Protein AF-A0A9P7FP30-F1 (afdb_monomer)

Radius of gyration: 27.09 Å; Cα contacts (8 Å, |Δi|>4): 1014; chains: 1; bounding box: 68×105×69 Å

pLDDT: mean 79.94, std 20.06, range [25.91, 98.5]

Nearest PDB structures (foldseek):
  6x05-assembly1_A  TM=7.447E-01  e=2.593E-18  Saccharomyces cerevisiae S288C
  8scb-assembly1_gg  TM=6.539E-01  e=8.734E-09  Oryctolagus cuniculus
  9hcj-assembly1_R0  TM=3.615E-01  e=2.292E-07  Dictyostelium discoideum
  6rql-assembly1_S  TM=2.883E-01  e=9.895E-05  Saccharomyces cerevisiae
  5n61-assembly1_P  TM=3.634E-01  e=5.096E-03  Saccharomyces cerevisiae S288C

Mean predicted aligned error: 12.78 Å

Sequence (521 aa):
MAGMDIDDSGSLISDRTNTRANGDMLYAKSDQLTVSFYATLPVELKQVLRNADFFRDQYTGDIDTITGFALVASAQTCFVWQHAQAVKGTPTCYIFSCPQDSEQHYPPFHALIPYGASREPGLILVSQDGVIRFWDSIGIGLAGGDRYTTIKLNVSQGESVTNLVRSDPQTYVASTSSGSLFRLTLTASGGKHHLISHLFSRPSQSLSLSRLLPSLFSSGSTPHIAAGLSRNVNALTFGAKMPTGEKEVWALVDTRLQRWSMSPEGWEELLLEGDVSAMLSSAIRKTFGARVDDDDKQVDLELLDVAIDDDKLVVLLSYAGIEDSSSMALDGTAVRRIYALAHLSFWNDIFKVLTVRSVPYQSTFSSGAPMHPRIQLVLDGALISVQFGDAVALCARDVDYRERLELKSATDRTLGIGASQDDGPLLVLTAATMMKVIVNVDKVLAYDFDFPPDVDEESLMQGAEQLSQAVLESDTDVVQKNHDLGAQLTERKERLSWLIRFINDNIVLVKVGHSTVQPLK

Foldseek 3Di:
DDDDDDDDPDDPPDDPPPPPPDDFAWDDDDPFKTKTFQFFAAPVLLVVLVPDDCQQWPKFKAQAPLQQKIWMWTLFKIWIWRSNCRNVHRTDIQIATADHDPVSRGTWAKDWADPDDVAATKIWTAFFQQKIWTGRHSPCSVVVHPDTDIDGDPADVPKTWQHWADPDNFWIWIAIFQQWIKIWGWDDDPNDIDIDIDTAAAPDPPDDPPPPDPPPPPDPDPPCDDPPDTQGFQEKEWADQDPQRWTWIWTDGWQKIWIKTHDPVGHMDTPAIDGCQQVVLVQCCVQQPPQADPDSVQFQKTWHYWYDQHQKIKTKMKTFTDDDPPPPPVDPDDGKIWIKIWIWHDDPNDIHTPDIGTWLDIDDPLQAHDDRWYWDAAQSNQWIWIAGFFWIKIAGDPDRDIDIGGHPDSSKTFNYWDHDNHQAWIWTDMSGRIMTMHGDSVCVVVDDDDDDPVDDLVNVVVVLVVLLVCLVVVPCVNQPDDPDPVVSVVVSVVVNVVSVSVCSSSCSPSPDDDDDDDDDD

Secondary structure (DSSP, 8-state):
-----------S-STTSSSTTS---EEEE-SSEEEEEEEPPPHHHHHHHHT--TTTS--EEEEETTTTEEEEE-SSEEEEEETTTGGGSSPPEEEEEPPPPSS--SPPEEEEEP--TTSPPEEEEE-TTSEEEEES-GGGGGGTS---EEEE--PPTT--EEEEEE-SSSEEEEEETTS-EEEEEEEEETTEEEEEEEES-PPP----TTTTS--S----------TT----EEEEEEEEEPTTS-EEEEEEETTEEEEEEE-TTS-EEEEEEEE-HHHHHHHHHHHHGGGS-SSTTTS--EEEEEEEETTEEEEEEEEEPPPPTT---S-TT---EEEEEEEEEEETTEEEEEEEEEEEEEE-TTS-S----EEEEETTTTEEEEE-SSEEEEEESSS--EEEEE-S-TT--EEEEE--SSSPPEEEEESS-EEEEEE-HHHHHT------TT--HHHHHHHHHHHHHHHHHT-TTTS---S-HHHHHHHHHHHHHHHHHHHHHTTTTTS--S---PPP-

Solvent-accessible surface area (backbone atoms only — not comparable to full-atom values): 29936 Å² total; per-residue (Å²): 131,85,89,82,89,79,86,79,86,74,78,95,82,69,86,85,76,74,76,74,82,84,58,72,54,72,77,46,76,61,84,38,37,38,33,24,55,51,28,58,59,29,68,71,59,42,57,51,49,73,71,56,50,61,81,74,50,43,70,43,38,43,34,43,59,89,71,39,33,29,37,43,22,31,29,58,42,32,42,35,31,44,53,76,59,12,62,82,46,82,31,67,66,25,36,34,69,43,50,84,39,99,78,58,64,58,35,46,42,60,49,77,31,58,69,53,96,94,42,66,37,19,39,40,36,32,18,46,67,28,37,30,39,37,28,81,38,47,74,48,17,72,72,60,33,82,77,59,50,79,50,72,53,95,60,56,94,93,41,35,49,55,48,55,46,76,76,50,73,45,36,33,41,35,30,15,43,69,57,52,46,32,44,34,40,58,43,79,56,97,93,40,72,46,79,47,75,46,68,68,38,62,77,75,87,78,89,67,90,71,76,85,55,93,69,94,76,74,72,84,67,68,79,84,66,67,93,84,67,84,28,32,32,53,28,70,36,64,52,64,70,42,97,87,60,29,32,34,38,37,36,33,37,48,55,24,47,33,36,29,43,39,40,82,90,74,34,27,43,83,76,44,77,49,78,45,52,72,63,48,50,54,50,50,33,72,71,58,41,86,45,36,57,93,46,73,90,68,42,56,71,43,52,46,27,52,44,61,49,86,85,28,40,38,35,36,33,35,30,48,49,58,75,66,94,79,66,87,66,91,69,90,80,74,79,40,35,40,33,32,43,35,35,30,43,69,58,94,94,38,80,42,82,75,48,71,47,75,46,81,54,67,47,52,95,80,54,66,42,94,57,86,52,43,72,46,65,27,54,80,42,52,27,39,37,37,44,37,31,41,32,38,30,41,36,39,66,90,41,90,43,71,46,63,52,66,56,89,46,92,86,45,32,51,40,26,63,20,51,33,70,55,94,56,52,38,34,41,34,39,57,78,33,32,33,34,36,43,71,36,61,70,47,41,73,66,45,73,93,70,69,58,94,88,48,49,67,66,56,52,49,51,50,50,51,51,50,53,49,34,52,75,72,51,34,68,90,75,35,74,91,59,95,48,67,67,59,43,52,50,53,44,51,52,53,51,51,48,50,54,47,52,50,65,76,62,51,64,69,79,76,67,67,91,84,86,87,80,87,87,131

Organism: NCBI:txid117069

InterPro domains:
  IPR014908 Nucleoporin, Nup133/Nup155-like, N-terminal [PF08801] (29-392)
  IPR015943 WD40/YVTN repeat-like-containing domain superfamily [G3DSA:2.130.10.10] (23-439)
  IPR037624 Nuclear pore complex protein Nup133-like [PTHR13405] (29-430)

Structure (mmCIF, N/CA/C/O backbone):
data_AF-A0A9P7FP30-F1
#
_entry.id   AF-A0A9P7FP30-F1
#
loop_
_atom_site.group_PDB
_atom_site.id
_atom_site.type_symbol
_atom_site.label_atom_id
_atom_site.label_alt_id
_atom_site.label_comp_id
_atom_site.label_asym_id
_atom_site.label_entity_id
_atom_site.label_seq_id
_atom_site.pdbx_PDB_ins_code
_atom_site.Cartn_x
_atom_site.Cartn_y
_atom_site.Cartn_z
_atom_site.occupancy
_atom_site.B_iso_or_equiv
_atom_site.auth_seq_id
_atom_site.auth_comp_id
_atom_site.auth_asym_id
_atom_site.auth_atom_id
_atom_site.pdbx_PDB_model_num
ATOM 1 N N . MET A 1 1 ? 40.129 -63.385 27.158 1.00 33.06 1 MET A N 1
ATOM 2 C CA . MET A 1 1 ? 39.331 -64.271 26.283 1.00 33.06 1 MET A CA 1
ATOM 3 C C . MET A 1 1 ? 37.868 -63.950 26.531 1.00 33.06 1 MET A C 1
ATOM 5 O O . MET A 1 1 ? 37.492 -64.077 27.683 1.00 33.06 1 MET A O 1
ATOM 9 N N . ALA A 1 2 ? 37.156 -63.516 25.478 1.00 33.84 2 ALA A N 1
ATOM 10 C CA . ALA A 1 2 ? 35.696 -63.373 25.296 1.00 33.84 2 ALA A CA 1
ATOM 11 C C . ALA A 1 2 ? 34.898 -62.684 26.432 1.00 33.84 2 ALA A C 1
ATOM 13 O O . ALA A 1 2 ? 34.917 -63.136 27.564 1.00 33.84 2 ALA A O 1
ATOM 14 N N . GLY A 1 3 ? 34.173 -61.583 26.238 1.00 29.20 3 GLY A N 1
ATOM 15 C CA . GLY A 1 3 ? 33.397 -61.147 25.077 1.00 29.20 3 GLY A CA 1
ATOM 16 C C . GLY A 1 3 ? 31.920 -61.134 25.486 1.00 29.20 3 GLY A C 1
ATOM 17 O O . GLY A 1 3 ? 31.431 -62.174 25.910 1.00 29.20 3 GLY A O 1
ATOM 18 N N . MET A 1 4 ? 31.258 -59.973 25.440 1.00 32.19 4 MET A N 1
ATOM 19 C CA . MET A 1 4 ? 30.083 -59.686 24.598 1.00 32.19 4 MET A CA 1
ATOM 20 C C . MET A 1 4 ? 29.416 -58.385 25.077 1.00 32.19 4 MET A C 1
ATOM 22 O O . MET A 1 4 ? 28.832 -58.341 26.159 1.00 32.19 4 MET A O 1
ATOM 26 N N . ASP A 1 5 ? 29.545 -57.346 24.252 1.00 30.80 5 ASP A N 1
ATOM 27 C CA . ASP A 1 5 ? 28.712 -56.144 24.260 1.00 30.80 5 ASP A CA 1
ATOM 28 C C . ASP A 1 5 ? 27.251 -56.515 23.966 1.00 30.80 5 ASP A C 1
ATOM 30 O O . ASP A 1 5 ? 26.973 -57.403 23.154 1.00 30.80 5 ASP A O 1
ATOM 34 N N . ILE A 1 6 ? 26.321 -55.821 24.619 1.00 42.75 6 ILE A N 1
ATOM 35 C CA . ILE A 1 6 ? 24.908 -55.783 24.242 1.00 42.75 6 ILE A CA 1
ATOM 36 C C . ILE A 1 6 ? 24.601 -54.322 23.928 1.00 42.75 6 ILE A C 1
ATOM 38 O O . ILE A 1 6 ? 24.656 -53.473 24.816 1.00 42.75 6 ILE A O 1
ATOM 42 N N . ASP A 1 7 ? 24.325 -54.062 22.650 1.00 35.62 7 ASP A N 1
ATOM 43 C CA . ASP A 1 7 ? 23.972 -52.754 22.111 1.00 35.62 7 ASP A CA 1
ATOM 44 C C . ASP A 1 7 ? 22.653 -52.243 22.702 1.00 35.62 7 ASP A C 1
ATOM 46 O O . ASP A 1 7 ? 21.605 -52.890 22.627 1.00 35.62 7 ASP A O 1
ATOM 50 N N . ASP A 1 8 ? 22.732 -51.038 23.258 1.00 32.38 8 ASP A N 1
ATOM 51 C CA . ASP A 1 8 ? 21.615 -50.236 23.731 1.00 32.38 8 ASP A CA 1
ATOM 52 C C . ASP A 1 8 ? 21.002 -49.520 22.516 1.00 32.38 8 ASP A C 1
ATOM 54 O O . ASP A 1 8 ? 21.533 -48.537 21.992 1.00 32.38 8 ASP A O 1
ATOM 58 N N . SER A 1 9 ? 19.900 -50.059 21.994 1.00 31.69 9 SER A N 1
ATOM 59 C CA . SER A 1 9 ? 19.145 -49.470 20.888 1.00 31.69 9 SER A CA 1
ATOM 60 C C . SER A 1 9 ? 18.404 -48.210 21.357 1.00 31.69 9 SER A C 1
ATOM 62 O O . SER A 1 9 ? 17.207 -48.242 21.651 1.00 31.69 9 SER A O 1
ATOM 64 N N . GLY A 1 10 ? 19.138 -47.097 21.429 1.00 28.66 10 GLY A N 1
ATOM 65 C CA . GLY A 1 10 ? 18.633 -45.749 21.677 1.00 28.66 10 GLY A CA 1
ATOM 66 C C . GLY A 1 10 ? 17.825 -45.209 20.493 1.00 28.66 10 GLY A C 1
ATOM 67 O O . GLY A 1 10 ? 18.274 -45.195 19.347 1.00 28.66 10 GLY A O 1
ATOM 68 N N . SER A 1 11 ? 16.607 -44.755 20.784 1.00 30.44 11 SER A N 1
ATOM 69 C CA . SER A 1 11 ? 15.649 -44.201 19.830 1.00 30.44 11 SER A CA 1
ATOM 70 C C . SER A 1 11 ? 16.152 -42.916 19.152 1.00 30.44 11 SER A C 1
ATOM 72 O O . SER A 1 11 ? 16.312 -41.879 19.795 1.00 30.44 11 SER A O 1
ATOM 74 N N . LEU A 1 12 ? 16.299 -42.955 17.829 1.00 32.03 12 LEU A N 1
ATOM 75 C CA . LEU A 1 12 ? 16.706 -41.844 16.954 1.00 32.03 12 LEU A CA 1
ATOM 76 C C . LEU A 1 12 ? 15.589 -40.805 16.678 1.00 32.03 12 LEU A C 1
ATOM 78 O O . LEU A 1 12 ? 15.388 -40.407 15.531 1.00 32.03 12 LEU A O 1
ATOM 82 N N . ILE A 1 13 ? 14.838 -40.351 17.693 1.00 38.22 13 ILE A N 1
ATOM 83 C CA . ILE A 1 13 ? 13.764 -39.340 17.508 1.00 38.22 13 ILE A CA 1
ATOM 84 C C . ILE A 1 13 ? 13.767 -38.229 18.582 1.00 38.22 13 ILE A C 1
ATOM 86 O O . ILE A 1 13 ? 12.715 -37.693 18.911 1.00 38.22 13 ILE A O 1
ATOM 90 N N . SER A 1 14 ? 14.917 -37.813 19.130 1.00 37.44 14 SER A N 1
ATOM 91 C CA . SER A 1 14 ? 14.926 -36.672 20.078 1.00 37.44 14 SER A CA 1
ATOM 92 C C . SER A 1 14 ? 15.896 -35.526 19.801 1.00 37.44 14 SER A C 1
ATOM 94 O O . SER A 1 14 ? 15.779 -34.496 20.457 1.00 37.44 14 SER A O 1
ATOM 96 N N . ASP A 1 15 ? 16.771 -35.603 18.796 1.00 29.45 15 ASP A N 1
ATOM 97 C CA . ASP A 1 15 ? 17.871 -34.623 18.696 1.00 29.45 15 ASP A CA 1
ATOM 98 C C . ASP A 1 15 ? 17.701 -33.542 17.614 1.00 29.45 15 ASP A C 1
ATOM 100 O O . ASP A 1 15 ? 18.610 -32.754 17.360 1.00 29.45 15 ASP A O 1
ATOM 104 N N . ARG A 1 16 ? 16.512 -33.420 17.004 1.00 32.81 16 ARG A N 1
ATOM 105 C CA . ARG A 1 16 ? 16.207 -32.345 16.031 1.00 32.81 16 ARG A CA 1
ATOM 106 C C . ARG A 1 16 ? 15.425 -31.152 16.588 1.00 32.81 16 ARG A C 1
ATOM 108 O O . ARG A 1 16 ? 15.184 -30.200 15.850 1.00 32.81 16 ARG A O 1
ATOM 115 N N . THR A 1 17 ? 15.050 -31.156 17.864 1.00 37.12 17 THR A N 1
ATOM 116 C CA . THR A 1 17 ? 14.170 -30.119 18.436 1.00 37.12 17 THR A CA 1
ATOM 117 C C . THR A 1 17 ? 14.860 -29.064 19.300 1.00 37.12 17 THR A C 1
ATOM 119 O O . THR A 1 17 ? 14.199 -28.097 19.658 1.00 37.12 17 THR A O 1
ATOM 122 N N . ASN A 1 18 ? 16.169 -29.156 19.569 1.00 32.69 18 ASN A N 1
ATOM 123 C CA . ASN A 1 18 ? 16.833 -28.258 20.532 1.00 32.69 18 ASN A CA 1
ATOM 124 C C . ASN A 1 18 ? 17.930 -27.324 19.986 1.00 32.69 18 ASN A C 1
ATOM 126 O O . ASN A 1 18 ? 18.542 -26.599 20.763 1.00 32.69 18 ASN A O 1
ATOM 130 N N . THR A 1 19 ? 18.136 -27.228 18.669 1.00 31.30 19 THR A N 1
ATOM 131 C CA . THR A 1 19 ? 19.026 -26.202 18.075 1.00 31.30 19 THR A CA 1
ATOM 132 C C . THR A 1 19 ? 18.315 -24.896 17.689 1.00 31.30 19 THR A C 1
ATOM 134 O O . THR A 1 19 ? 18.957 -23.958 17.229 1.00 31.30 19 THR A O 1
ATOM 137 N N . ARG A 1 20 ? 16.998 -24.779 17.916 1.00 40.75 20 ARG A N 1
ATOM 138 C CA . ARG A 1 20 ? 16.167 -23.618 17.524 1.00 40.75 20 ARG A CA 1
ATOM 139 C C . ARG A 1 20 ? 16.097 -22.469 18.539 1.00 40.75 20 ARG A C 1
ATOM 141 O O . ARG A 1 20 ? 15.269 -21.582 18.383 1.00 40.75 20 ARG A O 1
ATOM 148 N N . ALA A 1 21 ? 16.933 -22.470 19.573 1.00 35.78 21 ALA A N 1
ATOM 149 C CA . ALA A 1 21 ? 16.789 -21.513 20.669 1.00 35.78 21 ALA A CA 1
ATOM 150 C C . ALA A 1 21 ? 17.596 -20.208 20.522 1.00 35.78 21 ALA A C 1
ATOM 152 O O . ALA A 1 21 ? 17.445 -19.362 21.390 1.00 35.78 21 ALA A O 1
ATOM 153 N N . ASN A 1 22 ? 18.440 -20.018 19.492 1.00 42.25 22 ASN A N 1
ATOM 154 C CA . ASN A 1 22 ? 19.181 -18.746 19.325 1.00 42.25 22 ASN A CA 1
ATOM 155 C C . ASN A 1 22 ? 19.797 -18.490 17.928 1.00 42.25 22 ASN A C 1
ATOM 157 O O . ASN A 1 22 ? 20.714 -17.683 17.798 1.00 42.25 22 ASN A O 1
ATOM 161 N N . GLY A 1 23 ? 19.334 -19.174 16.879 1.00 50.03 23 GLY A N 1
ATOM 162 C CA . GLY A 1 23 ? 19.790 -18.934 15.507 1.00 50.03 23 GLY A CA 1
ATOM 163 C C . GLY A 1 23 ? 18.615 -18.538 14.630 1.00 50.03 23 GLY A C 1
ATOM 164 O O . GLY A 1 23 ? 17.770 -19.389 14.351 1.00 50.03 23 GLY A O 1
ATOM 165 N N . ASP A 1 24 ? 18.559 -17.270 14.221 1.00 69.94 24 ASP A N 1
ATOM 166 C CA . ASP A 1 24 ? 17.603 -16.767 13.233 1.00 69.94 24 ASP A CA 1
ATOM 167 C C . ASP A 1 24 ? 17.593 -17.719 12.032 1.00 69.94 24 ASP A C 1
ATOM 169 O O . ASP A 1 24 ? 18.608 -17.896 11.354 1.00 69.94 24 ASP A O 1
ATOM 173 N N . MET A 1 25 ? 16.464 -18.392 11.792 1.00 87.12 25 MET A N 1
ATOM 174 C CA . MET A 1 25 ? 16.339 -19.290 10.648 1.00 87.12 25 MET A CA 1
ATOM 175 C C . MET A 1 25 ? 16.516 -18.458 9.377 1.00 87.12 25 MET A C 1
ATOM 177 O O . MET A 1 25 ? 15.655 -17.657 9.030 1.00 87.12 25 MET A O 1
ATOM 181 N N . LEU A 1 26 ? 17.654 -18.628 8.713 1.00 92.00 26 LEU A N 1
ATOM 182 C CA . LEU A 1 26 ? 18.014 -17.885 7.515 1.00 92.00 26 LEU A CA 1
ATOM 183 C C . LEU A 1 26 ? 17.308 -18.488 6.295 1.00 92.00 26 LEU A C 1
ATOM 185 O O . LEU A 1 26 ? 17.419 -19.689 6.046 1.00 92.00 26 LEU A O 1
ATOM 189 N N . TYR A 1 27 ? 16.602 -17.656 5.534 1.00 91.62 27 TYR A N 1
ATOM 190 C CA . TYR A 1 27 ? 15.913 -18.053 4.305 1.00 91.62 27 TYR A CA 1
ATOM 191 C C . TYR A 1 27 ? 16.723 -17.724 3.053 1.00 91.62 27 TYR A C 1
ATOM 193 O O . TYR A 1 27 ? 16.792 -18.547 2.142 1.00 91.62 27 TYR A O 1
ATOM 201 N N . ALA A 1 28 ? 17.342 -16.543 3.017 1.00 91.00 28 ALA A N 1
ATOM 202 C CA . ALA A 1 28 ? 18.167 -16.089 1.904 1.00 91.00 28 ALA A CA 1
ATOM 203 C C . ALA A 1 28 ? 19.259 -15.134 2.396 1.00 91.00 28 ALA A C 1
ATOM 205 O O . ALA A 1 28 ? 19.074 -14.428 3.389 1.00 91.00 28 ALA A O 1
ATOM 206 N N . LYS A 1 29 ? 20.401 -15.113 1.707 1.00 92.25 29 LYS A N 1
ATOM 207 C CA . LYS A 1 29 ? 21.504 -14.195 1.991 1.00 92.25 29 LYS A CA 1
ATOM 208 C C . LYS A 1 29 ? 22.303 -13.909 0.723 1.00 92.25 29 LYS A C 1
ATOM 210 O O . LYS A 1 29 ? 22.725 -14.844 0.051 1.00 92.25 29 LYS A O 1
ATOM 215 N N . SER A 1 30 ? 22.544 -12.634 0.470 1.00 90.62 30 SER A N 1
ATOM 216 C CA . SER A 1 30 ? 23.489 -12.077 -0.495 1.00 90.62 30 SER A CA 1
ATOM 217 C C . SER A 1 30 ? 24.369 -11.038 0.217 1.00 90.62 30 SER A C 1
ATOM 219 O O . SER A 1 30 ? 24.268 -10.857 1.437 1.00 90.62 30 SER A O 1
ATOM 221 N N . ASP A 1 31 ? 25.242 -10.357 -0.524 1.00 89.31 31 ASP A N 1
ATOM 222 C CA . ASP A 1 31 ? 26.023 -9.237 0.013 1.00 89.31 31 ASP A CA 1
ATOM 223 C C . ASP A 1 31 ? 25.135 -8.026 0.330 1.00 89.31 31 ASP A C 1
ATOM 225 O O . ASP A 1 31 ? 25.405 -7.275 1.269 1.00 89.31 31 ASP A O 1
ATOM 229 N N . GLN A 1 32 ? 24.064 -7.854 -0.444 1.00 90.44 32 GLN A N 1
ATOM 230 C CA . GLN A 1 32 ? 23.132 -6.740 -0.339 1.00 90.44 32 GLN A CA 1
ATOM 231 C C . GLN A 1 32 ? 22.010 -7.022 0.654 1.00 90.44 32 GLN A C 1
ATOM 233 O O . GLN A 1 32 ? 21.496 -6.086 1.252 1.00 90.44 32 GLN A O 1
ATOM 238 N N . LEU A 1 33 ? 21.598 -8.276 0.848 1.00 92.50 33 LEU A N 1
ATOM 239 C CA . LEU A 1 33 ? 20.353 -8.569 1.551 1.00 92.50 33 LEU A CA 1
ATOM 240 C C . LEU A 1 33 ? 20.413 -9.867 2.357 1.00 92.50 33 LEU A C 1
ATOM 242 O O . LEU A 1 33 ? 21.015 -10.859 1.966 1.00 92.50 33 LEU A O 1
ATOM 246 N N . THR A 1 34 ? 19.762 -9.875 3.516 1.00 94.62 34 THR A N 1
ATOM 247 C CA . THR A 1 34 ? 19.597 -11.053 4.372 1.00 94.62 34 THR A CA 1
ATOM 248 C C . THR A 1 34 ? 18.129 -11.189 4.757 1.00 94.62 34 THR A C 1
ATOM 250 O O . THR A 1 34 ? 17.560 -10.272 5.344 1.00 94.62 34 THR A O 1
ATOM 253 N N . VAL A 1 35 ? 17.525 -12.340 4.458 1.00 95.12 35 VAL A N 1
ATOM 254 C CA . VAL A 1 35 ? 16.156 -12.689 4.860 1.00 95.12 35 VAL A CA 1
ATOM 255 C C . VAL A 1 35 ? 16.206 -13.776 5.912 1.00 95.12 35 VAL A C 1
ATOM 257 O O . VAL A 1 35 ? 16.732 -14.863 5.664 1.00 95.12 35 VAL A O 1
ATOM 260 N N . SER A 1 36 ? 15.608 -13.518 7.065 1.00 94.81 36 SER A N 1
ATOM 261 C CA . SER A 1 36 ? 15.497 -14.489 8.144 1.00 94.81 36 SER A CA 1
ATOM 262 C C . SER A 1 36 ? 14.088 -14.546 8.722 1.00 94.81 36 SER A C 1
ATOM 264 O O . SER A 1 36 ? 13.239 -13.685 8.490 1.00 94.81 36 SER A O 1
ATOM 266 N N . PHE A 1 37 ? 13.821 -15.605 9.472 1.00 92.88 37 PHE A N 1
ATOM 267 C CA . PHE A 1 37 ? 12.637 -15.722 10.302 1.00 92.88 37 PHE A CA 1
ATOM 268 C C . PHE A 1 37 ? 12.593 -14.594 11.329 1.00 92.88 37 PHE A C 1
ATOM 270 O O . PHE A 1 37 ? 13.593 -14.304 11.983 1.00 92.88 37 PHE A O 1
ATOM 277 N N . TYR A 1 38 ? 11.416 -13.991 11.482 1.00 92.56 38 TYR A N 1
ATOM 278 C CA . TYR A 1 38 ? 11.174 -12.963 12.486 1.00 92.56 38 TYR A CA 1
ATOM 279 C C . TYR A 1 38 ? 10.288 -13.477 13.615 1.00 92.56 38 TYR A C 1
ATOM 281 O O . TYR A 1 38 ? 10.688 -13.477 14.777 1.00 92.56 38 TYR A O 1
ATOM 289 N N . ALA A 1 39 ? 9.073 -13.910 13.276 1.00 91.62 39 ALA A N 1
ATOM 290 C CA . ALA A 1 39 ? 8.077 -14.292 14.262 1.00 91.62 39 ALA A CA 1
ATOM 291 C C . ALA A 1 39 ? 7.029 -15.250 13.693 1.00 91.62 39 ALA A C 1
ATOM 293 O O . ALA A 1 39 ? 6.709 -15.229 12.503 1.00 91.62 39 ALA A O 1
ATOM 294 N N . THR A 1 40 ? 6.450 -16.065 14.577 1.00 90.38 40 THR A N 1
ATOM 295 C CA . THR A 1 40 ? 5.293 -16.901 14.246 1.00 90.38 40 THR A CA 1
ATOM 296 C C . THR A 1 40 ? 3.993 -16.108 14.320 1.00 90.38 40 THR A C 1
ATOM 298 O O . THR A 1 40 ? 3.838 -15.247 15.186 1.00 90.38 40 THR A O 1
ATOM 301 N N . LEU A 1 41 ? 3.023 -16.482 13.485 1.00 93.94 41 LEU A N 1
ATOM 302 C CA . LEU A 1 41 ? 1.652 -15.977 13.569 1.00 93.94 41 LEU A CA 1
ATOM 303 C C . LEU A 1 41 ? 0.944 -16.462 14.851 1.00 93.94 41 LEU A C 1
ATOM 305 O O . LEU A 1 41 ? 1.273 -17.553 15.340 1.00 93.94 41 LEU A O 1
ATOM 309 N N . PRO A 1 42 ? -0.053 -15.714 15.367 1.00 95.19 42 PRO A N 1
ATOM 310 C CA . PRO A 1 42 ? -0.948 -16.221 16.401 1.00 95.19 42 PRO A CA 1
ATOM 311 C C . PRO A 1 42 ? -1.626 -17.531 15.975 1.00 95.19 42 PRO A C 1
ATOM 313 O O . PRO A 1 42 ? -1.852 -17.774 14.786 1.00 95.19 42 PRO A O 1
ATOM 316 N N . VAL A 1 43 ? -1.943 -18.394 16.942 1.00 93.69 43 VAL A N 1
ATOM 317 C CA . VAL A 1 43 ? -2.447 -19.752 16.662 1.00 93.69 43 VAL A CA 1
ATOM 318 C C . VAL A 1 43 ? -3.798 -19.702 15.954 1.00 93.69 43 VAL A C 1
ATOM 320 O O . VAL A 1 43 ? -4.021 -20.470 15.021 1.00 93.69 43 VAL A O 1
ATOM 323 N N . GLU A 1 44 ? -4.659 -18.776 16.358 1.00 95.38 44 GLU A N 1
ATOM 324 C CA . GLU A 1 44 ? -5.992 -18.548 15.806 1.00 95.38 44 GLU A CA 1
ATOM 325 C C . GLU A 1 44 ? -5.904 -18.188 14.321 1.00 95.38 44 GLU A C 1
ATOM 327 O O . GLU A 1 44 ? -6.516 -18.844 13.478 1.00 95.38 44 GLU A O 1
ATOM 332 N N . LEU A 1 45 ? -5.052 -17.214 13.985 1.00 95.56 45 LEU A N 1
ATOM 333 C CA . LEU A 1 45 ? -4.816 -16.807 12.602 1.00 95.56 45 LEU A CA 1
ATOM 334 C C . LEU A 1 45 ? -4.204 -17.949 11.781 1.00 95.56 45 LEU A C 1
ATOM 336 O O . LEU A 1 45 ? -4.649 -18.235 10.672 1.00 95.56 45 LEU A O 1
ATOM 340 N N . LYS A 1 46 ? -3.212 -18.651 12.339 1.00 94.00 46 LYS A N 1
ATOM 341 C CA . LYS A 1 46 ? -2.547 -19.769 11.660 1.00 94.00 46 LYS A CA 1
ATOM 342 C C . LYS A 1 46 ? -3.516 -20.904 11.323 1.00 94.00 46 LYS A C 1
ATOM 344 O O . LYS A 1 46 ? -3.372 -21.534 10.278 1.00 94.00 46 LYS A O 1
ATOM 349 N N . GLN A 1 47 ? -4.482 -21.190 12.195 1.00 93.75 47 GLN A N 1
ATOM 350 C CA . GLN A 1 47 ? -5.508 -22.205 11.941 1.00 93.75 47 GLN A CA 1
ATOM 351 C C . GLN A 1 47 ? -6.424 -21.812 10.782 1.00 93.75 47 GLN A C 1
ATOM 353 O O . GLN A 1 47 ? -6.740 -22.666 9.955 1.00 93.75 47 GLN A O 1
ATOM 358 N N . VAL A 1 48 ? -6.807 -20.536 10.705 1.00 94.56 48 VAL A N 1
ATOM 359 C CA . VAL A 1 48 ? -7.642 -20.011 9.618 1.00 94.56 48 VAL A CA 1
ATOM 360 C C . VAL A 1 48 ? -6.884 -20.048 8.292 1.00 94.56 48 VAL A C 1
ATOM 362 O O . VAL A 1 48 ? -7.358 -20.656 7.338 1.00 94.56 48 VAL A O 1
ATOM 365 N N . LEU A 1 49 ? -5.672 -19.491 8.247 1.00 93.75 49 LEU A N 1
ATOM 366 C CA . LEU A 1 49 ? -4.886 -19.397 7.012 1.00 93.75 49 LEU A CA 1
ATOM 367 C C . LEU A 1 49 ? -4.417 -20.757 6.484 1.00 93.75 49 LEU A C 1
ATOM 369 O O . LEU A 1 49 ? -4.279 -20.932 5.279 1.00 93.75 49 LEU A O 1
ATOM 373 N N . ARG A 1 50 ? -4.215 -21.752 7.357 1.00 91.00 50 ARG A N 1
ATOM 374 C CA . ARG A 1 50 ? -3.864 -23.117 6.932 1.00 91.00 50 ARG A CA 1
ATOM 375 C C . ARG A 1 50 ? -4.955 -23.773 6.079 1.00 91.00 50 ARG A C 1
ATOM 377 O O . ARG A 1 50 ? -4.637 -24.644 5.274 1.00 91.00 50 ARG A O 1
ATOM 384 N N . ASN A 1 51 ? -6.211 -23.393 6.295 1.00 88.12 51 ASN A N 1
ATOM 385 C CA . ASN A 1 51 ? -7.367 -23.965 5.609 1.00 88.12 51 ASN A CA 1
ATOM 386 C C . ASN A 1 51 ? -7.937 -23.028 4.533 1.00 88.12 51 ASN A C 1
ATOM 388 O O . ASN A 1 51 ? -8.949 -23.373 3.928 1.00 88.12 51 ASN A O 1
ATOM 392 N N . ALA A 1 52 ? -7.324 -21.860 4.327 1.00 89.50 52 ALA A N 1
ATOM 393 C CA . ALA A 1 52 ? -7.794 -20.859 3.385 1.00 89.50 52 ALA A CA 1
ATOM 394 C C . ALA A 1 52 ? -7.541 -21.293 1.937 1.00 89.50 52 ALA A C 1
ATOM 396 O O . ALA A 1 52 ? -6.452 -21.764 1.595 1.00 89.50 52 ALA A O 1
ATOM 397 N N . ASP A 1 53 ? -8.531 -21.075 1.076 1.00 88.81 53 ASP A N 1
ATOM 398 C CA . ASP A 1 53 ? -8.354 -21.131 -0.370 1.00 88.81 53 ASP A CA 1
ATOM 399 C C . ASP A 1 53 ? -8.181 -19.705 -0.886 1.00 88.81 53 ASP A C 1
ATOM 401 O O . ASP A 1 53 ? -9.161 -19.021 -1.152 1.00 88.81 53 ASP A O 1
ATOM 405 N N . PHE A 1 54 ? -6.940 -19.245 -1.048 1.00 87.12 54 PHE A N 1
ATOM 406 C CA . PHE A 1 54 ? -6.657 -17.855 -1.427 1.00 87.12 54 PHE A CA 1
ATOM 407 C C . PHE A 1 54 ? -7.260 -17.417 -2.773 1.00 87.12 54 PHE A C 1
ATOM 409 O O . PHE A 1 54 ? -7.300 -16.221 -3.037 1.00 87.12 54 PHE A O 1
ATOM 416 N N . PHE A 1 55 ? -7.733 -18.335 -3.627 1.00 82.88 55 PHE A N 1
ATOM 417 C CA . PHE A 1 55 ? -8.459 -17.972 -4.853 1.00 82.88 55 PHE A CA 1
ATOM 418 C C . PHE A 1 55 ? -9.919 -17.587 -4.595 1.00 82.88 55 PHE A C 1
ATOM 420 O O . PHE A 1 55 ? -10.523 -16.886 -5.407 1.00 82.88 55 PHE A O 1
ATOM 427 N N . ARG A 1 56 ? -10.494 -18.064 -3.489 1.00 85.00 56 ARG A N 1
ATOM 428 C CA . ARG A 1 56 ? -11.889 -17.828 -3.094 1.00 85.00 56 ARG A CA 1
ATOM 429 C C . ARG A 1 56 ? -11.986 -16.899 -1.892 1.00 85.00 56 ARG A C 1
ATOM 431 O O . ARG A 1 56 ? -12.819 -15.999 -1.879 1.00 85.00 56 ARG A O 1
ATOM 438 N N . ASP A 1 57 ? -11.127 -17.126 -0.910 1.00 87.56 57 ASP A N 1
ATOM 439 C CA . ASP A 1 57 ? -11.056 -16.406 0.347 1.00 87.56 57 ASP A CA 1
ATOM 440 C C . ASP A 1 57 ? -10.059 -15.253 0.214 1.00 87.56 57 ASP A C 1
ATOM 442 O O . ASP A 1 57 ? -8.843 -15.449 0.129 1.00 87.56 57 ASP A O 1
ATOM 446 N N . GLN A 1 58 ? -10.579 -14.030 0.206 1.00 89.00 58 GLN A N 1
ATOM 447 C CA . GLN A 1 58 ? -9.750 -12.835 0.157 1.00 89.00 58 GLN A CA 1
ATOM 448 C C . GLN A 1 58 ? -9.323 -12.404 1.559 1.00 89.00 58 GLN A C 1
ATOM 450 O O . GLN A 1 58 ? -10.126 -12.347 2.496 1.00 89.00 58 GLN A O 1
ATOM 455 N N . TYR A 1 59 ? -8.048 -12.044 1.670 1.00 92.88 59 TYR A N 1
ATOM 456 C CA . TYR A 1 59 ? -7.450 -11.516 2.885 1.00 92.88 59 TYR A CA 1
ATOM 457 C C . TYR A 1 59 ? -6.702 -10.229 2.575 1.00 92.88 59 TYR A C 1
ATOM 459 O O . TYR A 1 59 ? -6.061 -10.098 1.535 1.00 92.88 59 TYR A O 1
ATOM 467 N N . THR A 1 60 ? -6.742 -9.303 3.522 1.00 93.69 60 THR A N 1
ATOM 468 C CA . THR A 1 60 ? -5.877 -8.120 3.546 1.00 93.69 60 THR A CA 1
ATOM 469 C C . THR A 1 60 ? -5.088 -8.125 4.839 1.00 93.69 60 THR A C 1
ATOM 471 O O . THR A 1 60 ? -5.602 -8.586 5.858 1.00 93.69 60 THR A O 1
ATOM 474 N N . GLY A 1 61 ? -3.884 -7.577 4.840 1.00 95.56 61 GLY A N 1
ATOM 475 C CA . GLY A 1 61 ? -3.112 -7.398 6.057 1.00 95.56 61 GLY A CA 1
ATOM 476 C C . GLY A 1 61 ? -2.202 -6.189 5.970 1.00 95.56 61 GLY A C 1
ATOM 477 O O . GLY A 1 61 ? -2.017 -5.608 4.903 1.00 95.56 61 GLY A O 1
ATOM 478 N N . ASP A 1 62 ? -1.653 -5.829 7.120 1.00 95.56 62 ASP A N 1
ATOM 479 C CA . ASP A 1 62 ? -0.702 -4.735 7.256 1.00 95.56 62 ASP A CA 1
ATOM 480 C C . ASP A 1 62 ? 0.195 -4.974 8.477 1.00 95.56 62 ASP A C 1
ATOM 482 O O . ASP A 1 62 ? -0.174 -5.675 9.430 1.00 95.56 62 ASP A O 1
ATOM 486 N N . ILE A 1 63 ? 1.393 -4.401 8.432 1.00 96.38 63 ILE A N 1
ATOM 487 C CA . ILE A 1 63 ? 2.337 -4.359 9.543 1.00 96.38 63 ILE A CA 1
ATOM 488 C C . ILE A 1 63 ? 2.577 -2.884 9.866 1.00 96.38 63 ILE A C 1
ATOM 490 O O . ILE A 1 63 ? 3.417 -2.218 9.261 1.00 96.38 63 ILE A O 1
ATOM 494 N N . ASP A 1 64 ? 1.867 -2.383 10.872 1.00 94.62 64 ASP A N 1
ATOM 495 C CA . ASP A 1 64 ? 1.995 -1.000 11.304 1.00 94.62 64 ASP A CA 1
ATOM 496 C C . ASP A 1 64 ? 3.187 -0.843 12.255 1.00 94.62 64 ASP A C 1
ATOM 498 O O . ASP A 1 64 ? 3.081 -0.985 13.479 1.00 94.62 64 ASP A O 1
ATOM 502 N N . THR A 1 65 ? 4.339 -0.508 11.679 1.00 92.12 65 THR A N 1
ATOM 503 C CA . THR A 1 65 ? 5.599 -0.302 12.406 1.00 92.12 65 THR A CA 1
ATOM 504 C C . THR A 1 65 ? 5.534 0.854 13.409 1.00 92.12 65 THR A C 1
ATOM 506 O O . THR A 1 65 ? 6.275 0.836 14.391 1.00 92.12 65 THR A O 1
ATOM 509 N N . ILE A 1 66 ? 4.612 1.812 13.235 1.00 92.06 66 ILE A N 1
ATOM 510 C CA . ILE A 1 66 ? 4.426 2.941 14.161 1.00 92.06 66 ILE A CA 1
ATOM 511 C C . ILE A 1 66 ? 3.762 2.478 15.462 1.00 92.06 66 ILE A C 1
ATOM 513 O O . ILE A 1 66 ? 4.132 2.933 16.544 1.00 92.06 66 ILE A O 1
ATOM 517 N N . THR A 1 67 ? 2.777 1.579 15.383 1.00 93.38 67 THR A N 1
ATOM 518 C CA . THR A 1 67 ? 2.131 1.021 16.583 1.00 93.38 67 THR A CA 1
ATOM 519 C C . THR A 1 67 ? 2.845 -0.226 17.105 1.00 93.38 67 THR A C 1
ATOM 521 O O . THR A 1 67 ? 2.719 -0.551 18.286 1.00 93.38 67 THR A O 1
ATOM 524 N N . GLY A 1 68 ? 3.615 -0.915 16.257 1.00 92.69 68 GLY A N 1
ATOM 525 C CA . GLY A 1 68 ? 4.251 -2.198 16.564 1.00 92.69 68 GLY A CA 1
ATOM 526 C C . GLY A 1 68 ? 3.280 -3.384 16.504 1.00 92.69 68 GLY A C 1
ATOM 527 O O . GLY A 1 68 ? 3.562 -4.449 17.071 1.00 92.69 68 GLY A O 1
ATOM 528 N N . PHE A 1 69 ? 2.127 -3.194 15.859 1.00 95.62 69 PHE A N 1
ATOM 529 C CA . PHE A 1 69 ? 1.083 -4.198 15.684 1.00 95.62 69 PHE A CA 1
ATOM 530 C C . PHE A 1 69 ? 0.947 -4.577 14.214 1.00 95.62 69 PHE A C 1
ATOM 532 O O . PHE A 1 69 ? 1.180 -3.780 13.314 1.00 95.62 69 PHE A O 1
ATOM 539 N N . ALA A 1 70 ? 0.586 -5.829 13.983 1.00 97.12 70 ALA A N 1
ATOM 540 C CA . ALA A 1 70 ? 0.231 -6.336 12.672 1.00 97.12 70 ALA A CA 1
ATOM 541 C C . ALA A 1 70 ? -1.213 -6.822 12.713 1.00 97.12 70 ALA A C 1
ATOM 543 O O . ALA A 1 70 ? -1.746 -7.138 13.787 1.00 97.12 70 ALA A O 1
ATOM 544 N N . LEU A 1 71 ? -1.842 -6.869 11.546 1.00 97.81 71 LEU A N 1
ATOM 545 C CA . LEU A 1 71 ? -3.189 -7.387 11.426 1.00 97.81 71 LEU A CA 1
ATOM 546 C C . LEU A 1 71 ? -3.415 -8.120 10.109 1.00 97.81 71 LEU A C 1
ATOM 548 O O . LEU A 1 71 ? -2.756 -7.858 9.106 1.00 97.81 71 LEU A O 1
ATOM 552 N N . VAL A 1 72 ? -4.380 -9.035 10.132 1.00 97.81 72 VAL A N 1
ATOM 553 C CA . VAL A 1 72 ? -4.941 -9.693 8.949 1.00 97.81 72 VAL A CA 1
ATOM 554 C C . VAL A 1 72 ? -6.451 -9.715 9.093 1.00 97.81 72 VAL A C 1
ATOM 556 O O . VAL A 1 72 ? -6.970 -10.110 10.136 1.00 97.81 72 VAL A O 1
ATOM 559 N N . ALA A 1 73 ? -7.159 -9.330 8.041 1.00 96.81 73 ALA A N 1
ATOM 560 C CA . ALA A 1 73 ? -8.607 -9.353 7.976 1.00 96.81 73 ALA A CA 1
ATOM 561 C C . ALA A 1 73 ? -9.092 -10.225 6.817 1.00 96.81 73 ALA A C 1
ATOM 563 O O . ALA A 1 73 ? -8.577 -10.139 5.703 1.00 96.81 73 ALA A O 1
ATOM 564 N N . SER A 1 74 ? -10.103 -11.044 7.097 1.00 95.12 74 SER A N 1
ATOM 565 C CA . SER A 1 74 ? -11.008 -11.616 6.101 1.00 95.12 74 SER A CA 1
ATOM 566 C C . SER A 1 74 ? -12.276 -10.762 6.005 1.00 95.12 74 SER A C 1
ATOM 568 O O . SER A 1 74 ? -12.441 -9.786 6.744 1.00 95.12 74 SER A O 1
ATOM 570 N N . ALA A 1 75 ? -13.226 -11.165 5.161 1.00 93.88 75 ALA A N 1
ATOM 571 C CA . ALA A 1 75 ? -14.549 -10.540 5.096 1.00 93.88 75 ALA A CA 1
ATOM 572 C C . ALA A 1 75 ? -15.313 -10.546 6.438 1.00 93.88 75 ALA A C 1
ATOM 574 O O . ALA A 1 75 ? -16.189 -9.715 6.660 1.00 93.88 75 ALA A O 1
ATOM 575 N N . GLN A 1 76 ? -14.991 -11.464 7.359 1.00 93.62 76 GLN A N 1
ATOM 576 C CA . GLN A 1 76 ? -15.749 -11.651 8.603 1.00 93.62 76 GLN A CA 1
ATOM 577 C C . GLN A 1 76 ? -14.959 -11.326 9.868 1.00 93.62 76 GLN A C 1
ATOM 579 O O . GLN A 1 76 ? -15.550 -10.928 10.876 1.00 93.62 76 GLN A O 1
ATOM 584 N N . THR A 1 77 ? -13.641 -11.520 9.854 1.00 96.06 77 THR A N 1
ATOM 585 C CA . THR A 1 77 ? -12.831 -11.465 11.072 1.00 96.06 77 THR A CA 1
ATOM 586 C C . THR A 1 77 ? -11.522 -10.738 10.831 1.00 96.06 77 THR A C 1
ATOM 588 O O . THR A 1 77 ? -10.812 -11.038 9.876 1.00 96.06 77 THR A O 1
ATOM 591 N N . CYS A 1 78 ? -11.192 -9.814 11.729 1.00 97.81 78 CYS A N 1
ATOM 592 C CA . CYS A 1 78 ? -9.902 -9.146 11.793 1.00 97.81 78 CYS A CA 1
ATOM 593 C C . CYS A 1 78 ? -9.130 -9.643 13.018 1.00 97.81 78 CYS A C 1
ATOM 595 O O . CYS A 1 78 ? -9.641 -9.621 14.140 1.00 97.81 78 CYS A O 1
ATOM 597 N N . PHE A 1 79 ? -7.907 -10.100 12.781 1.00 98.00 79 PHE A N 1
ATOM 598 C CA . PHE A 1 79 ? -6.957 -10.570 13.777 1.00 98.00 79 PHE A CA 1
ATOM 599 C C . PHE A 1 79 ? -5.869 -9.518 13.919 1.00 98.00 79 PHE A C 1
ATOM 601 O O . PHE A 1 79 ? -5.199 -9.203 12.941 1.00 98.00 79 PHE A O 1
ATOM 608 N N . VAL A 1 80 ? -5.668 -9.003 15.126 1.00 97.88 80 VAL A N 1
ATOM 609 C CA . VAL A 1 80 ? -4.626 -8.018 15.437 1.00 97.88 80 VAL A CA 1
ATOM 610 C C . VAL A 1 80 ? -3.696 -8.618 16.484 1.00 97.88 80 VAL A C 1
ATOM 612 O O . VAL A 1 80 ? -4.154 -9.302 17.397 1.00 97.88 80 VAL A O 1
ATOM 615 N N . TRP A 1 81 ? -2.389 -8.395 16.377 1.00 96.31 81 TRP A N 1
ATOM 616 C CA . TRP A 1 81 ? -1.424 -8.843 17.384 1.00 96.31 81 TRP A CA 1
ATOM 617 C C . TRP A 1 81 ? -0.185 -7.953 17.401 1.00 96.31 81 TRP A C 1
ATOM 619 O O . TRP A 1 81 ? 0.144 -7.287 16.421 1.00 96.31 81 TRP A O 1
ATOM 629 N N . GLN A 1 82 ? 0.537 -7.950 18.520 1.00 93.94 82 GLN A N 1
ATOM 630 C CA . GLN A 1 82 ? 1.790 -7.210 18.622 1.00 93.94 82 GLN A CA 1
ATOM 631 C C . GLN A 1 82 ? 2.936 -8.030 18.018 1.00 93.94 82 GLN A C 1
ATOM 633 O O . GLN A 1 82 ? 3.423 -8.983 18.634 1.00 93.94 82 GLN A O 1
ATOM 638 N N . HIS A 1 83 ? 3.399 -7.669 16.820 1.00 90.19 83 HIS A N 1
ATOM 639 C CA . HIS A 1 83 ? 4.440 -8.443 16.134 1.00 90.19 83 HIS A CA 1
ATOM 640 C C . HIS A 1 83 ? 5.799 -8.361 16.844 1.00 90.19 83 HIS A C 1
ATOM 642 O O . HIS A 1 83 ? 6.555 -9.328 16.841 1.00 90.19 83 HIS A O 1
ATOM 648 N N . ALA A 1 84 ? 6.095 -7.246 17.519 1.00 76.56 84 ALA A N 1
ATOM 649 C CA . ALA A 1 84 ? 7.351 -7.074 18.250 1.00 76.56 84 ALA A CA 1
ATOM 650 C C . ALA A 1 84 ? 7.485 -8.025 19.457 1.00 76.56 84 ALA A C 1
ATOM 652 O O . ALA A 1 84 ? 8.593 -8.408 19.833 1.00 76.56 84 ALA A O 1
ATOM 653 N N . GLN A 1 85 ? 6.366 -8.435 20.067 1.00 74.06 85 GLN A N 1
ATOM 654 C CA . GLN A 1 85 ? 6.365 -9.395 21.177 1.00 74.06 85 GLN A CA 1
ATOM 655 C C . GLN A 1 85 ? 6.431 -10.852 20.701 1.00 74.06 85 GLN A C 1
ATOM 657 O O . GLN A 1 85 ? 6.925 -11.711 21.434 1.00 74.06 85 GLN A O 1
ATOM 662 N N . ALA A 1 86 ? 6.007 -11.122 19.464 1.00 63.59 86 ALA A N 1
ATOM 663 C CA . ALA A 1 86 ? 5.957 -12.456 18.866 1.00 63.59 86 ALA A CA 1
ATOM 664 C C . ALA A 1 86 ? 7.342 -13.121 18.687 1.00 63.59 86 ALA A C 1
ATOM 666 O O . ALA A 1 86 ? 7.432 -14.319 18.432 1.00 63.59 86 ALA A O 1
ATOM 667 N N . VAL A 1 87 ? 8.435 -12.371 18.868 1.00 66.94 87 VAL A N 1
ATOM 668 C CA . VAL A 1 87 ? 9.812 -12.900 18.870 1.00 66.94 87 VAL A CA 1
ATOM 669 C C . VAL A 1 87 ? 10.098 -13.745 20.127 1.00 66.94 87 VAL A C 1
ATOM 671 O O . VAL A 1 87 ? 10.959 -14.619 20.107 1.00 66.94 87 VAL A O 1
ATOM 674 N N . LYS A 1 88 ? 9.371 -13.519 21.234 1.00 72.12 88 LYS A N 1
ATOM 675 C CA . LYS A 1 88 ? 9.595 -14.189 22.534 1.00 72.12 88 LYS A CA 1
ATOM 676 C C . LYS A 1 88 ? 8.632 -15.352 22.820 1.00 72.12 88 LYS A C 1
ATOM 678 O O . LYS A 1 88 ? 8.724 -15.954 23.887 1.00 72.12 88 LYS A O 1
ATOM 683 N N . GLY A 1 89 ? 7.704 -15.659 21.911 1.00 76.06 89 GLY A N 1
ATOM 684 C CA . GLY A 1 89 ? 6.688 -16.698 22.099 1.00 76.06 89 GLY A CA 1
ATOM 685 C C . GLY A 1 89 ? 5.464 -16.502 21.205 1.00 76.06 89 GLY A C 1
ATOM 686 O O . GLY A 1 89 ? 5.474 -15.685 20.289 1.00 76.06 89 GLY A O 1
ATOM 687 N N . THR A 1 90 ? 4.391 -17.249 21.472 1.00 80.00 90 THR A N 1
ATOM 688 C CA . THR A 1 90 ? 3.120 -17.086 20.752 1.00 80.00 90 THR A CA 1
ATOM 689 C C . THR A 1 90 ? 2.471 -15.749 21.130 1.00 80.00 90 THR A C 1
ATOM 691 O O . THR A 1 90 ? 2.196 -15.540 22.313 1.00 80.00 90 THR A O 1
ATOM 694 N N . PRO A 1 91 ? 2.230 -14.839 20.171 1.00 89.44 91 PRO A N 1
ATOM 695 C CA . PRO A 1 91 ? 1.650 -13.537 20.471 1.00 89.44 91 PRO A CA 1
ATOM 696 C C . PRO A 1 91 ? 0.169 -13.638 20.844 1.00 89.44 91 PRO A C 1
ATOM 698 O O . PRO A 1 91 ? -0.560 -14.480 20.321 1.00 89.44 91 PRO A O 1
ATOM 701 N N . THR A 1 92 ? -0.280 -12.724 21.704 1.00 92.19 92 THR A N 1
ATOM 702 C CA . THR A 1 92 ? -1.701 -12.526 22.005 1.00 92.19 92 THR A CA 1
ATOM 703 C C . THR A 1 92 ? -2.448 -12.061 20.754 1.00 92.19 92 THR A C 1
ATOM 705 O O . THR A 1 92 ? -2.043 -11.082 20.123 1.00 92.19 92 THR A O 1
ATOM 708 N N . CYS A 1 93 ? -3.546 -12.741 20.421 1.00 95.62 93 CYS A N 1
ATOM 709 C CA . CYS A 1 93 ? -4.410 -12.395 19.297 1.00 95.62 93 CYS A CA 1
ATOM 710 C C . CYS A 1 93 ? -5.675 -11.674 19.774 1.00 95.62 93 CYS A C 1
ATOM 712 O O . CYS A 1 93 ? -6.452 -12.220 20.555 1.00 95.62 93 CYS A O 1
ATOM 714 N N . TYR A 1 94 ? -5.894 -10.460 19.281 1.00 97.56 94 TYR A N 1
ATOM 715 C CA . TYR A 1 94 ? -7.120 -9.691 19.474 1.00 97.56 94 TYR A CA 1
ATOM 716 C C . TYR A 1 94 ? -8.026 -9.915 18.262 1.00 97.56 94 TYR A C 1
ATOM 718 O O . TYR A 1 94 ? -7.581 -9.750 17.125 1.00 97.56 94 TYR A O 1
ATOM 726 N N . ILE A 1 95 ? -9.283 -10.295 18.494 1.00 97.81 95 ILE A N 1
ATOM 727 C CA . ILE A 1 95 ? -10.197 -10.726 17.431 1.00 97.81 95 ILE A CA 1
ATOM 728 C C . ILE A 1 95 ? -11.386 -9.771 17.355 1.00 97.81 95 ILE A C 1
ATOM 730 O O . ILE A 1 95 ? -12.025 -9.472 18.365 1.00 97.81 95 ILE A O 1
ATOM 734 N N . PHE A 1 96 ? -11.692 -9.311 16.145 1.00 98.00 96 PHE A N 1
ATOM 735 C CA . PHE A 1 96 ? -12.775 -8.371 15.872 1.00 98.00 96 PHE A CA 1
ATOM 736 C C . PHE A 1 96 ? -13.657 -8.880 14.745 1.00 98.00 96 PHE A C 1
ATOM 738 O O . PHE A 1 96 ? -13.177 -9.450 13.766 1.00 98.00 96 PHE A O 1
ATOM 745 N N . SER A 1 97 ? -14.952 -8.616 14.852 1.00 95.81 97 SER A N 1
ATOM 746 C CA . SER A 1 97 ? -15.901 -8.860 13.774 1.00 95.81 97 SER A CA 1
ATOM 747 C C . SER A 1 97 ? -15.843 -7.719 12.749 1.00 95.81 97 SER A C 1
ATOM 749 O O . SER A 1 97 ? -16.016 -6.541 13.085 1.00 95.81 97 SER A O 1
ATOM 751 N N . CYS A 1 98 ? -15.629 -8.064 11.479 1.00 95.81 98 CYS A N 1
ATOM 752 C CA . CYS A 1 98 ? -15.584 -7.098 10.381 1.00 95.81 98 CYS A CA 1
ATOM 753 C C . CYS A 1 98 ? -16.982 -6.507 10.108 1.00 95.81 98 CYS A C 1
ATOM 755 O O . CYS A 1 98 ? -17.997 -7.174 10.361 1.00 95.81 98 CYS A O 1
ATOM 757 N N . PRO A 1 99 ? -17.073 -5.241 9.653 1.00 94.19 99 PRO A N 1
ATOM 758 C CA . PRO A 1 99 ? -18.337 -4.664 9.202 1.00 94.19 99 PRO A CA 1
ATOM 759 C C . PRO A 1 99 ? -18.931 -5.517 8.074 1.00 94.19 99 PRO A C 1
ATOM 761 O O . PRO A 1 99 ? -18.203 -5.985 7.207 1.00 94.19 99 PRO A O 1
ATOM 764 N N . GLN A 1 100 ? -20.244 -5.750 8.112 1.00 83.88 100 GLN A N 1
ATOM 765 C CA . GLN A 1 100 ? -20.905 -6.560 7.090 1.00 83.88 100 GLN A CA 1
ATOM 766 C C . GLN A 1 100 ? -21.222 -5.704 5.866 1.00 83.88 100 GLN A C 1
ATOM 768 O O . GLN A 1 100 ? -21.930 -4.705 5.989 1.00 83.88 100 GLN A O 1
ATOM 773 N N . ASP A 1 101 ? -20.718 -6.138 4.715 1.00 77.81 101 ASP A N 1
ATOM 774 C CA . ASP A 1 101 ? -21.124 -5.658 3.394 1.00 77.81 101 ASP A CA 1
ATOM 775 C C . ASP A 1 101 ? -22.318 -6.456 2.868 1.00 77.81 101 ASP A C 1
ATOM 777 O O . ASP A 1 101 ? -22.567 -7.584 3.300 1.00 77.81 101 ASP A O 1
ATOM 781 N N . SER A 1 102 ? -23.041 -5.881 1.909 1.00 75.00 102 SER A N 1
ATOM 782 C CA . SER A 1 102 ? -24.199 -6.518 1.267 1.00 75.00 102 SER A CA 1
ATOM 783 C C . SER A 1 102 ? -23.826 -7.842 0.584 1.00 75.00 102 SER A C 1
ATOM 785 O O . SER A 1 102 ? -24.600 -8.796 0.609 1.00 75.00 102 SER A O 1
ATOM 787 N N . GLU A 1 103 ? -22.613 -7.906 0.031 1.00 71.69 103 GLU A N 1
ATOM 788 C CA . GLU A 1 103 ? -22.074 -9.061 -0.696 1.00 71.69 103 GLU A CA 1
ATOM 789 C C . GLU A 1 103 ? -21.193 -9.975 0.184 1.00 71.69 103 GLU A C 1
ATOM 791 O O . GLU A 1 103 ? -20.989 -11.127 -0.160 1.00 71.69 103 GLU A O 1
ATOM 796 N N . GLN A 1 104 ? -20.671 -9.513 1.330 1.00 70.44 104 GLN A N 1
ATOM 797 C CA . GLN A 1 104 ? -19.796 -10.277 2.255 1.00 70.44 104 GLN A CA 1
ATOM 798 C C . GLN A 1 104 ? -18.591 -11.024 1.632 1.00 70.44 104 GLN A C 1
ATOM 800 O O . GLN A 1 104 ? -18.066 -11.957 2.240 1.00 70.44 104 GLN A O 1
ATOM 805 N N . HIS A 1 105 ? -18.117 -10.624 0.451 1.00 80.88 105 HIS A N 1
ATOM 806 C CA . HIS A 1 105 ? -17.002 -11.303 -0.226 1.00 80.88 105 HIS A CA 1
ATOM 807 C C . HIS A 1 105 ? -15.628 -10.687 0.070 1.00 80.88 105 HIS A C 1
ATOM 809 O O . HIS A 1 105 ? -14.612 -11.363 -0.080 1.00 80.88 105 HIS A O 1
ATOM 815 N N . TYR A 1 106 ? -15.584 -9.425 0.499 1.00 89.88 106 TYR A N 1
ATOM 816 C CA . TYR A 1 106 ? -14.347 -8.653 0.547 1.00 89.88 106 TYR A CA 1
ATOM 817 C C . TYR A 1 106 ? -13.919 -8.327 1.982 1.00 89.88 106 TYR A C 1
ATOM 819 O O . TYR A 1 106 ? -14.760 -7.957 2.805 1.00 89.88 106 TYR A O 1
ATOM 827 N N . PRO A 1 107 ? -12.622 -8.451 2.309 1.00 94.00 107 PRO A N 1
ATOM 828 C CA . PRO A 1 107 ? -12.093 -7.979 3.581 1.00 94.00 107 PRO A CA 1
ATOM 829 C C . PRO A 1 107 ? -12.195 -6.448 3.683 1.00 94.00 107 PRO A C 1
ATOM 831 O O . PRO A 1 107 ? -12.095 -5.753 2.668 1.00 94.00 107 PRO A O 1
ATOM 834 N N . PRO A 1 108 ? -12.379 -5.898 4.897 1.00 96.50 108 PRO A N 1
ATOM 835 C CA . PRO A 1 108 ? -12.446 -4.458 5.083 1.00 96.50 108 PRO A CA 1
ATOM 836 C C . PRO A 1 108 ? -11.071 -3.808 4.914 1.00 96.50 108 PRO A C 1
ATOM 838 O O . PRO A 1 108 ? -10.032 -4.374 5.268 1.00 96.50 108 PRO A O 1
ATOM 841 N N . PHE A 1 109 ? -11.081 -2.546 4.500 1.00 97.38 109 PHE A N 1
ATOM 842 C CA . PHE A 1 109 ? -9.935 -1.669 4.694 1.00 97.38 109 PHE A CA 1
ATOM 843 C C . PHE A 1 109 ? -9.726 -1.427 6.184 1.00 97.38 109 PHE A C 1
ATOM 845 O O . PHE A 1 109 ? -10.683 -1.372 6.959 1.00 97.38 109 PHE A O 1
ATOM 852 N N . HIS A 1 110 ? -8.477 -1.273 6.597 1.00 97.81 110 HIS A N 1
ATOM 853 C CA . HIS A 1 110 ? -8.126 -1.240 8.007 1.00 97.81 110 HIS A CA 1
ATOM 854 C C . HIS A 1 110 ? -7.065 -0.185 8.293 1.00 97.81 110 HIS A C 1
ATOM 856 O O . HIS A 1 110 ? -6.234 0.126 7.447 1.00 97.81 110 HIS A O 1
ATOM 862 N N . ALA A 1 111 ? -7.108 0.377 9.497 1.00 97.94 111 ALA A N 1
ATOM 863 C CA . ALA A 1 111 ? -6.068 1.262 9.995 1.00 97.94 111 ALA A CA 1
ATOM 864 C C . ALA A 1 111 ? -5.985 1.183 11.522 1.00 97.94 111 ALA A C 1
ATOM 866 O O . ALA A 1 111 ? -7.008 1.179 12.215 1.00 97.94 111 ALA A O 1
ATOM 867 N N . LEU A 1 112 ? -4.761 1.153 12.047 1.00 97.56 112 LEU A N 1
ATOM 868 C CA . LEU A 1 112 ? -4.496 1.232 13.480 1.00 97.56 112 LEU A CA 1
ATOM 869 C C . LEU A 1 112 ? -4.270 2.684 13.907 1.00 97.56 112 LEU A C 1
ATOM 871 O O . LEU A 1 112 ? -3.622 3.472 13.210 1.00 97.56 112 LEU A O 1
ATOM 875 N N . ILE A 1 113 ? -4.802 3.032 15.078 1.00 96.81 113 ILE A N 1
ATOM 876 C CA . ILE A 1 113 ? -4.719 4.382 15.640 1.00 96.81 113 ILE A CA 1
ATOM 877 C C . ILE A 1 113 ? -3.632 4.420 16.715 1.00 96.81 113 ILE A C 1
ATOM 879 O O . ILE A 1 113 ? -3.787 3.762 17.748 1.00 96.81 113 ILE A O 1
ATOM 883 N N . PRO A 1 114 ? -2.558 5.207 16.538 1.00 95.19 114 PRO A N 1
ATOM 884 C CA . PRO A 1 114 ? -1.498 5.299 17.528 1.00 95.19 114 PRO A CA 1
ATOM 885 C C . PRO A 1 114 ? -1.900 6.226 18.686 1.00 95.19 114 PRO A C 1
ATOM 887 O O . PRO A 1 114 ? -2.197 7.401 18.482 1.00 95.19 114 PRO A O 1
ATOM 890 N N . TYR A 1 115 ? -1.849 5.714 19.921 1.00 89.62 115 TYR A N 1
ATOM 891 C CA . TYR A 1 115 ? -2.049 6.501 21.152 1.00 89.62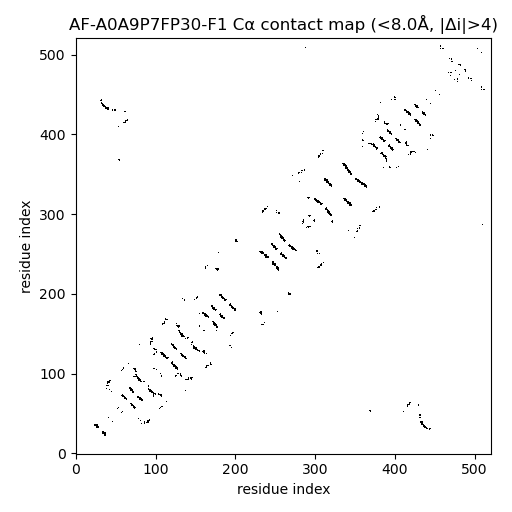 115 TYR A CA 1
ATOM 892 C C . TYR A 1 115 ? -0.777 6.655 22.011 1.00 89.62 115 TYR A C 1
ATOM 894 O O . TYR A 1 115 ? -0.827 7.262 23.081 1.00 89.62 115 TYR A O 1
ATOM 902 N N . GLY A 1 116 ? 0.365 6.141 21.538 1.00 83.75 116 GLY A N 1
ATOM 903 C CA . GLY A 1 116 ? 1.645 6.119 22.255 1.00 83.75 116 GLY A CA 1
ATOM 904 C C . GLY A 1 116 ? 1.897 4.812 23.019 1.00 83.75 116 GLY A C 1
ATOM 905 O O . GLY A 1 116 ? 1.015 3.974 23.153 1.00 83.75 116 GLY A O 1
ATOM 906 N N . ALA A 1 117 ? 3.113 4.630 23.541 1.00 81.94 117 ALA A N 1
ATOM 907 C CA . ALA A 1 117 ? 3.572 3.344 24.087 1.00 81.94 117 ALA A CA 1
ATOM 908 C C . ALA A 1 117 ? 2.839 2.863 25.358 1.00 81.94 117 ALA A C 1
ATOM 910 O O . ALA A 1 117 ? 2.918 1.688 25.707 1.00 81.94 117 ALA A O 1
ATOM 911 N N . SER A 1 118 ? 2.148 3.755 26.074 1.00 83.94 118 SER A N 1
ATOM 912 C CA . SER A 1 118 ? 1.422 3.424 27.308 1.00 83.94 118 SER A CA 1
ATOM 913 C C . SER A 1 118 ? 0.014 2.882 27.067 1.00 83.94 118 SER A C 1
ATOM 915 O O . SER A 1 118 ? -0.644 2.462 28.021 1.00 83.94 118 SER A O 1
ATOM 917 N N . ARG A 1 119 ? -0.470 2.912 25.820 1.00 90.00 119 ARG A N 1
ATOM 918 C CA . ARG A 1 119 ? -1.844 2.566 25.476 1.00 90.00 119 ARG A CA 1
ATOM 919 C C . ARG A 1 119 ? -1.883 1.732 24.202 1.00 90.00 119 ARG A C 1
ATOM 921 O O . ARG A 1 119 ? -1.266 2.078 23.203 1.00 90.00 119 ARG A O 1
ATOM 928 N N . GLU A 1 120 ? -2.654 0.652 24.240 1.00 93.25 120 GLU A N 1
ATOM 929 C CA . GLU A 1 120 ? -2.935 -0.153 23.051 1.00 93.25 120 GLU A CA 1
ATOM 930 C C . GLU A 1 120 ? -3.586 0.702 21.948 1.00 93.25 120 GLU A C 1
ATOM 932 O O . GLU A 1 120 ? -4.379 1.600 22.259 1.00 93.25 120 GLU A O 1
ATOM 937 N N . PRO A 1 121 ? -3.273 0.446 20.667 1.00 96.19 121 PRO A N 1
ATOM 938 C CA . PRO A 1 121 ? -3.808 1.236 19.568 1.00 96.19 121 PRO A CA 1
ATOM 939 C C . PRO A 1 121 ? -5.329 1.092 19.448 1.00 96.19 121 PRO A C 1
ATOM 941 O O . PRO A 1 121 ? -5.925 0.126 19.923 1.00 96.19 121 PRO A O 1
ATOM 944 N N . GLY A 1 122 ? -5.964 2.056 18.789 1.00 97.06 122 GLY A N 1
ATOM 945 C CA . GLY A 1 122 ? -7.335 1.904 18.297 1.00 97.06 122 GLY A CA 1
ATOM 946 C C . GLY A 1 122 ? -7.370 1.168 16.956 1.00 97.06 122 GLY A C 1
ATOM 947 O O . GLY A 1 122 ? -6.330 0.945 16.339 1.00 97.06 122 GLY A O 1
ATOM 948 N N . LEU A 1 123 ? -8.567 0.826 16.485 1.00 98.25 123 LEU A N 1
ATOM 949 C CA . LEU A 1 123 ? -8.786 0.141 15.209 1.00 98.25 123 LEU A CA 1
ATOM 950 C C . LEU A 1 123 ? -9.940 0.789 14.441 1.00 98.25 123 LEU A C 1
ATOM 952 O O . LEU A 1 123 ? -11.016 1.018 14.997 1.00 98.25 123 LEU A O 1
ATOM 956 N N . ILE A 1 124 ? -9.720 1.037 13.153 1.00 98.50 124 ILE A N 1
ATOM 957 C CA . ILE A 1 124 ? -10.743 1.422 12.181 1.00 98.50 124 ILE A CA 1
ATOM 958 C C . ILE A 1 124 ? -10.844 0.293 11.161 1.00 98.50 124 ILE A C 1
ATOM 960 O O . ILE A 1 124 ? -9.835 -0.081 10.571 1.00 98.50 124 ILE A O 1
ATOM 964 N N . LEU A 1 125 ? -12.054 -0.221 10.943 1.00 98.25 125 LEU A N 1
ATOM 965 C CA . LEU A 1 125 ? -12.383 -1.098 9.820 1.00 98.25 125 LEU A CA 1
ATOM 966 C C . LEU A 1 125 ? -13.434 -0.415 8.950 1.00 98.25 125 LEU A C 1
ATOM 968 O O . LEU A 1 125 ? -14.444 0.048 9.479 1.00 98.25 125 LEU A O 1
ATOM 972 N N . VAL A 1 126 ? -13.214 -0.372 7.640 1.00 97.75 126 VAL A N 1
ATOM 973 C CA . VAL A 1 126 ? -14.123 0.225 6.657 1.00 97.75 126 VAL A CA 1
ATOM 974 C C . VAL A 1 126 ? -14.484 -0.826 5.621 1.00 97.75 126 VAL A C 1
ATOM 976 O O . VAL A 1 126 ? -13.618 -1.387 4.958 1.00 97.75 126 VAL A O 1
ATOM 979 N N . SER A 1 127 ? -15.773 -1.104 5.513 1.00 96.56 127 SER A N 1
ATOM 980 C CA . SER A 1 127 ? -16.330 -2.033 4.538 1.00 96.56 127 SER A CA 1
ATOM 981 C C . SER A 1 127 ? -16.348 -1.421 3.130 1.00 96.56 127 SER A C 1
ATOM 983 O O . SER A 1 127 ? -16.223 -0.198 2.988 1.00 96.56 127 SER A O 1
ATOM 985 N N . GLN A 1 128 ? -16.525 -2.231 2.084 1.00 94.12 128 GLN A N 1
ATOM 986 C CA . GLN A 1 128 ? -16.622 -1.702 0.717 1.00 94.12 128 GLN A CA 1
ATOM 987 C C . GLN A 1 128 ? -17.859 -0.816 0.523 1.00 94.12 128 GLN A C 1
ATOM 989 O O . GLN A 1 128 ? -17.778 0.174 -0.202 1.00 94.12 128 GLN A O 1
ATOM 994 N N . ASP A 1 129 ? -18.953 -1.087 1.240 1.00 94.00 129 ASP A N 1
ATOM 995 C CA . ASP A 1 129 ? -20.177 -0.271 1.227 1.00 94.00 129 ASP A CA 1
ATOM 996 C C . ASP A 1 129 ? -20.056 1.018 2.078 1.00 94.00 129 ASP A C 1
ATOM 998 O O . ASP A 1 129 ? -21.028 1.759 2.267 1.00 94.00 129 ASP A O 1
ATOM 1002 N N . GLY A 1 130 ? -18.875 1.294 2.645 1.00 95.00 130 GLY A N 1
ATOM 1003 C CA . GLY A 1 130 ? -18.613 2.491 3.444 1.00 95.00 130 GLY A CA 1
ATOM 1004 C C . GLY A 1 130 ? -19.115 2.415 4.887 1.00 95.00 130 GLY A C 1
ATOM 1005 O O . GLY A 1 130 ? -19.271 3.454 5.536 1.00 95.00 130 GLY A O 1
ATOM 1006 N N . VAL A 1 131 ? -19.375 1.216 5.420 1.00 96.00 131 VAL A N 1
ATOM 1007 C CA . VAL A 1 131 ? -19.692 1.026 6.842 1.00 96.00 131 VAL A CA 1
ATOM 1008 C C . VAL A 1 131 ? -18.398 0.951 7.642 1.00 96.00 131 VAL A C 1
ATOM 1010 O O . VAL A 1 131 ? -17.570 0.064 7.454 1.00 96.00 131 VAL A O 1
ATOM 1013 N N . ILE A 1 132 ? -18.244 1.871 8.585 1.00 97.44 132 ILE A N 1
ATOM 1014 C CA . ILE A 1 132 ? -17.084 1.970 9.460 1.00 97.44 132 ILE A CA 1
ATOM 1015 C C . ILE A 1 132 ? -17.419 1.367 10.819 1.00 97.44 132 ILE A C 1
ATOM 1017 O O . ILE A 1 132 ? -18.426 1.731 11.431 1.00 97.44 132 ILE A O 1
ATOM 1021 N N . ARG A 1 133 ? -16.537 0.514 11.338 1.00 97.50 133 ARG A N 1
ATOM 1022 C CA . ARG A 1 133 ? -16.479 0.171 12.762 1.00 97.50 133 ARG A CA 1
ATOM 1023 C C . ARG A 1 133 ? -15.205 0.730 13.374 1.00 97.50 133 ARG A C 1
ATOM 1025 O O . ARG A 1 133 ? -14.115 0.542 12.840 1.00 97.50 133 ARG A O 1
ATOM 1032 N N . PHE A 1 134 ? -15.365 1.416 14.497 1.00 97.56 134 PHE A N 1
ATOM 1033 C CA . PHE A 1 134 ? -14.281 2.048 15.233 1.00 97.56 134 PHE A CA 1
ATOM 1034 C C . PHE A 1 134 ? -14.207 1.516 16.666 1.00 97.56 134 PHE A C 1
ATOM 1036 O O . PHE A 1 134 ? -15.197 1.551 17.407 1.00 97.56 134 PHE A O 1
ATOM 1043 N N . TRP A 1 135 ? -13.006 1.094 17.058 1.00 96.94 135 TRP A N 1
ATOM 1044 C CA . TRP A 1 135 ? -12.635 0.731 18.419 1.00 96.94 135 TRP A CA 1
ATOM 1045 C C . TRP A 1 135 ? -11.571 1.691 18.944 1.00 96.94 135 TRP A C 1
ATOM 1047 O O . TRP A 1 135 ? -10.499 1.837 18.364 1.00 96.94 135 TRP A O 1
ATOM 1057 N N . ASP A 1 136 ? -11.847 2.298 20.094 1.00 94.31 136 ASP A N 1
ATOM 1058 C CA . ASP A 1 136 ? -10.926 3.210 20.784 1.00 94.31 136 ASP A CA 1
ATOM 1059 C C . ASP A 1 136 ? -9.722 2.479 21.413 1.00 94.31 136 ASP A C 1
ATOM 1061 O O . ASP A 1 136 ? -8.727 3.088 21.780 1.00 94.31 136 ASP A O 1
ATOM 1065 N N . SER A 1 137 ? -9.785 1.160 21.569 1.00 94.62 137 SER A N 1
ATOM 1066 C CA . SER A 1 137 ? -8.638 0.329 21.939 1.00 94.62 137 SER A CA 1
ATOM 1067 C C . SER A 1 137 ? -8.867 -1.090 21.444 1.00 94.62 137 SER A C 1
ATOM 1069 O O . SER A 1 137 ? -9.984 -1.605 21.547 1.00 94.62 137 SER A O 1
ATOM 1071 N N . ILE A 1 138 ? -7.809 -1.736 20.960 1.00 96.56 138 ILE A N 1
ATOM 1072 C CA . ILE A 1 138 ? -7.850 -3.142 20.568 1.00 96.56 138 ILE A CA 1
ATOM 1073 C C . ILE A 1 138 ? -8.004 -4.103 21.758 1.00 96.56 138 ILE A C 1
ATOM 1075 O O . ILE A 1 138 ? -8.417 -5.240 21.556 1.00 96.56 138 ILE A O 1
ATOM 1079 N N . GLY A 1 139 ? -7.774 -3.672 23.002 1.00 95.38 139 GLY A N 1
ATOM 1080 C CA . GLY A 1 139 ? -7.877 -4.538 24.185 1.00 95.38 139 GLY A CA 1
ATOM 1081 C C . GLY A 1 139 ? -9.215 -5.264 24.326 1.00 95.38 139 GLY A C 1
ATOM 1082 O O . GLY A 1 139 ? -9.291 -6.386 24.826 1.00 95.38 139 GLY A O 1
ATOM 1083 N N . ILE A 1 140 ? -10.287 -4.661 23.808 1.00 94.62 140 ILE A N 1
ATOM 1084 C CA . ILE A 1 140 ? -11.626 -5.256 23.787 1.00 94.62 140 ILE A CA 1
ATOM 1085 C C . ILE A 1 140 ? -11.742 -6.491 22.878 1.00 94.62 140 ILE A C 1
ATOM 1087 O O . ILE A 1 140 ? -12.652 -7.298 23.070 1.00 94.62 140 ILE A O 1
ATOM 1091 N N . GLY A 1 141 ? -10.818 -6.685 21.934 1.00 95.56 141 GLY A N 1
ATOM 1092 C CA . GLY A 1 141 ? -10.762 -7.866 21.070 1.00 95.56 141 GLY A CA 1
ATOM 1093 C C . GLY A 1 141 ? -10.510 -9.170 21.834 1.00 95.56 141 GLY A C 1
ATOM 1094 O O . GLY A 1 141 ? -10.891 -10.234 21.360 1.00 95.56 141 GLY A O 1
ATOM 1095 N N . LEU A 1 142 ? -9.958 -9.110 23.054 1.00 93.56 142 LEU A N 1
ATOM 1096 C CA . LEU A 1 142 ? -9.844 -10.282 23.942 1.00 93.56 142 LEU A CA 1
ATOM 1097 C C . LEU A 1 142 ? -11.186 -10.699 24.553 1.00 93.56 142 LEU A C 1
ATOM 1099 O O . LEU A 1 142 ? -11.344 -11.826 25.011 1.00 93.56 142 LEU A O 1
ATOM 1103 N N . ALA A 1 143 ? -12.154 -9.784 24.562 1.00 91.31 143 ALA A N 1
ATOM 1104 C CA . ALA A 1 143 ? -13.514 -10.002 25.038 1.00 91.31 143 ALA A CA 1
ATOM 1105 C C . ALA A 1 143 ? -14.521 -10.094 23.873 1.00 91.31 143 ALA A C 1
ATOM 1107 O O . ALA A 1 143 ? -15.697 -9.790 24.060 1.00 91.31 143 ALA A O 1
ATOM 1108 N N . GLY A 1 144 ? -14.059 -10.472 22.673 1.00 84.38 144 GLY A N 1
ATOM 1109 C CA . GLY A 1 144 ? -14.888 -10.679 21.477 1.00 84.38 144 GLY A CA 1
ATOM 1110 C C . GLY A 1 144 ? -15.082 -9.449 20.584 1.00 84.38 144 GLY A C 1
ATOM 1111 O O . GLY A 1 144 ? -15.652 -9.568 19.505 1.00 84.38 144 GLY A O 1
ATOM 1112 N N . GLY A 1 145 ? -14.601 -8.268 20.987 1.00 90.12 145 GLY A N 1
ATOM 1113 C CA . GLY A 1 145 ? -14.611 -7.087 20.120 1.00 90.12 145 GLY A CA 1
ATOM 1114 C C . GLY A 1 145 ? -15.986 -6.439 19.900 1.00 90.12 145 GLY A C 1
ATOM 1115 O O . GLY A 1 145 ? -16.111 -5.571 19.044 1.00 90.12 145 GLY A O 1
ATOM 1116 N N . ASP A 1 146 ? -17.019 -6.773 20.676 1.00 90.69 146 ASP A N 1
ATOM 1117 C CA . ASP A 1 146 ? -18.394 -6.307 20.405 1.00 90.69 146 ASP A CA 1
ATOM 1118 C C . ASP A 1 146 ? -18.659 -4.819 20.717 1.00 90.69 146 ASP A C 1
ATOM 1120 O O . ASP A 1 146 ? -19.705 -4.280 20.354 1.00 90.69 146 ASP A O 1
ATOM 1124 N N . ARG A 1 147 ? -17.741 -4.116 21.399 1.00 92.38 147 ARG A N 1
ATOM 1125 C CA . ARG A 1 147 ? -17.918 -2.691 21.743 1.00 92.38 147 ARG A CA 1
ATOM 1126 C C . ARG A 1 147 ? -17.222 -1.776 20.738 1.00 92.38 147 ARG A C 1
ATOM 1128 O O . ARG A 1 147 ? -16.081 -1.376 20.962 1.00 92.38 147 ARG A O 1
ATOM 1135 N N . TYR A 1 148 ? -17.941 -1.401 19.686 1.00 95.31 148 TYR A N 1
ATOM 1136 C CA . TYR A 1 148 ? -17.508 -0.431 18.676 1.00 95.31 148 TYR A CA 1
ATOM 1137 C C . TYR A 1 148 ? -18.509 0.710 18.488 1.00 95.31 148 TYR A C 1
ATOM 1139 O O . TYR A 1 148 ? -19.668 0.627 18.891 1.00 95.31 148 TYR A O 1
ATOM 1147 N N . THR A 1 149 ? -18.055 1.778 17.835 1.00 95.50 149 THR A N 1
ATOM 1148 C CA . THR A 1 149 ? -18.929 2.804 17.250 1.00 95.50 149 THR A CA 1
ATOM 1149 C C . THR A 1 149 ? -19.061 2.556 15.752 1.00 95.50 149 THR A C 1
ATOM 1151 O O . THR A 1 149 ? -18.068 2.240 15.098 1.00 95.50 149 THR A O 1
ATOM 1154 N N . THR A 1 150 ? -20.268 2.711 15.207 1.00 96.12 150 THR A N 1
ATOM 1155 C CA . THR A 1 150 ? -20.522 2.595 13.766 1.00 96.12 150 THR A CA 1
ATOM 1156 C C . THR A 1 150 ? -20.759 3.956 13.135 1.00 96.12 150 THR A C 1
ATOM 1158 O O . THR A 1 150 ? -21.546 4.749 13.648 1.00 96.12 150 THR A O 1
ATOM 1161 N N . ILE A 1 151 ? -20.098 4.203 12.008 1.00 95.06 151 ILE A N 1
ATOM 1162 C CA . ILE A 1 151 ? -20.286 5.383 11.155 1.00 95.06 151 ILE A CA 1
ATOM 1163 C C . ILE A 1 151 ? -20.541 4.876 9.737 1.00 95.06 151 ILE A C 1
ATOM 1165 O O . ILE A 1 151 ? -20.053 3.812 9.369 1.00 95.06 151 ILE A O 1
ATOM 1169 N N . LYS A 1 152 ? -21.315 5.608 8.941 1.00 94.94 152 LYS A N 1
ATOM 1170 C CA . LYS A 1 152 ? -21.549 5.269 7.538 1.00 94.94 152 LYS A CA 1
ATOM 1171 C C . LYS A 1 152 ? -21.102 6.427 6.660 1.00 94.94 152 LYS A C 1
ATOM 1173 O O . LYS A 1 152 ? -21.545 7.555 6.868 1.00 94.94 152 LYS A O 1
ATOM 1178 N N . LEU A 1 153 ? -20.228 6.138 5.704 1.00 94.75 153 LEU A N 1
ATOM 1179 C CA . LEU A 1 153 ? -19.852 7.078 4.659 1.00 94.75 153 LEU A CA 1
ATOM 1180 C C . LEU A 1 153 ? -21.027 7.263 3.694 1.00 94.75 153 LEU A C 1
ATOM 1182 O O . LEU A 1 153 ? -21.777 6.326 3.414 1.00 94.75 153 LEU A O 1
ATOM 1186 N N . ASN A 1 154 ? -21.181 8.476 3.167 1.00 91.94 154 ASN A N 1
ATOM 1187 C CA . ASN A 1 154 ? -22.200 8.786 2.164 1.00 91.94 154 ASN A CA 1
ATOM 1188 C C . ASN A 1 154 ? -21.744 8.305 0.779 1.00 91.94 154 ASN A C 1
ATOM 1190 O O . ASN A 1 154 ? -21.498 9.114 -0.110 1.00 91.94 154 ASN A O 1
ATOM 1194 N N . VAL A 1 155 ? -21.588 6.989 0.635 1.00 90.44 155 VAL A N 1
ATOM 1195 C CA . VAL A 1 155 ? -21.225 6.315 -0.615 1.00 90.44 155 VAL A CA 1
ATOM 1196 C C . VAL A 1 155 ? -22.474 6.174 -1.487 1.00 90.44 155 VAL A C 1
ATOM 1198 O O . VAL A 1 155 ? -23.552 5.814 -1.004 1.00 90.44 155 VAL A O 1
ATOM 1201 N N . SER A 1 156 ? -22.344 6.507 -2.767 1.00 89.00 156 SER A N 1
ATOM 1202 C CA . SER A 1 156 ? -23.413 6.440 -3.762 1.00 89.00 156 SER A CA 1
ATOM 1203 C C . SER A 1 156 ? -23.778 4.990 -4.085 1.00 89.00 156 SER A C 1
ATOM 1205 O O . SER A 1 156 ? -23.008 4.059 -3.867 1.00 89.00 156 SER A O 1
ATOM 1207 N N . GLN A 1 157 ? -24.965 4.765 -4.645 1.00 86.31 157 GLN A N 1
ATOM 1208 C CA . GLN A 1 157 ? -25.358 3.417 -5.055 1.00 86.31 157 GLN A CA 1
ATOM 1209 C C . GLN A 1 157 ? -24.442 2.901 -6.179 1.00 86.31 157 GLN A C 1
ATOM 1211 O O . GLN A 1 157 ? -24.306 3.556 -7.209 1.00 86.31 157 GLN A O 1
ATOM 1216 N N . GLY A 1 158 ? -23.849 1.718 -5.986 1.00 86.69 158 GLY A N 1
ATOM 1217 C CA . GLY A 1 158 ? -22.908 1.109 -6.936 1.00 86.69 158 GLY A CA 1
ATOM 1218 C C . GLY A 1 158 ? -21.477 1.653 -6.853 1.00 86.69 158 GLY A C 1
ATOM 1219 O O . GLY A 1 158 ? -20.617 1.206 -7.604 1.00 86.69 158 GLY A O 1
ATOM 1220 N N . GLU A 1 159 ? -21.217 2.599 -5.953 1.00 91.00 159 GLU A N 1
ATOM 1221 C CA . GLU A 1 159 ? -19.876 3.050 -5.591 1.00 91.00 159 GLU A CA 1
ATOM 1222 C C . GLU A 1 159 ? -19.350 2.190 -4.434 1.00 91.00 159 GLU A C 1
ATOM 1224 O O . GLU A 1 159 ? -20.115 1.757 -3.573 1.00 91.00 159 GLU A O 1
ATOM 1229 N N . SER A 1 160 ? -18.043 1.953 -4.408 1.00 93.88 160 SER A N 1
ATOM 1230 C CA . SER A 1 160 ? -17.369 1.162 -3.378 1.00 93.88 160 SER A CA 1
ATOM 1231 C C . SER A 1 160 ? -16.158 1.914 -2.843 1.00 93.88 160 SER A C 1
ATOM 1233 O O . SER A 1 160 ? -15.516 2.667 -3.577 1.00 93.88 160 SER A O 1
ATOM 1235 N N . VAL A 1 161 ? -15.821 1.710 -1.573 1.00 96.06 161 VAL A N 1
ATOM 1236 C CA . VAL A 1 161 ? -14.561 2.191 -0.990 1.00 96.06 161 VAL A CA 1
ATOM 1237 C C . VAL A 1 161 ? -13.390 1.471 -1.663 1.00 96.06 161 VAL A C 1
ATOM 1239 O O . VAL A 1 161 ? -13.470 0.271 -1.924 1.00 96.06 161 VAL A O 1
ATOM 1242 N N . THR A 1 162 ? -12.311 2.196 -1.956 1.00 96.12 162 THR A N 1
ATOM 1243 C CA . THR A 1 162 ? -11.124 1.653 -2.634 1.00 96.12 162 THR A CA 1
ATOM 1244 C C . THR A 1 162 ? -9.865 1.720 -1.789 1.00 96.12 162 THR A C 1
ATOM 1246 O O . THR A 1 162 ? -9.036 0.816 -1.897 1.00 96.12 162 THR A O 1
ATOM 1249 N N . ASN A 1 163 ? -9.684 2.745 -0.948 1.00 97.38 163 ASN A N 1
ATOM 1250 C CA . ASN A 1 163 ? -8.552 2.835 -0.022 1.00 97.38 163 ASN A CA 1
ATOM 1251 C C . ASN A 1 163 ? -8.968 3.414 1.344 1.00 97.38 163 ASN A C 1
ATOM 1253 O O . ASN A 1 163 ? -9.956 4.140 1.460 1.00 97.38 163 ASN A O 1
ATOM 1257 N N . LEU A 1 164 ? -8.139 3.154 2.361 1.00 97.94 164 LEU A N 1
ATOM 1258 C CA . LEU A 1 164 ? -8.107 3.854 3.647 1.00 97.94 164 LEU A CA 1
ATOM 1259 C C . LEU A 1 164 ? -6.642 4.065 4.026 1.00 97.94 164 LEU A C 1
ATOM 1261 O O . LEU A 1 164 ? -5.917 3.090 4.196 1.00 97.94 164 LEU A O 1
ATOM 1265 N N . VAL A 1 165 ? -6.205 5.314 4.176 1.00 96.88 165 VAL A N 1
ATOM 1266 C CA . VAL A 1 165 ? -4.806 5.622 4.505 1.00 96.88 165 VAL A CA 1
ATOM 1267 C C . VAL A 1 165 ? -4.739 6.582 5.686 1.00 96.88 165 VAL A C 1
ATOM 1269 O O . VAL A 1 165 ? -5.482 7.565 5.763 1.00 96.88 165 VAL A O 1
ATOM 1272 N N . ARG A 1 166 ? -3.838 6.297 6.630 1.00 96.25 166 ARG A N 1
ATOM 1273 C CA . ARG A 1 166 ? -3.557 7.164 7.778 1.00 96.25 166 ARG A CA 1
ATOM 1274 C C . ARG A 1 166 ? -2.693 8.345 7.340 1.00 96.25 166 ARG A C 1
ATOM 1276 O O . ARG A 1 166 ? -1.565 8.150 6.904 1.00 96.25 166 ARG A O 1
ATOM 1283 N N . SER A 1 167 ? -3.198 9.566 7.510 1.00 94.56 167 SER A N 1
ATOM 1284 C CA . SER A 1 167 ? -2.397 10.784 7.342 1.00 94.56 167 SER A CA 1
ATOM 1285 C C . SER A 1 167 ? -1.512 11.003 8.565 1.00 94.56 167 SER A C 1
ATOM 1287 O O . SER A 1 167 ? -0.308 11.211 8.457 1.00 94.56 167 SER A O 1
ATOM 1289 N N . ASP A 1 168 ? -2.119 11.006 9.739 1.00 92.31 168 ASP A N 1
ATOM 1290 C CA . ASP A 1 168 ? -1.478 11.318 11.011 1.00 92.31 168 ASP A CA 1
ATOM 1291 C C . ASP A 1 168 ? -2.244 10.587 12.128 1.00 92.31 168 ASP A C 1
ATOM 1293 O O . ASP A 1 168 ? -3.227 9.902 11.834 1.00 92.31 168 ASP A O 1
ATOM 1297 N N . PRO A 1 169 ? -1.827 10.673 13.405 1.00 92.12 169 PRO A N 1
ATOM 1298 C CA . PRO A 1 169 ? -2.498 9.948 14.484 1.00 92.12 169 PRO A CA 1
ATOM 1299 C C . PRO A 1 169 ? -4.013 10.183 14.587 1.00 92.12 169 PRO A C 1
ATOM 1301 O O . PRO A 1 169 ? -4.722 9.324 15.111 1.00 92.12 169 PRO A O 1
ATOM 1304 N N . GLN A 1 170 ? -4.517 11.323 14.100 1.00 93.31 170 GLN A N 1
ATOM 1305 C CA . GLN A 1 170 ? -5.918 11.720 14.232 1.00 93.31 170 GLN A CA 1
ATOM 1306 C C . GLN A 1 170 ? -6.669 11.789 12.900 1.00 93.31 170 GLN A C 1
ATOM 1308 O O . GLN A 1 170 ? -7.896 11.751 12.921 1.00 93.31 170 GLN A O 1
ATOM 1313 N N . THR A 1 171 ? -5.984 11.864 11.761 1.00 95.75 171 THR A N 1
ATOM 1314 C CA . THR A 1 171 ? -6.617 12.049 10.449 1.00 95.75 171 THR A CA 1
ATOM 1315 C C . THR A 1 171 ? -6.354 10.865 9.529 1.00 95.75 171 THR A C 1
ATOM 1317 O O . THR A 1 171 ? -5.216 10.426 9.351 1.00 95.75 171 THR A O 1
ATOM 1320 N N . TYR A 1 172 ? -7.414 10.391 8.882 1.00 97.75 172 TYR A N 1
ATOM 1321 C CA . TYR A 1 172 ? -7.395 9.329 7.880 1.00 97.75 172 TYR A CA 1
ATOM 1322 C C . TYR A 1 172 ? -8.160 9.805 6.648 1.00 97.75 172 TYR A C 1
ATOM 1324 O O . TYR A 1 172 ? -9.052 10.649 6.751 1.00 97.75 172 TYR A O 1
ATOM 1332 N N . VAL A 1 173 ? -7.820 9.260 5.487 1.00 98.19 173 VAL A N 1
ATOM 1333 C CA . VAL A 1 173 ? -8.520 9.540 4.234 1.00 98.19 173 VAL A CA 1
ATOM 1334 C C . VAL A 1 173 ? -9.004 8.223 3.651 1.00 98.19 173 VAL A C 1
ATOM 1336 O O . VAL A 1 173 ? -8.220 7.283 3.524 1.00 98.19 173 VAL A O 1
ATOM 1339 N N . ALA A 1 174 ? -10.291 8.157 3.323 1.00 98.25 174 ALA A N 1
ATOM 1340 C CA . ALA A 1 174 ? -10.868 7.065 2.551 1.00 98.25 174 ALA A CA 1
ATOM 1341 C C . ALA A 1 174 ? -11.217 7.557 1.146 1.00 98.25 174 ALA A C 1
ATOM 1343 O O . ALA A 1 174 ? -11.609 8.711 0.973 1.00 98.25 174 ALA A O 1
ATOM 1344 N N . SER A 1 175 ? -11.098 6.684 0.157 1.00 97.75 175 SER A N 1
ATOM 1345 C CA . SER A 1 175 ? -11.438 6.973 -1.237 1.00 97.75 175 SER A CA 1
ATOM 1346 C C . SER A 1 175 ? -12.409 5.951 -1.804 1.00 97.75 175 SER A C 1
ATOM 1348 O O . SER A 1 175 ? -12.646 4.908 -1.192 1.00 97.75 175 SER A O 1
ATOM 1350 N N . THR A 1 176 ? -12.988 6.253 -2.963 1.00 96.50 176 THR A N 1
ATOM 1351 C CA . THR A 1 176 ? -13.975 5.393 -3.614 1.00 96.50 176 THR A CA 1
ATOM 1352 C C . THR A 1 176 ? -13.731 5.198 -5.107 1.00 96.50 176 THR A C 1
ATOM 1354 O O . THR A 1 176 ? -12.969 5.923 -5.747 1.00 96.50 176 THR A O 1
ATOM 1357 N N . SER A 1 177 ? -14.467 4.255 -5.694 1.00 94.62 177 SER A N 1
ATOM 1358 C CA . SER A 1 177 ? -14.442 3.958 -7.127 1.00 94.62 177 SER A CA 1
ATOM 1359 C C . SER A 1 177 ? -15.071 5.041 -8.012 1.00 94.62 177 SER A C 1
ATOM 1361 O O . SER A 1 177 ? -14.908 5.010 -9.231 1.00 94.62 177 SER A O 1
ATOM 1363 N N . SER A 1 178 ? -15.758 6.028 -7.421 1.00 91.56 178 SER A N 1
ATOM 1364 C CA . SER A 1 178 ? -16.334 7.168 -8.153 1.00 91.56 178 SER A CA 1
ATOM 1365 C C . SER A 1 178 ? -15.485 8.447 -8.101 1.00 91.56 178 SER A C 1
ATOM 1367 O O . SER A 1 178 ? -15.853 9.454 -8.718 1.00 91.56 178 SER A O 1
ATOM 1369 N N . GLY A 1 179 ? -14.349 8.415 -7.397 1.00 91.56 179 GLY A N 1
ATOM 1370 C CA . GLY A 1 179 ? -13.441 9.556 -7.264 1.00 91.56 179 GLY A CA 1
ATOM 1371 C C . GLY A 1 179 ? -13.677 10.401 -6.012 1.00 91.56 179 GLY A C 1
ATOM 1372 O O . GLY A 1 179 ? -13.099 11.479 -5.891 1.00 91.56 179 GLY A O 1
ATOM 1373 N N . SER A 1 180 ? -14.535 9.954 -5.091 1.00 93.12 180 SER A N 1
ATOM 1374 C CA . SER A 1 180 ? -14.827 10.682 -3.853 1.00 93.12 180 SER A CA 1
ATOM 1375 C C . SER A 1 180 ? -13.733 10.451 -2.814 1.00 93.12 180 SER A C 1
ATOM 1377 O O . SER A 1 180 ? -13.307 9.317 -2.601 1.00 93.12 180 SER A O 1
ATOM 1379 N N . LEU A 1 181 ? -13.320 11.518 -2.125 1.00 96.88 181 LEU A N 1
ATOM 1380 C CA . LEU A 1 181 ? -12.395 11.460 -0.992 1.00 96.88 181 LEU A CA 1
ATOM 1381 C C . LEU A 1 181 ? -13.112 11.894 0.287 1.00 96.88 181 LEU A C 1
ATOM 1383 O O . LEU A 1 181 ? -13.742 12.950 0.333 1.00 96.88 181 LEU A O 1
ATOM 1387 N N . PHE A 1 182 ? -13.006 11.090 1.337 1.00 96.81 182 PHE A N 1
ATOM 1388 C CA . PHE A 1 182 ? -13.576 11.354 2.651 1.00 96.81 182 PHE A CA 1
ATOM 1389 C C . PHE A 1 182 ? -12.460 11.577 3.658 1.00 96.81 182 PHE A C 1
ATOM 1391 O O . PHE A 1 182 ? -11.548 10.759 3.770 1.00 96.81 182 PHE A O 1
ATOM 1398 N N . ARG A 1 183 ? -12.562 12.646 4.444 1.00 96.75 183 ARG A N 1
ATOM 1399 C CA . ARG A 1 183 ? -11.708 12.865 5.607 1.00 96.75 183 ARG A CA 1
ATOM 1400 C C . ARG A 1 183 ? -12.370 12.262 6.831 1.00 96.75 183 ARG A C 1
ATOM 1402 O O . ARG A 1 183 ? -13.527 12.554 7.122 1.00 96.75 183 ARG A O 1
ATOM 1409 N N . LEU A 1 184 ? -11.622 11.451 7.566 1.00 97.31 184 LEU A N 1
ATOM 1410 C CA . LEU A 1 184 ? -12.025 10.889 8.842 1.00 97.31 184 LEU A CA 1
ATOM 1411 C C . LEU A 1 184 ? -11.135 11.501 9.921 1.00 97.31 184 LEU A C 1
ATOM 1413 O O . LEU A 1 184 ? -9.912 11.418 9.834 1.00 97.31 184 LEU A O 1
ATOM 1417 N N . THR A 1 185 ? -11.739 12.122 10.930 1.00 95.94 185 THR A N 1
ATOM 1418 C CA . THR A 1 185 ? -11.010 12.814 11.999 1.00 95.94 185 THR A CA 1
ATOM 1419 C C . THR A 1 185 ? -11.384 12.236 13.355 1.00 95.94 185 THR A C 1
ATOM 1421 O O . THR A 1 185 ? -12.562 12.096 13.690 1.00 95.94 185 THR A O 1
ATOM 1424 N N . LEU A 1 186 ? -10.373 11.907 14.148 1.00 94.69 186 LEU A N 1
ATOM 1425 C CA . LEU A 1 186 ? -10.513 11.469 15.522 1.00 94.69 186 LEU A CA 1
ATOM 1426 C C . LEU A 1 186 ? -10.606 12.690 16.440 1.00 94.69 186 LEU A C 1
ATOM 1428 O O . LEU A 1 186 ? -9.704 13.521 16.495 1.00 94.69 186 LEU A O 1
ATOM 1432 N N . THR A 1 187 ? -11.689 12.778 17.198 1.00 92.12 187 THR A N 1
ATOM 1433 C CA . THR A 1 187 ? -11.947 13.847 18.166 1.00 92.12 187 THR A CA 1
ATOM 1434 C C . THR A 1 187 ? -12.037 13.253 19.564 1.00 92.12 187 THR A C 1
ATOM 1436 O O . THR A 1 187 ? -12.570 12.161 19.738 1.00 92.12 187 THR A O 1
ATOM 1439 N N . ALA A 1 188 ? -11.510 13.941 20.576 1.00 88.06 188 ALA A N 1
ATOM 1440 C CA . ALA A 1 188 ? -11.628 13.517 21.968 1.00 88.06 188 ALA A CA 1
ATOM 1441 C C . ALA A 1 188 ? -12.635 14.415 22.694 1.00 88.06 188 ALA A C 1
ATOM 1443 O O . ALA A 1 188 ? -12.473 15.633 22.730 1.00 88.06 188 ALA A O 1
ATOM 1444 N N . SER A 1 189 ? -13.665 13.819 23.293 1.00 85.12 189 SER A N 1
ATOM 1445 C CA . SER A 1 189 ? -14.643 14.530 24.119 1.00 85.12 189 SER A CA 1
ATOM 1446 C C . SER A 1 189 ? -14.958 13.708 25.363 1.00 85.12 189 SER A C 1
ATOM 1448 O O . SER A 1 189 ? -15.220 12.510 25.284 1.00 85.12 189 SER A O 1
ATOM 1450 N N . GLY A 1 190 ? -14.871 14.329 26.543 1.00 80.31 190 GLY A N 1
ATOM 1451 C CA . GLY A 1 190 ? -15.167 13.654 27.813 1.00 80.31 190 GLY A CA 1
ATOM 1452 C C . GLY A 1 190 ? -14.302 12.416 28.098 1.00 80.31 190 GLY A C 1
ATOM 1453 O O . GLY A 1 190 ? -14.778 11.474 28.727 1.00 80.31 190 GLY A O 1
ATOM 1454 N N . GLY A 1 191 ? -13.057 12.387 27.608 1.00 80.25 191 GLY A N 1
ATOM 1455 C CA . GLY A 1 191 ? -12.128 11.262 27.791 1.00 80.25 191 GLY A CA 1
ATOM 1456 C C . GLY A 1 191 ? -12.371 10.059 26.872 1.00 80.25 191 GLY A C 1
ATOM 1457 O O . GLY A 1 191 ? -11.686 9.051 27.021 1.00 80.25 191 GLY A O 1
ATOM 1458 N N . LYS A 1 192 ? -13.313 10.153 25.925 1.00 83.12 192 LYS A N 1
ATOM 1459 C CA . LYS A 1 192 ? -13.538 9.150 24.876 1.00 83.12 192 LYS A CA 1
ATOM 1460 C C . LYS A 1 192 ? -13.184 9.724 23.513 1.00 83.12 192 LYS A C 1
ATOM 1462 O O . LYS A 1 192 ? -13.436 10.902 23.255 1.00 83.12 192 LYS A O 1
ATOM 1467 N N . HIS A 1 193 ? -12.626 8.887 22.645 1.00 89.69 193 HIS A N 1
ATOM 1468 C CA . HIS A 1 193 ? -12.439 9.260 21.251 1.00 89.69 193 HIS A CA 1
ATOM 1469 C C . HIS A 1 193 ? -13.687 8.930 20.435 1.00 89.69 193 HIS A C 1
ATOM 1471 O O . HIS A 1 193 ? -14.367 7.931 20.672 1.00 89.69 193 HIS A O 1
ATOM 1477 N N . HIS A 1 194 ? -13.966 9.783 19.462 1.00 91.50 194 HIS A N 1
ATOM 1478 C CA . HIS A 1 194 ? -15.040 9.656 18.498 1.00 91.50 194 HIS A CA 1
ATOM 1479 C C . HIS A 1 194 ? -14.478 9.929 17.112 1.00 91.50 194 HIS A C 1
ATOM 1481 O O . HIS A 1 194 ? -13.687 10.854 16.927 1.00 91.50 194 HIS A O 1
ATOM 1487 N N . LEU A 1 195 ? -14.904 9.138 16.140 1.00 94.81 195 LEU A N 1
ATOM 1488 C CA . LEU A 1 195 ? -14.525 9.318 14.750 1.00 94.81 195 LEU A CA 1
ATOM 1489 C C . LEU A 1 195 ? -15.654 10.070 14.035 1.00 94.81 195 LEU A C 1
ATOM 1491 O O . LEU A 1 195 ? -16.825 9.716 14.172 1.00 94.81 195 LEU A O 1
ATOM 1495 N N . ILE A 1 196 ? -15.308 11.127 13.310 1.00 94.56 196 ILE A N 1
ATOM 1496 C CA . ILE A 1 196 ? -16.228 11.878 12.448 1.00 94.56 196 ILE A CA 1
ATOM 1497 C C . ILE A 1 196 ? -15.747 11.784 11.004 1.00 94.56 196 ILE A C 1
ATOM 1499 O O . ILE A 1 196 ? -14.548 11.644 10.773 1.00 94.56 196 ILE A O 1
ATOM 1503 N N . SER A 1 197 ? -16.663 11.863 10.041 1.00 95.19 197 SER A N 1
ATOM 1504 C CA . SER A 1 197 ? -16.331 11.808 8.615 1.00 95.19 197 SER A CA 1
ATOM 1505 C C . SER A 1 197 ? -17.050 12.890 7.823 1.00 95.19 197 SER A C 1
ATOM 1507 O O . SER A 1 197 ? -18.248 13.100 8.029 1.00 95.19 197 SER A O 1
ATOM 1509 N N . HIS A 1 198 ? -16.365 13.498 6.859 1.00 94.25 198 HIS A N 1
ATOM 1510 C CA . HIS A 1 198 ? -16.972 14.377 5.860 1.00 94.25 198 HIS A CA 1
ATOM 1511 C C . HIS A 1 198 ? -16.314 14.196 4.490 1.00 94.25 198 HIS A C 1
ATOM 1513 O O . HIS A 1 198 ? -15.191 13.708 4.382 1.00 94.25 198 HIS A O 1
ATOM 1519 N N . LEU A 1 199 ? -17.043 14.555 3.435 1.00 94.62 199 LEU A N 1
ATOM 1520 C CA . LEU A 1 199 ? -16.521 14.566 2.070 1.00 94.62 199 LEU A CA 1
ATOM 1521 C C . LEU A 1 199 ? -15.575 15.759 1.899 1.00 94.62 199 LEU A C 1
ATOM 1523 O O . LEU A 1 199 ? -15.904 16.856 2.359 1.00 94.62 199 LEU A O 1
ATOM 1527 N N . PHE A 1 200 ? -14.455 15.557 1.205 1.00 93.56 200 PHE A N 1
ATOM 1528 C CA . PHE A 1 200 ? -13.518 16.623 0.857 1.00 93.56 200 PHE A CA 1
ATOM 1529 C C . PHE A 1 200 ? -14.272 17.801 0.248 1.00 93.56 200 PHE A C 1
ATOM 1531 O O . PHE A 1 200 ? -14.988 17.664 -0.747 1.00 93.56 200 PHE A O 1
ATOM 1538 N N . SER A 1 201 ? -14.148 18.962 0.878 1.00 88.50 201 SER A N 1
ATOM 1539 C CA . SER A 1 201 ? -14.853 20.155 0.431 1.00 88.50 201 SER A CA 1
ATOM 1540 C C . SER A 1 201 ? -14.175 21.423 0.922 1.00 88.50 201 SER A C 1
ATOM 1542 O O . SER A 1 201 ? -13.604 21.482 2.011 1.00 88.50 201 SER A O 1
ATOM 1544 N N . ARG A 1 202 ? -14.290 22.485 0.122 1.00 75.50 202 ARG A N 1
ATOM 1545 C CA . ARG A 1 202 ? -13.981 23.836 0.590 1.00 75.50 202 ARG A CA 1
ATOM 1546 C C . ARG A 1 202 ? -15.123 24.343 1.465 1.00 75.50 202 ARG A C 1
ATOM 1548 O O . ARG A 1 202 ? -16.285 24.040 1.171 1.00 75.50 202 ARG A O 1
ATOM 1555 N N . PRO A 1 203 ? -14.850 25.198 2.465 1.00 63.72 203 PRO A N 1
ATOM 1556 C CA . PRO A 1 203 ? -15.918 25.876 3.169 1.00 63.72 203 PRO A CA 1
ATOM 1557 C C . PRO A 1 203 ? -16.636 26.757 2.147 1.00 63.72 203 PRO A C 1
ATOM 1559 O O . PRO A 1 203 ? -16.024 27.615 1.504 1.00 63.72 203 PRO A O 1
ATOM 1562 N N . SER A 1 204 ? -17.945 26.570 1.982 1.00 57.16 204 SER A N 1
ATOM 1563 C CA . SER A 1 204 ? -18.751 27.550 1.261 1.00 57.16 204 SER A CA 1
ATOM 1564 C C . SER A 1 204 ? -18.598 28.883 1.991 1.00 57.16 204 SER A C 1
ATOM 1566 O O . SER A 1 204 ? -18.952 28.955 3.168 1.00 57.16 204 SER A O 1
ATOM 1568 N N . GLN A 1 205 ? -18.065 29.915 1.329 1.00 46.19 205 GLN A N 1
ATOM 1569 C CA . GLN A 1 205 ? -17.960 31.263 1.891 1.00 46.19 205 GLN A CA 1
ATOM 1570 C C . GLN A 1 205 ? -19.363 31.760 2.278 1.00 46.19 205 GLN A C 1
ATOM 1572 O O . GLN A 1 205 ? -20.130 32.280 1.464 1.00 46.19 205 GLN A O 1
ATOM 1577 N N . SER A 1 206 ? -19.733 31.521 3.530 1.00 45.47 206 SER A N 1
ATOM 1578 C CA . SER A 1 206 ? -20.981 31.948 4.134 1.00 45.47 206 SER A CA 1
ATOM 1579 C C . SER A 1 206 ? -20.716 33.286 4.810 1.00 45.47 206 SER A C 1
ATOM 1581 O O . SER A 1 206 ? -19.842 33.372 5.666 1.00 45.47 206 SER A O 1
ATOM 1583 N N . LEU A 1 207 ? -21.517 34.290 4.432 1.00 49.28 207 LEU A N 1
ATOM 1584 C CA . LEU A 1 207 ? -21.537 35.688 4.899 1.00 49.28 207 LEU A CA 1
ATOM 1585 C C . LEU A 1 207 ? -20.711 36.699 4.078 1.00 49.28 207 LEU A C 1
ATOM 1587 O O . LEU A 1 207 ? -19.919 37.463 4.617 1.00 49.28 207 LEU A O 1
ATOM 1591 N N . SER A 1 208 ? -21.008 36.811 2.779 1.00 47.53 208 SER A N 1
ATOM 1592 C CA . SER A 1 208 ? -20.916 38.107 2.092 1.00 47.53 208 SER A CA 1
ATOM 1593 C C . SER A 1 208 ? -22.323 38.598 1.737 1.00 47.53 208 SER A C 1
ATOM 1595 O O . SER A 1 208 ? -23.097 37.887 1.092 1.00 47.53 208 SER A O 1
ATOM 1597 N N . LEU A 1 209 ? -22.654 39.825 2.156 1.00 51.47 209 LEU A N 1
ATOM 1598 C CA . LEU A 1 209 ? -23.914 40.538 1.879 1.00 51.47 209 LEU A CA 1
ATOM 1599 C C . LEU A 1 209 ? -24.123 40.867 0.381 1.00 51.47 209 LEU A C 1
ATOM 1601 O O . LEU A 1 209 ? -25.080 41.545 0.022 1.00 51.47 209 LEU A O 1
ATOM 1605 N N . SER A 1 210 ? -23.272 40.370 -0.520 1.00 46.28 210 SER A N 1
ATOM 1606 C CA . SER A 1 210 ? -23.342 40.618 -1.967 1.00 46.28 210 SER A CA 1
ATOM 1607 C C . SER A 1 210 ? -24.421 39.815 -2.718 1.00 46.28 210 SER A C 1
ATOM 1609 O O . SER A 1 210 ? -24.527 39.940 -3.935 1.00 46.28 210 SER A O 1
ATOM 1611 N N . ARG A 1 211 ? -25.261 39.017 -2.040 1.00 48.03 211 ARG A N 1
ATOM 1612 C CA . ARG A 1 211 ? -26.343 38.219 -2.670 1.00 48.03 211 ARG A CA 1
ATOM 1613 C C . ARG A 1 211 ? -27.603 39.017 -3.051 1.00 48.03 211 ARG A C 1
ATOM 1615 O O . ARG A 1 211 ? -28.687 38.451 -3.127 1.00 48.03 211 ARG A O 1
ATOM 1622 N N . LEU A 1 212 ? -27.475 40.313 -3.333 1.00 47.47 212 LEU A N 1
ATOM 1623 C CA . LEU A 1 212 ? -28.534 41.092 -3.994 1.00 47.47 212 LEU A CA 1
ATOM 1624 C C . LEU A 1 212 ? -28.415 41.094 -5.526 1.00 47.47 212 LEU A C 1
ATOM 1626 O O . LEU A 1 212 ? -29.164 41.795 -6.200 1.00 47.47 212 LEU A O 1
ATOM 1630 N N . LEU A 1 213 ? -27.520 40.278 -6.090 1.00 54.31 213 LEU A N 1
ATOM 1631 C CA . LEU A 1 213 ? -27.468 40.018 -7.525 1.00 54.31 213 LEU A CA 1
ATOM 1632 C C . LEU A 1 213 ? -27.838 38.550 -7.788 1.00 54.31 213 LEU A C 1
ATOM 1634 O O . LEU A 1 213 ? -27.206 37.664 -7.202 1.00 54.31 213 LEU A O 1
ATOM 1638 N N . PRO A 1 214 ? -28.829 38.259 -8.654 1.00 39.34 214 PRO A N 1
ATOM 1639 C CA . PRO A 1 214 ? -29.119 36.900 -9.084 1.00 39.34 214 PRO A CA 1
ATOM 1640 C C . PRO A 1 214 ? -27.994 36.456 -10.025 1.00 39.34 214 PRO A C 1
ATOM 1642 O O . PRO A 1 214 ? -28.069 36.596 -11.243 1.00 39.34 214 PRO A O 1
ATOM 1645 N N . SER A 1 215 ? -26.901 35.970 -9.441 1.00 41.22 215 SER A N 1
ATOM 1646 C CA . SER A 1 215 ? -25.835 35.300 -10.173 1.00 41.22 215 SER A CA 1
ATOM 1647 C C . SER A 1 215 ? -26.331 33.918 -10.585 1.00 41.22 215 SER A C 1
ATOM 1649 O O . SER A 1 215 ? -26.370 32.982 -9.788 1.00 41.22 215 SER A O 1
ATOM 1651 N N . LEU A 1 216 ? -26.671 33.803 -11.864 1.00 45.50 216 LEU A N 1
ATOM 1652 C CA . LEU A 1 216 ? -26.871 32.562 -12.615 1.00 45.50 216 LEU A CA 1
ATOM 1653 C C . LEU A 1 216 ? -25.569 31.733 -12.773 1.00 45.50 216 LEU A C 1
ATOM 1655 O O . LEU A 1 216 ? -25.478 30.904 -13.670 1.00 45.50 216 LEU A O 1
ATOM 1659 N N . PHE A 1 217 ? -24.558 31.932 -11.915 1.00 43.81 217 PHE A N 1
ATOM 1660 C CA . PHE A 1 217 ? -23.227 31.319 -12.024 1.00 43.81 217 PHE A CA 1
ATOM 1661 C C . PHE A 1 217 ? -22.690 30.808 -10.679 1.00 43.81 217 PHE A C 1
ATOM 1663 O O . PHE A 1 217 ? -21.535 31.025 -10.323 1.00 43.81 217 PHE A O 1
ATOM 1670 N N . SER A 1 218 ? -23.524 30.098 -9.922 1.00 35.16 218 SER A N 1
ATOM 1671 C CA . SER A 1 218 ? -23.053 29.197 -8.864 1.00 35.16 218 SER A CA 1
ATOM 1672 C C . SER A 1 218 ? -23.611 27.799 -9.109 1.00 35.16 218 SER A C 1
ATOM 1674 O O . SER A 1 218 ? -24.328 27.227 -8.296 1.00 35.16 218 SER A O 1
ATOM 1676 N N . SER A 1 219 ? -23.275 27.243 -10.273 1.00 32.34 219 SER A N 1
ATOM 1677 C CA . SER A 1 219 ? -23.065 25.803 -10.324 1.00 32.34 219 SER A CA 1
ATOM 1678 C C . SER A 1 219 ? -21.810 25.544 -9.506 1.00 32.34 219 SER A C 1
ATOM 1680 O O . SER A 1 219 ? -20.721 25.966 -9.899 1.00 32.34 219 SER A O 1
ATOM 1682 N N . GLY A 1 220 ? -21.961 24.862 -8.370 1.00 36.19 220 GLY A N 1
ATOM 1683 C CA . GLY A 1 220 ? -20.900 24.001 -7.870 1.00 36.19 220 GLY A CA 1
ATOM 1684 C C . GLY A 1 220 ? -20.572 23.044 -9.003 1.00 36.19 220 GLY A C 1
ATOM 1685 O O . GLY A 1 220 ? -21.258 22.049 -9.207 1.00 36.19 220 GLY A O 1
ATOM 1686 N N . SER A 1 221 ? -19.613 23.439 -9.830 1.00 30.91 221 SER A N 1
ATOM 1687 C CA . SER A 1 221 ? -19.085 22.606 -10.884 1.00 30.91 221 SER A CA 1
ATOM 1688 C C . SER A 1 221 ? -18.198 21.597 -10.179 1.00 30.91 221 SER A C 1
ATOM 1690 O O . SER A 1 221 ? -16.997 21.785 -10.029 1.00 30.91 221 SER A O 1
ATOM 1692 N N . THR A 1 222 ? -18.797 20.480 -9.767 1.00 36.88 222 THR A N 1
ATOM 1693 C CA . THR A 1 222 ? -18.139 19.222 -10.101 1.00 36.88 222 THR A CA 1
ATOM 1694 C C . THR A 1 222 ? -17.803 19.337 -11.587 1.00 36.88 222 THR A C 1
ATOM 1696 O O . THR A 1 222 ? -18.708 19.632 -12.379 1.00 36.88 222 THR A O 1
ATOM 1699 N N . PRO A 1 223 ? -16.528 19.249 -12.002 1.00 33.84 223 PRO A N 1
ATOM 1700 C CA . PRO A 1 223 ? -16.233 19.243 -13.419 1.00 33.84 223 PRO A CA 1
ATOM 1701 C C . PRO A 1 223 ? -17.060 18.106 -14.023 1.00 33.84 223 PRO A C 1
ATOM 1703 O O . PRO A 1 223 ? -16.910 16.933 -13.670 1.00 33.84 223 PRO A O 1
ATOM 1706 N N . HIS A 1 224 ? -18.009 18.468 -14.888 1.00 31.39 224 HIS A N 1
ATOM 1707 C CA . HIS A 1 224 ? -18.683 17.537 -15.778 1.00 31.39 224 HIS A CA 1
ATOM 1708 C C . HIS A 1 224 ? -17.623 17.057 -16.777 1.00 31.39 224 HIS A C 1
ATOM 1710 O O . HIS A 1 224 ? -17.573 17.487 -17.924 1.00 31.39 224 HIS A O 1
ATOM 1716 N N . ILE A 1 225 ? -16.723 16.194 -16.309 1.00 41.22 225 ILE A N 1
ATOM 1717 C CA . ILE A 1 225 ? -15.925 15.330 -17.167 1.00 41.22 225 ILE A CA 1
ATOM 1718 C C . ILE A 1 225 ? -16.924 14.387 -17.836 1.00 41.22 225 ILE A C 1
ATOM 1720 O O . ILE A 1 225 ? -17.825 13.874 -17.163 1.00 41.22 225 ILE A O 1
ATOM 1724 N N . ALA A 1 226 ? -16.791 14.236 -19.154 1.00 34.94 226 ALA A N 1
ATOM 1725 C CA . ALA A 1 226 ? -17.677 13.468 -20.017 1.00 34.94 226 ALA A CA 1
ATOM 1726 C C . ALA A 1 226 ? -18.153 12.163 -19.357 1.00 34.94 226 ALA A C 1
ATOM 1728 O O . ALA A 1 226 ? -17.356 11.397 -18.812 1.00 34.94 226 ALA A O 1
ATOM 1729 N N . ALA A 1 227 ? -19.465 11.924 -19.413 1.00 31.19 227 ALA A N 1
ATOM 1730 C CA . ALA A 1 227 ? -20.060 10.657 -19.016 1.00 31.19 227 ALA A CA 1
ATOM 1731 C C . ALA A 1 227 ? -19.357 9.519 -19.779 1.00 31.19 227 ALA A C 1
ATOM 1733 O O . ALA A 1 227 ? -19.428 9.479 -21.006 1.00 31.19 227 ALA A O 1
ATOM 1734 N N . GLY A 1 228 ? -18.644 8.646 -19.063 1.00 42.28 228 GLY A N 1
ATOM 1735 C CA . GLY A 1 228 ? -17.959 7.486 -19.645 1.00 42.28 228 GLY A CA 1
ATOM 1736 C C . GLY A 1 228 ? -16.517 7.251 -19.186 1.00 42.28 228 GLY A C 1
ATOM 1737 O O . GLY A 1 228 ? -16.012 6.158 -19.409 1.00 42.28 228 GLY A O 1
ATOM 1738 N N . LEU A 1 229 ? -15.855 8.213 -18.535 1.00 55.94 229 LEU A N 1
ATOM 1739 C CA . LEU A 1 229 ? -14.530 7.977 -17.944 1.00 55.94 229 LEU A CA 1
ATOM 1740 C C . LEU A 1 229 ? -14.677 7.388 -16.536 1.00 55.94 229 LEU A C 1
ATOM 1742 O O . LEU A 1 229 ? -15.421 7.940 -15.718 1.00 55.94 229 LEU A O 1
ATOM 1746 N N . SER A 1 230 ? -13.953 6.293 -16.270 1.00 64.88 230 SER A N 1
ATOM 1747 C CA . SER A 1 230 ? -13.748 5.765 -14.916 1.00 64.88 230 SER A CA 1
ATOM 1748 C C . SER A 1 230 ? -13.252 6.888 -13.996 1.00 64.88 230 SER A C 1
ATOM 1750 O O . SER A 1 230 ? -12.735 7.918 -14.454 1.00 64.88 230 SER A O 1
ATOM 1752 N N . ARG A 1 231 ? -13.506 6.745 -12.698 1.00 85.25 231 ARG A N 1
ATOM 1753 C CA . ARG A 1 231 ? -13.017 7.655 -11.653 1.00 85.25 231 ARG A CA 1
ATOM 1754 C C . ARG A 1 231 ? -12.447 6.858 -10.487 1.00 85.25 231 ARG A C 1
ATOM 1756 O O . ARG A 1 231 ? -12.516 7.295 -9.342 1.00 85.25 231 ARG A O 1
ATOM 1763 N N . ASN A 1 232 ? -11.932 5.669 -10.773 1.00 93.25 232 ASN A N 1
ATOM 1764 C CA . ASN A 1 232 ? -11.510 4.757 -9.733 1.00 93.25 232 ASN A CA 1
ATOM 1765 C C . ASN A 1 232 ? -10.252 5.300 -9.056 1.00 93.25 232 ASN A C 1
ATOM 1767 O O . ASN A 1 232 ? -9.225 5.499 -9.706 1.00 93.25 232 ASN A O 1
ATOM 1771 N N . VAL A 1 233 ? -10.324 5.555 -7.749 1.00 96.56 233 VAL A N 1
ATOM 1772 C CA . VAL A 1 233 ? -9.134 5.932 -6.982 1.00 96.56 233 VAL A CA 1
ATOM 1773 C C . VAL A 1 233 ? -8.347 4.663 -6.682 1.00 96.56 233 VAL A C 1
ATOM 1775 O O . VAL A 1 233 ? -8.725 3.885 -5.805 1.00 96.56 233 VAL A O 1
ATOM 1778 N N . ASN A 1 234 ? -7.255 4.459 -7.414 1.00 96.19 234 ASN A N 1
ATOM 1779 C CA . ASN A 1 234 ? -6.395 3.287 -7.277 1.00 96.19 234 ASN A CA 1
ATOM 1780 C C . ASN A 1 234 ? -5.537 3.383 -6.008 1.00 96.19 234 ASN A C 1
ATOM 1782 O O . ASN A 1 234 ? -5.352 2.382 -5.305 1.00 96.19 234 ASN A O 1
ATOM 1786 N N . ALA A 1 235 ? -5.054 4.589 -5.693 1.00 97.44 235 ALA A N 1
ATOM 1787 C CA . ALA A 1 235 ? -4.134 4.825 -4.588 1.00 97.44 235 ALA A CA 1
ATOM 1788 C C . ALA A 1 235 ? -4.193 6.252 -4.028 1.00 97.44 235 ALA A C 1
ATOM 1790 O O . ALA A 1 235 ? -4.535 7.208 -4.732 1.00 97.44 235 ALA A O 1
ATOM 1791 N N . LEU A 1 236 ? -3.789 6.380 -2.763 1.00 97.31 236 LEU A N 1
ATOM 1792 C CA . LEU A 1 236 ? -3.643 7.634 -2.033 1.00 97.31 236 LEU A CA 1
ATOM 1793 C C . LEU A 1 236 ? -2.274 7.689 -1.361 1.00 97.31 236 LEU A C 1
ATOM 1795 O O . LEU A 1 236 ? -1.834 6.712 -0.758 1.00 97.31 236 LEU A O 1
ATOM 1799 N N . THR A 1 237 ? -1.644 8.857 -1.384 1.00 96.31 237 THR A N 1
ATOM 1800 C CA . THR A 1 237 ? -0.413 9.113 -0.635 1.00 96.31 237 THR A CA 1
ATOM 1801 C C . THR A 1 237 ? -0.365 10.553 -0.135 1.00 96.31 237 THR A C 1
ATOM 1803 O O . THR A 1 237 ? -1.184 11.393 -0.515 1.00 96.31 237 THR A O 1
ATOM 1806 N N . PHE A 1 238 ? 0.568 10.843 0.765 1.00 94.44 238 PHE A N 1
ATOM 1807 C CA . PHE A 1 238 ? 0.669 12.133 1.438 1.00 94.44 238 PHE A CA 1
ATOM 1808 C C . PHE A 1 238 ? 2.024 12.771 1.193 1.00 94.44 238 PHE A C 1
ATOM 1810 O O . PHE A 1 238 ? 3.052 12.135 1.411 1.00 94.44 238 PHE A O 1
ATOM 1817 N N . GLY A 1 239 ? 2.009 14.031 0.765 1.00 90.25 239 GLY A N 1
ATOM 1818 C CA . GLY A 1 239 ? 3.221 14.811 0.560 1.00 90.25 239 GLY A CA 1
ATOM 1819 C C . GLY A 1 239 ? 3.707 15.484 1.834 1.00 90.25 239 GLY A C 1
ATOM 1820 O O . GLY A 1 239 ? 3.193 15.262 2.941 1.00 90.25 239 GLY A O 1
ATOM 1821 N N . ALA A 1 240 ? 4.706 16.346 1.662 1.00 82.00 240 ALA A N 1
ATOM 1822 C CA . ALA A 1 240 ? 5.255 17.131 2.752 1.00 82.00 240 ALA A CA 1
ATOM 1823 C C . ALA A 1 240 ? 4.177 18.014 3.401 1.00 82.00 240 ALA A C 1
ATOM 1825 O O . ALA A 1 240 ? 3.255 18.529 2.758 1.00 82.00 240 ALA A O 1
ATOM 1826 N N . LYS A 1 241 ? 4.311 18.219 4.714 1.00 83.38 241 LYS A N 1
ATOM 1827 C CA . LYS A 1 241 ? 3.505 19.212 5.420 1.00 83.38 241 LYS A CA 1
ATOM 1828 C C . LYS A 1 241 ? 4.010 20.601 5.040 1.00 83.38 241 LYS A C 1
ATOM 1830 O O . LYS A 1 241 ? 5.182 20.914 5.244 1.00 83.38 241 LYS A O 1
ATOM 1835 N N . MET A 1 242 ? 3.122 21.430 4.511 1.00 82.75 242 MET A N 1
ATOM 1836 C CA . MET A 1 242 ? 3.438 22.800 4.135 1.00 82.75 242 MET A CA 1
ATOM 1837 C C . MET A 1 242 ? 3.774 23.639 5.379 1.00 82.75 242 MET A C 1
ATOM 1839 O O . MET A 1 242 ? 3.258 23.362 6.468 1.00 82.75 242 MET A O 1
ATOM 1843 N N . PRO A 1 243 ? 4.568 24.719 5.244 1.00 83.75 243 PRO A N 1
ATOM 1844 C CA . PRO A 1 243 ? 4.866 25.631 6.354 1.00 83.75 243 PRO A CA 1
ATOM 1845 C C . PRO A 1 243 ? 3.617 26.245 7.003 1.00 83.75 243 PRO A C 1
ATOM 1847 O O . PRO A 1 243 ? 3.630 26.582 8.183 1.00 83.75 243 PRO A O 1
ATOM 1850 N N . THR A 1 244 ? 2.528 26.366 6.240 1.00 83.19 244 THR A N 1
ATOM 1851 C CA . THR A 1 244 ? 1.211 26.837 6.697 1.00 83.19 244 THR A CA 1
ATOM 1852 C C . THR A 1 244 ? 0.485 25.831 7.595 1.00 83.19 244 THR A C 1
ATOM 1854 O O . THR A 1 244 ? -0.526 26.164 8.203 1.00 83.19 244 THR A O 1
ATOM 1857 N N . GLY A 1 245 ? 0.992 24.601 7.705 1.00 85.25 245 GLY A N 1
ATOM 1858 C CA . GLY A 1 245 ? 0.373 23.505 8.442 1.00 85.25 245 GLY A CA 1
ATOM 1859 C C . GLY A 1 245 ? -0.576 22.646 7.606 1.00 85.25 245 GLY A C 1
ATOM 1860 O O . GLY A 1 245 ? -0.990 21.591 8.089 1.00 85.25 245 GLY A O 1
ATOM 1861 N N . GLU A 1 246 ? -0.877 23.065 6.375 1.00 90.50 246 GLU A N 1
ATOM 1862 C CA . GLU A 1 246 ? -1.610 22.276 5.384 1.00 90.50 246 GLU A CA 1
ATOM 1863 C C . GLU A 1 246 ? -0.827 21.024 4.993 1.00 90.50 246 GLU A C 1
ATOM 1865 O O . GLU A 1 246 ? 0.407 21.001 5.013 1.00 90.50 246 GLU A O 1
ATOM 1870 N N . LYS A 1 247 ? -1.549 19.968 4.635 1.00 92.94 247 LYS A N 1
ATOM 1871 C CA . LYS A 1 247 ? -0.958 18.710 4.200 1.00 92.94 247 LYS A CA 1
ATOM 1872 C C . LYS A 1 247 ? -1.366 18.399 2.774 1.00 92.94 247 LYS A C 1
ATOM 1874 O O . LYS A 1 247 ? -2.545 18.442 2.438 1.00 92.94 247 LYS A O 1
ATOM 1879 N N . GLU A 1 248 ? -0.382 18.070 1.954 1.00 93.88 248 GLU A N 1
ATOM 1880 C CA . GLU A 1 248 ? -0.617 17.674 0.576 1.00 93.88 248 GLU A CA 1
ATOM 1881 C C . GLU A 1 248 ? -1.129 16.227 0.527 1.00 93.88 248 GLU A C 1
ATOM 1883 O O . GLU A 1 248 ? -0.570 15.329 1.165 1.00 93.88 248 GLU A O 1
ATOM 1888 N N . VAL A 1 249 ? -2.206 16.004 -0.219 1.00 95.81 249 VAL A N 1
ATOM 1889 C CA . VAL A 1 249 ? -2.781 14.681 -0.473 1.00 95.81 249 VAL A CA 1
ATOM 1890 C C . VAL A 1 249 ? -2.741 14.438 -1.972 1.00 95.81 249 VAL A C 1
ATOM 1892 O O . VAL A 1 249 ? -3.237 15.252 -2.750 1.00 95.81 249 VAL A O 1
ATOM 1895 N N . TRP A 1 250 ? -2.174 13.312 -2.376 1.00 96.69 250 TRP A N 1
ATOM 1896 C CA . TRP A 1 250 ? -2.117 12.894 -3.767 1.00 96.69 250 TRP A CA 1
ATOM 1897 C C . TRP A 1 250 ? -3.018 11.689 -3.980 1.00 96.69 250 TRP A C 1
ATOM 1899 O O . TRP A 1 250 ? -2.964 10.725 -3.216 1.00 96.69 250 TRP A O 1
ATOM 1909 N N . ALA A 1 251 ? -3.841 11.750 -5.022 1.00 97.19 251 ALA A N 1
ATOM 1910 C CA . ALA A 1 251 ? -4.728 10.668 -5.418 1.00 97.19 251 ALA A CA 1
ATOM 1911 C C . ALA A 1 251 ? -4.445 10.250 -6.860 1.00 97.19 251 ALA A C 1
ATOM 1913 O O . ALA A 1 251 ? -4.396 11.088 -7.764 1.00 97.19 251 ALA A O 1
ATOM 1914 N N . LEU A 1 252 ? -4.275 8.947 -7.064 1.00 97.62 252 LEU A N 1
ATOM 1915 C CA . LEU A 1 252 ? -4.167 8.329 -8.379 1.00 97.62 252 LEU A CA 1
ATOM 1916 C C . LEU A 1 252 ? -5.559 7.868 -8.818 1.00 97.62 252 LEU A C 1
ATOM 1918 O O . LEU A 1 252 ? -6.098 6.911 -8.262 1.00 97.62 252 LEU A O 1
ATOM 1922 N N . VAL A 1 253 ? -6.145 8.571 -9.787 1.00 95.88 253 VAL A N 1
ATOM 1923 C CA . VAL A 1 253 ? -7.510 8.354 -10.285 1.00 95.88 253 VAL A CA 1
ATOM 1924 C C . VAL A 1 253 ? -7.451 7.831 -11.717 1.00 95.88 253 VAL A C 1
ATOM 1926 O O . VAL A 1 253 ? -7.344 8.606 -12.674 1.00 95.88 253 VAL A O 1
ATOM 1929 N N . ASP A 1 254 ? -7.507 6.509 -11.854 1.00 92.44 254 ASP A N 1
ATOM 1930 C CA . ASP A 1 254 ? -7.184 5.767 -13.075 1.00 92.44 254 ASP A CA 1
ATOM 1931 C C . ASP A 1 254 ? -5.786 6.134 -13.605 1.00 92.44 254 ASP A C 1
ATOM 1933 O O . ASP A 1 254 ? -4.780 5.698 -13.051 1.00 92.44 254 ASP A O 1
ATOM 1937 N N . THR A 1 255 ? -5.703 6.974 -14.642 1.00 93.31 255 THR A N 1
ATOM 1938 C CA . THR A 1 255 ? -4.444 7.464 -15.227 1.00 93.31 255 THR A CA 1
ATOM 1939 C C . THR A 1 255 ? -4.093 8.901 -14.832 1.00 93.31 255 THR A C 1
ATOM 1941 O O . THR A 1 255 ? -3.093 9.453 -15.296 1.00 93.31 255 THR A O 1
ATOM 1944 N N . ARG A 1 256 ? -4.917 9.536 -13.993 1.00 94.44 256 ARG A N 1
ATOM 1945 C CA . ARG A 1 256 ? -4.759 10.934 -13.580 1.00 94.44 256 ARG A CA 1
ATOM 1946 C C . ARG A 1 256 ? -4.160 11.034 -12.194 1.00 94.44 256 ARG A C 1
ATOM 1948 O O . ARG A 1 256 ? -4.502 10.267 -11.300 1.00 94.44 256 ARG A O 1
ATOM 1955 N N . LEU A 1 257 ? -3.337 12.052 -11.999 1.00 95.56 257 LEU A N 1
ATOM 1956 C CA . LEU A 1 257 ? -2.858 12.459 -10.687 1.00 95.56 257 LEU A CA 1
ATOM 1957 C C . LEU A 1 257 ? -3.616 13.706 -10.248 1.00 95.56 257 LEU A C 1
ATOM 1959 O O . LEU A 1 257 ? -3.650 14.711 -10.962 1.00 95.56 257 LEU A O 1
ATOM 1963 N N . GLN A 1 258 ? -4.216 13.631 -9.065 1.00 94.69 258 GLN A N 1
ATOM 1964 C CA . GLN A 1 258 ? -4.841 14.757 -8.391 1.00 94.69 258 GLN A CA 1
ATOM 1965 C C . GLN A 1 258 ? -4.016 15.158 -7.176 1.00 94.69 258 GLN A C 1
ATOM 1967 O O . GLN A 1 258 ? -3.612 14.303 -6.389 1.00 94.69 258 GLN A O 1
ATOM 1972 N N . ARG A 1 259 ? -3.826 16.464 -6.997 1.00 93.81 259 ARG A N 1
ATOM 1973 C CA . ARG A 1 259 ? -3.214 17.051 -5.807 1.00 93.81 259 ARG A CA 1
ATOM 1974 C C . ARG A 1 259 ? -4.244 17.865 -5.049 1.00 93.81 259 ARG A C 1
ATOM 1976 O O . ARG A 1 259 ? -4.811 18.810 -5.596 1.00 93.81 259 ARG A O 1
ATOM 1983 N N . TRP A 1 260 ? -4.398 17.562 -3.774 1.00 94.50 260 TRP A N 1
ATOM 1984 C CA . TRP A 1 260 ? -5.270 18.267 -2.851 1.00 94.50 260 TRP A CA 1
ATOM 1985 C C . TRP A 1 260 ? -4.456 18.916 -1.731 1.00 94.50 260 TRP A C 1
ATOM 1987 O O . TRP A 1 260 ? -3.472 18.346 -1.262 1.00 94.50 260 TRP A O 1
ATOM 1997 N N . SER A 1 261 ? -4.885 20.090 -1.271 1.00 93.50 261 SER A N 1
ATOM 1998 C CA . SER A 1 261 ? -4.479 20.631 0.027 1.00 93.50 261 SER A CA 1
ATOM 1999 C C . SER A 1 261 ? -5.523 20.259 1.071 1.00 93.50 261 SER A C 1
ATOM 2001 O O . SER A 1 261 ? -6.711 20.526 0.884 1.00 93.50 261 SER A O 1
ATOM 2003 N N . MET A 1 262 ? -5.083 19.639 2.164 1.00 94.19 262 MET A N 1
ATOM 2004 C CA . MET A 1 262 ? -5.890 19.338 3.341 1.00 94.19 262 MET A CA 1
ATOM 2005 C C . MET A 1 262 ? -5.481 20.263 4.486 1.00 94.19 262 MET A C 1
ATOM 2007 O O . MET A 1 262 ? -4.396 20.136 5.064 1.00 94.19 262 MET A O 1
ATOM 2011 N N . SER A 1 263 ? -6.369 21.190 4.834 1.00 92.56 263 SER A N 1
ATOM 2012 C CA . SER A 1 263 ? -6.135 22.174 5.885 1.00 92.56 263 SER A CA 1
ATOM 2013 C C . SER A 1 263 ? -6.359 21.589 7.283 1.00 92.56 263 SER A C 1
ATOM 2015 O O . SER A 1 263 ? -7.302 20.812 7.498 1.00 92.56 263 SER A O 1
ATOM 2017 N N . PRO A 1 264 ? -5.559 21.989 8.290 1.00 87.31 264 PRO A N 1
ATOM 2018 C CA . PRO A 1 264 ? -5.844 21.659 9.686 1.00 87.31 264 PRO A CA 1
ATOM 2019 C C . PRO A 1 264 ? -7.187 22.232 10.169 1.00 87.31 264 PRO A C 1
ATOM 2021 O O . PRO A 1 264 ? -7.764 21.692 11.107 1.00 87.31 264 PRO A O 1
ATOM 2024 N N . GLU A 1 265 ? -7.715 23.269 9.512 1.00 85.38 265 GLU A N 1
ATOM 2025 C CA . GLU A 1 265 ? -8.994 23.913 9.846 1.00 85.38 265 GLU A CA 1
ATOM 2026 C C . GLU A 1 265 ? -10.228 23.101 9.414 1.00 85.38 265 GLU A C 1
ATOM 2028 O O . GLU A 1 265 ? -11.358 23.509 9.679 1.00 85.38 265 GLU A O 1
ATOM 2033 N N . GLY A 1 266 ? -10.029 21.948 8.767 1.00 86.25 266 GLY A N 1
ATOM 2034 C CA . GLY A 1 266 ? -11.112 21.020 8.426 1.00 86.25 266 GLY A CA 1
ATOM 2035 C C . GLY A 1 266 ? -11.661 21.151 7.006 1.00 86.25 266 GLY A C 1
ATOM 2036 O O . GLY A 1 266 ? -12.736 20.621 6.745 1.00 86.25 266 GLY A O 1
ATOM 2037 N N . TRP A 1 267 ? -10.961 21.855 6.113 1.00 89.44 267 TRP A N 1
ATOM 2038 C CA . TRP A 1 267 ? -11.344 21.983 4.708 1.00 89.44 267 TRP A CA 1
ATOM 2039 C C . TRP A 1 267 ? -10.287 21.458 3.748 1.00 89.44 267 TRP A C 1
ATOM 2041 O O . TRP A 1 267 ? -9.108 21.352 4.090 1.00 89.44 267 TRP A O 1
ATOM 2051 N N . GLU A 1 268 ? -10.724 21.150 2.530 1.00 94.12 268 GLU A N 1
ATOM 2052 C CA . GLU A 1 268 ? -9.896 20.551 1.492 1.00 94.12 268 GLU A CA 1
ATOM 2053 C C . GLU A 1 268 ? -10.109 21.237 0.135 1.00 94.12 268 GLU A C 1
ATOM 2055 O O . GLU A 1 268 ? -11.221 21.636 -0.216 1.00 94.12 268 GLU A O 1
ATOM 2060 N N . GLU A 1 269 ? -9.042 21.369 -0.650 1.00 92.19 269 GLU A N 1
ATOM 2061 C CA . GLU A 1 269 ? -9.050 22.022 -1.963 1.00 92.19 269 GLU A CA 1
ATOM 2062 C C . GLU A 1 269 ? -8.283 21.198 -2.998 1.00 92.19 269 GLU A C 1
ATOM 2064 O O . GLU A 1 269 ? -7.118 20.878 -2.783 1.00 92.19 269 GLU A O 1
ATOM 2069 N N . LEU A 1 270 ? -8.903 20.916 -4.148 1.00 92.12 270 LEU A N 1
ATOM 2070 C CA . LEU A 1 270 ? -8.201 20.383 -5.316 1.00 92.12 270 LEU A CA 1
ATOM 2071 C C . LEU A 1 270 ? -7.347 21.497 -5.932 1.00 92.12 270 LEU A C 1
ATOM 2073 O O . LEU A 1 270 ? -7.882 22.503 -6.398 1.00 92.12 270 LEU A O 1
ATOM 2077 N N . LEU A 1 271 ? -6.032 21.301 -5.933 1.00 91.06 271 LEU A N 1
ATOM 2078 C CA . LEU A 1 271 ? -5.054 22.243 -6.476 1.00 91.06 271 LEU A CA 1
ATOM 2079 C C . LEU A 1 271 ? -4.676 21.921 -7.923 1.00 91.06 271 LEU A C 1
ATOM 2081 O O . LEU A 1 271 ? -4.365 22.826 -8.689 1.00 91.06 271 LEU A O 1
ATOM 2085 N N . LEU A 1 272 ? -4.650 20.636 -8.283 1.00 90.75 272 LEU A N 1
ATOM 2086 C CA . LEU A 1 272 ? -4.195 20.167 -9.590 1.00 90.75 272 LEU A CA 1
ATOM 2087 C C . LEU A 1 272 ? -4.881 18.854 -9.954 1.00 90.75 272 LEU A C 1
ATOM 2089 O O . LEU A 1 272 ? -5.022 17.974 -9.108 1.00 90.75 272 LEU A O 1
ATOM 2093 N N . GLU A 1 273 ? -5.194 18.695 -11.234 1.00 92.25 273 GLU A N 1
ATOM 2094 C CA . GLU A 1 273 ? -5.527 17.417 -11.853 1.00 92.25 273 GLU A CA 1
ATOM 2095 C C . GLU A 1 273 ? -4.854 17.341 -13.229 1.00 92.25 273 GLU A C 1
ATOM 2097 O O . GLU A 1 273 ? -4.945 18.284 -14.016 1.00 92.25 273 GLU A O 1
ATOM 2102 N N . GLY A 1 274 ? -4.181 16.229 -13.527 1.00 91.44 274 GLY A N 1
ATOM 2103 C CA . GLY A 1 274 ? -3.564 16.010 -14.835 1.00 91.44 274 GLY A CA 1
ATOM 2104 C C . GLY A 1 274 ? -3.482 14.534 -15.205 1.00 91.44 274 GLY A C 1
ATOM 2105 O O . GLY A 1 274 ? -3.143 13.698 -14.369 1.00 91.44 274 GLY A O 1
ATOM 2106 N N . ASP A 1 275 ? -3.792 14.216 -16.463 1.00 92.88 275 ASP A N 1
ATOM 2107 C CA . ASP A 1 275 ? -3.586 12.881 -17.029 1.00 92.88 275 ASP A CA 1
ATOM 2108 C C . ASP A 1 275 ? -2.108 12.681 -17.382 1.00 92.88 275 ASP A C 1
ATOM 2110 O O . ASP A 1 275 ? -1.505 13.511 -18.067 1.00 92.88 275 ASP A O 1
ATOM 2114 N N . VAL A 1 276 ? -1.527 11.580 -16.907 1.00 95.00 276 VAL A N 1
ATOM 2115 C CA . VAL A 1 276 ? -0.118 11.235 -17.136 1.00 95.00 276 VAL A CA 1
ATOM 2116 C C . VAL A 1 276 ? 0.062 10.027 -18.060 1.00 95.00 276 VAL A C 1
ATOM 2118 O O . VAL A 1 276 ? 1.199 9.655 -18.351 1.00 95.00 276 VAL A O 1
ATOM 2121 N N . SER A 1 277 ? -1.031 9.457 -18.583 1.00 92.88 277 SER A N 1
ATOM 2122 C CA . SER A 1 277 ? -1.036 8.266 -19.448 1.00 92.88 277 SER A CA 1
ATOM 2123 C C . SER A 1 277 ? -0.093 8.374 -20.654 1.00 92.88 277 SER A C 1
ATOM 2125 O O . SER A 1 277 ? 0.799 7.542 -20.823 1.00 92.88 277 SER A O 1
ATOM 2127 N N . ALA A 1 278 ? -0.243 9.419 -21.472 1.00 91.62 278 ALA A N 1
ATOM 2128 C CA . ALA A 1 278 ? 0.521 9.597 -22.708 1.00 91.62 278 ALA A CA 1
ATOM 2129 C C . ALA A 1 278 ? 2.024 9.780 -22.437 1.00 91.62 278 ALA A C 1
ATOM 2131 O O . ALA A 1 278 ? 2.875 9.206 -23.116 1.00 91.62 278 ALA A O 1
ATOM 2132 N N . MET A 1 279 ? 2.362 10.550 -21.400 1.00 94.06 279 MET A N 1
ATOM 2133 C CA . MET A 1 279 ? 3.752 10.791 -21.014 1.00 94.06 279 MET A CA 1
ATOM 2134 C C . MET A 1 279 ? 4.417 9.524 -20.473 1.00 94.06 279 MET A C 1
ATOM 2136 O O . MET A 1 279 ? 5.564 9.243 -20.819 1.00 94.06 279 MET A O 1
ATOM 2140 N N . LEU A 1 280 ? 3.702 8.753 -19.649 1.00 95.25 280 LEU A N 1
ATOM 2141 C CA . LEU A 1 280 ? 4.190 7.481 -19.126 1.00 95.25 280 LEU A CA 1
ATOM 2142 C C . LEU A 1 280 ? 4.343 6.445 -20.240 1.00 95.25 280 LEU A C 1
ATOM 2144 O O . LEU A 1 280 ? 5.396 5.823 -20.318 1.00 95.25 280 LEU A O 1
ATOM 2148 N N . SER A 1 281 ? 3.371 6.322 -21.148 1.00 93.06 281 SER A N 1
ATOM 2149 C CA . SER A 1 281 ? 3.443 5.410 -22.304 1.00 93.06 281 SER A CA 1
ATOM 2150 C C . SER A 1 281 ? 4.665 5.707 -23.175 1.00 93.06 281 SER A C 1
ATOM 2152 O O . SER A 1 281 ? 5.471 4.818 -23.455 1.00 93.06 281 SER A O 1
ATOM 2154 N N . SER A 1 282 ? 4.880 6.986 -23.500 1.00 91.94 282 SER A N 1
ATOM 2155 C CA . SER A 1 282 ? 6.057 7.437 -24.247 1.00 91.94 282 SER A CA 1
ATOM 2156 C C . SER A 1 282 ? 7.370 7.125 -23.516 1.00 91.94 282 SER A C 1
ATOM 2158 O O . SER A 1 282 ? 8.332 6.658 -24.132 1.00 91.94 282 SER A O 1
ATOM 2160 N N . ALA A 1 283 ? 7.424 7.331 -22.196 1.00 93.06 283 ALA A N 1
ATOM 2161 C CA . ALA A 1 283 ? 8.613 7.040 -21.399 1.00 93.06 283 ALA A CA 1
ATOM 2162 C C . ALA A 1 283 ? 8.900 5.532 -21.292 1.00 93.06 283 ALA A C 1
ATOM 2164 O O . ALA A 1 283 ? 10.052 5.123 -21.415 1.00 93.06 283 ALA A O 1
ATOM 2165 N N . ILE A 1 284 ? 7.868 4.703 -21.117 1.00 91.38 284 ILE A N 1
ATOM 2166 C CA . ILE A 1 284 ? 7.966 3.237 -21.096 1.00 91.38 284 ILE A CA 1
ATOM 2167 C C . ILE A 1 284 ? 8.504 2.735 -22.440 1.00 91.38 284 ILE A C 1
ATOM 2169 O O . ILE A 1 284 ? 9.474 1.980 -22.450 1.00 91.38 284 ILE A O 1
ATOM 2173 N N . ARG A 1 285 ? 7.957 3.206 -23.571 1.00 89.00 285 ARG A N 1
ATOM 2174 C CA . ARG A 1 285 ? 8.447 2.833 -24.909 1.00 89.00 285 ARG A CA 1
ATOM 2175 C C . ARG A 1 285 ? 9.892 3.260 -25.127 1.00 89.00 285 ARG A C 1
ATOM 2177 O O . ARG A 1 285 ? 10.697 2.485 -25.633 1.00 89.00 285 ARG A O 1
ATOM 2184 N N . LYS A 1 286 ? 10.253 4.474 -24.704 1.00 89.31 286 LYS A N 1
ATOM 2185 C CA . LYS A 1 286 ? 11.638 4.954 -24.790 1.00 89.31 286 LYS A CA 1
ATOM 2186 C C . LYS A 1 286 ? 12.606 4.061 -24.004 1.00 89.31 286 LYS A C 1
ATOM 2188 O O . LYS A 1 286 ? 13.732 3.869 -24.449 1.00 89.31 286 LYS A O 1
ATOM 2193 N N . THR A 1 287 ? 12.184 3.549 -22.850 1.00 88.25 287 THR A N 1
ATOM 2194 C CA . THR A 1 287 ? 13.031 2.730 -21.971 1.00 88.25 287 THR A CA 1
ATOM 2195 C C . THR A 1 287 ? 13.088 1.262 -22.394 1.00 88.25 287 THR A C 1
ATOM 2197 O O . THR A 1 287 ? 14.150 0.655 -22.299 1.00 88.25 287 THR A O 1
ATOM 2200 N N . PHE A 1 288 ? 11.975 0.676 -22.846 1.00 86.19 288 PHE A N 1
ATOM 2201 C CA . PHE A 1 288 ? 11.870 -0.768 -23.104 1.00 86.19 288 PHE A CA 1
ATOM 2202 C C . PHE A 1 288 ? 11.749 -1.149 -24.590 1.00 86.19 288 PHE A C 1
ATOM 2204 O O . PHE A 1 288 ? 11.760 -2.338 -24.912 1.00 86.19 288 PHE A O 1
ATOM 2211 N N . GLY A 1 289 ? 11.671 -0.171 -25.498 1.00 82.38 289 GLY A N 1
ATOM 2212 C CA . GLY A 1 289 ? 11.722 -0.368 -26.947 1.00 82.38 289 GLY A CA 1
ATOM 2213 C C . GLY A 1 289 ? 10.613 -1.277 -27.481 1.00 82.38 289 GLY A C 1
ATOM 2214 O O . GLY A 1 289 ? 9.452 -1.133 -27.111 1.00 82.38 289 GLY A O 1
ATOM 2215 N N . ALA A 1 290 ? 10.999 -2.239 -28.326 1.00 72.06 290 ALA A N 1
ATOM 2216 C CA . ALA A 1 290 ? 10.106 -3.136 -29.072 1.00 72.06 290 ALA A CA 1
ATOM 2217 C C . ALA A 1 290 ? 9.217 -4.058 -28.209 1.00 72.06 290 ALA A C 1
ATOM 2219 O O . ALA A 1 290 ? 8.352 -4.748 -28.736 1.00 72.06 290 ALA A O 1
ATOM 2220 N N . ARG A 1 291 ? 9.410 -4.085 -26.883 1.00 70.31 291 ARG A N 1
ATOM 2221 C CA . ARG A 1 291 ? 8.576 -4.858 -25.942 1.00 70.31 291 ARG A CA 1
ATOM 2222 C C . ARG A 1 291 ? 7.218 -4.210 -25.657 1.00 70.31 291 ARG A C 1
ATOM 2224 O O . ARG A 1 291 ? 6.408 -4.784 -24.930 1.00 70.31 291 ARG A O 1
ATOM 2231 N N . VAL A 1 292 ? 7.014 -3.000 -26.164 1.00 76.94 292 VAL A N 1
ATOM 2232 C CA . VAL A 1 292 ? 5.882 -2.123 -25.874 1.00 76.94 292 VAL A CA 1
ATOM 2233 C C . VAL A 1 292 ? 5.281 -1.697 -27.199 1.00 76.94 292 VAL A C 1
ATOM 2235 O O . VAL A 1 292 ? 6.025 -1.347 -28.112 1.00 76.94 292 VAL A O 1
ATOM 2238 N N . ASP A 1 293 ? 3.954 -1.719 -27.295 1.00 76.00 293 ASP A N 1
ATOM 2239 C CA . ASP A 1 293 ? 3.256 -1.351 -28.525 1.00 76.00 293 ASP A CA 1
ATOM 2240 C C . ASP A 1 293 ? 3.636 0.050 -29.013 1.00 76.00 293 ASP A C 1
ATOM 2242 O O . ASP A 1 293 ? 3.819 0.974 -28.209 1.00 76.00 293 ASP A O 1
ATOM 2246 N N . ASP A 1 294 ? 3.774 0.187 -30.333 1.00 71.25 294 ASP A N 1
ATOM 2247 C CA . ASP A 1 294 ? 4.103 1.429 -31.032 1.00 71.25 294 ASP A CA 1
ATOM 2248 C C . ASP A 1 294 ? 2.913 2.406 -31.085 1.00 71.25 294 ASP A C 1
ATOM 2250 O O . ASP A 1 294 ? 3.107 3.609 -31.299 1.00 71.25 294 ASP A O 1
ATOM 2254 N N . ASP A 1 295 ? 1.687 1.933 -30.850 1.00 71.88 295 ASP A N 1
ATOM 2255 C CA . ASP A 1 295 ? 0.497 2.764 -30.684 1.00 71.88 295 ASP A CA 1
ATOM 2256 C C . ASP A 1 295 ? 0.192 2.983 -29.193 1.00 71.88 295 ASP A C 1
ATOM 2258 O O . ASP A 1 295 ? -0.154 2.053 -28.466 1.00 71.88 295 ASP A O 1
ATOM 2262 N N . ASP A 1 296 ? 0.255 4.237 -28.726 1.00 68.06 296 ASP A N 1
ATOM 2263 C CA . ASP A 1 296 ? -0.053 4.611 -27.332 1.00 68.06 296 ASP A CA 1
ATOM 2264 C C . ASP A 1 296 ? -1.461 4.175 -26.903 1.00 68.06 296 ASP A C 1
ATOM 2266 O O . ASP A 1 296 ? -1.712 3.971 -25.720 1.00 68.06 296 ASP A O 1
ATOM 2270 N N . LYS A 1 297 ? -2.391 4.022 -27.854 1.00 67.12 297 LYS A N 1
ATOM 2271 C CA . LYS A 1 297 ? -3.758 3.561 -27.573 1.00 67.12 297 LYS A CA 1
ATOM 2272 C C . LYS A 1 297 ? -3.856 2.051 -27.360 1.00 67.12 297 LYS A C 1
ATOM 2274 O O . LYS A 1 297 ? -4.897 1.587 -26.904 1.00 67.12 297 LYS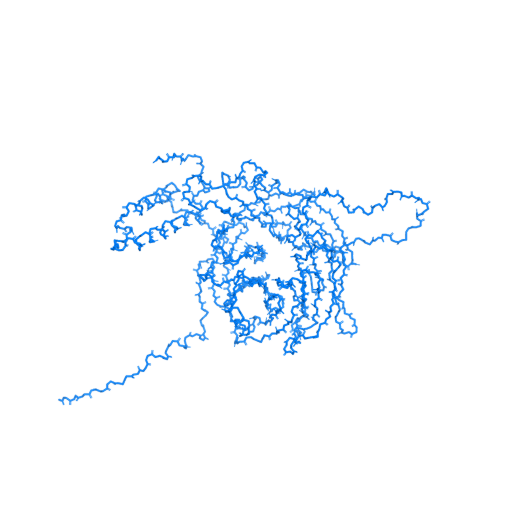 A O 1
ATOM 2279 N N . GLN A 1 298 ? -2.818 1.307 -27.733 1.00 71.38 298 GLN A N 1
ATOM 2280 C CA . GLN A 1 298 ? -2.729 -0.148 -27.598 1.00 71.38 298 GLN A CA 1
ATOM 2281 C C . GLN A 1 298 ? -1.824 -0.564 -26.439 1.00 71.38 298 GLN A C 1
ATOM 2283 O O . GLN A 1 298 ? -1.898 -1.707 -25.990 1.00 71.38 298 GLN A O 1
ATOM 2288 N N . VAL A 1 299 ? -1.024 0.364 -25.901 1.00 76.88 299 VAL A N 1
ATOM 2289 C CA . VAL A 1 299 ? -0.352 0.174 -24.616 1.00 76.88 299 VAL A CA 1
ATOM 2290 C C . VAL A 1 299 ? -1.437 0.073 -23.541 1.00 76.88 299 VAL A C 1
ATOM 2292 O O . VAL A 1 299 ? -1.983 1.084 -23.107 1.00 76.88 299 VAL A O 1
ATOM 2295 N N . ASP A 1 300 ? -1.774 -1.154 -23.137 1.00 86.69 300 ASP A N 1
ATOM 2296 C CA . ASP A 1 300 ? -2.714 -1.475 -22.050 1.00 86.69 300 ASP A CA 1
ATOM 2297 C C . ASP A 1 300 ? -2.153 -1.022 -20.687 1.00 86.69 300 ASP A C 1
ATOM 2299 O O . ASP A 1 300 ? -1.740 -1.828 -19.853 1.00 86.69 300 ASP A O 1
ATOM 2303 N N . LEU A 1 301 ? -2.030 0.294 -20.505 1.00 91.12 301 LEU A N 1
ATOM 2304 C CA . LEU A 1 301 ? -1.395 0.926 -19.359 1.00 91.12 301 LEU A CA 1
ATOM 2305 C C . LEU A 1 301 ? -2.376 1.036 -18.192 1.00 91.12 301 LEU A C 1
ATOM 2307 O O . LEU A 1 301 ? -3.379 1.745 -18.265 1.00 91.12 301 LEU A O 1
ATOM 2311 N N . GLU A 1 302 ? -2.007 0.443 -17.064 1.00 93.75 302 GLU A N 1
ATOM 2312 C CA . GLU A 1 302 ? -2.701 0.610 -15.789 1.00 93.75 302 GLU A CA 1
ATOM 2313 C C . GLU A 1 302 ? -1.755 1.222 -14.757 1.00 93.75 302 GLU A C 1
ATOM 2315 O O . GLU A 1 302 ? -0.638 0.737 -14.561 1.00 93.75 302 GLU A O 1
ATOM 2320 N N . LEU A 1 303 ? -2.204 2.269 -14.062 1.00 96.31 303 LEU A N 1
ATOM 2321 C CA . LEU A 1 303 ? -1.472 2.850 -12.937 1.00 96.31 303 LEU A CA 1
ATOM 2322 C C . LEU A 1 303 ? -2.047 2.282 -11.641 1.00 96.31 303 LEU A C 1
ATOM 2324 O O . LEU A 1 303 ? -3.231 2.446 -11.359 1.00 96.31 303 LEU A O 1
ATOM 2328 N N . LEU A 1 304 ? -1.219 1.593 -10.868 1.00 96.62 304 LEU A N 1
ATOM 2329 C CA . LEU A 1 304 ? -1.672 0.721 -9.785 1.00 96.62 304 LEU A CA 1
ATOM 2330 C C . LEU A 1 304 ? -1.505 1.362 -8.413 1.00 96.62 304 LEU A C 1
ATOM 2332 O O . LEU A 1 304 ? -2.376 1.208 -7.559 1.00 96.62 304 LEU A O 1
ATOM 2336 N N . ASP A 1 305 ? -0.394 2.063 -8.192 1.00 97.88 305 ASP A N 1
ATOM 2337 C CA . ASP A 1 305 ? -0.089 2.637 -6.885 1.00 97.88 305 ASP A CA 1
ATOM 2338 C C . ASP A 1 305 ? 0.799 3.878 -6.985 1.00 97.88 305 ASP A C 1
ATOM 2340 O O . ASP A 1 305 ? 1.475 4.085 -7.998 1.00 97.88 305 ASP A O 1
ATOM 2344 N N . VAL A 1 306 ? 0.793 4.709 -5.939 1.00 97.75 306 VAL A N 1
ATOM 2345 C CA . VAL A 1 306 ? 1.596 5.937 -5.881 1.00 97.75 306 VAL A CA 1
ATOM 2346 C C . VAL A 1 306 ? 2.192 6.165 -4.492 1.00 97.75 306 VAL A C 1
ATOM 2348 O O . VAL A 1 306 ? 1.531 5.970 -3.476 1.00 97.75 306 VAL A O 1
ATOM 2351 N N . ALA A 1 307 ? 3.437 6.628 -4.456 1.00 96.12 307 ALA A N 1
ATOM 2352 C CA . ALA A 1 307 ? 4.146 7.043 -3.252 1.00 96.12 307 ALA A CA 1
ATOM 2353 C C . ALA A 1 307 ? 4.895 8.356 -3.502 1.00 96.12 307 ALA A C 1
ATOM 2355 O O . ALA A 1 307 ? 5.099 8.752 -4.652 1.00 96.12 307 ALA A O 1
ATOM 2356 N N . ILE A 1 308 ? 5.296 9.027 -2.424 1.00 93.56 308 ILE A N 1
ATOM 2357 C CA . ILE A 1 308 ? 6.092 10.255 -2.487 1.00 93.56 308 ILE A CA 1
ATOM 2358 C C . ILE A 1 308 ? 7.459 9.991 -1.904 1.00 93.56 308 ILE A C 1
ATOM 2360 O O . ILE A 1 308 ? 7.572 9.660 -0.727 1.00 93.56 308 ILE A O 1
ATOM 2364 N N . ASP A 1 309 ? 8.459 10.150 -2.755 1.00 91.00 309 ASP A N 1
ATOM 2365 C CA . ASP A 1 309 ? 9.871 10.079 -2.425 1.00 91.00 309 ASP A CA 1
ATOM 2366 C C . ASP A 1 309 ? 10.436 11.502 -2.470 1.00 91.00 309 ASP A C 1
ATOM 2368 O O . ASP A 1 309 ? 10.558 12.097 -3.544 1.00 91.00 309 ASP A O 1
ATOM 2372 N N . ASP A 1 310 ? 10.693 12.073 -1.294 1.00 86.81 310 ASP A N 1
ATOM 2373 C CA . ASP A 1 310 ? 10.975 13.497 -1.088 1.00 86.81 310 ASP A CA 1
ATOM 2374 C C . ASP A 1 310 ? 9.893 14.422 -1.689 1.00 86.81 310 ASP A C 1
ATOM 2376 O O . ASP A 1 310 ? 8.832 14.629 -1.098 1.00 86.81 310 ASP A O 1
ATOM 2380 N N . ASP A 1 311 ? 10.165 15.000 -2.860 1.00 87.38 311 ASP A N 1
ATOM 2381 C CA . ASP A 1 311 ? 9.296 15.899 -3.625 1.00 87.38 311 ASP A CA 1
ATOM 2382 C C . ASP A 1 311 ? 8.836 15.294 -4.964 1.00 87.38 311 ASP A C 1
ATOM 2384 O O . ASP A 1 311 ? 8.198 15.964 -5.783 1.00 87.38 311 ASP A O 1
ATOM 2388 N N . LYS A 1 312 ? 9.164 14.022 -5.207 1.00 93.19 312 LYS A N 1
ATOM 2389 C CA . LYS A 1 312 ? 8.860 13.298 -6.443 1.00 93.19 312 LYS A CA 1
ATOM 2390 C C . LYS A 1 312 ? 7.786 12.256 -6.198 1.00 93.19 312 LYS A C 1
ATOM 2392 O O . LYS A 1 312 ? 7.696 11.642 -5.139 1.00 93.19 312 LYS A O 1
ATOM 2397 N N . LEU A 1 313 ? 7.000 12.008 -7.236 1.00 95.75 313 LEU A N 1
ATOM 2398 C CA . LEU A 1 313 ? 6.024 10.931 -7.242 1.00 95.75 313 LEU A CA 1
ATOM 2399 C C . LEU A 1 313 ? 6.664 9.675 -7.814 1.00 95.75 313 LEU A C 1
ATOM 2401 O O . LEU A 1 313 ? 7.259 9.708 -8.890 1.00 95.75 313 LEU A O 1
ATOM 2405 N N . VAL A 1 314 ? 6.488 8.561 -7.121 1.00 97.00 314 VAL A N 1
ATOM 2406 C CA . VAL A 1 314 ? 6.788 7.225 -7.624 1.00 97.00 314 VAL A CA 1
ATOM 2407 C C . VAL A 1 314 ? 5.465 6.572 -7.978 1.00 97.00 314 VAL A C 1
ATOM 2409 O O . VAL A 1 314 ? 4.619 6.396 -7.106 1.00 97.00 314 VAL A O 1
ATOM 2412 N N . VAL A 1 315 ? 5.280 6.210 -9.243 1.00 98.12 315 VAL A N 1
ATOM 2413 C CA . VAL A 1 315 ? 4.073 5.528 -9.722 1.00 98.12 315 VAL A CA 1
ATOM 2414 C C . VAL A 1 315 ? 4.429 4.105 -10.122 1.00 98.12 315 VAL A C 1
ATOM 2416 O O . VAL A 1 315 ? 5.292 3.892 -10.979 1.00 98.12 315 VAL A O 1
ATOM 2419 N N . LEU A 1 316 ? 3.744 3.134 -9.519 1.00 98.38 316 LEU A N 1
ATOM 2420 C CA . LEU A 1 316 ? 3.741 1.755 -9.987 1.00 98.38 316 LEU A CA 1
ATOM 2421 C C . LEU A 1 316 ? 2.748 1.628 -11.131 1.00 98.38 316 LEU A C 1
ATOM 2423 O O . LEU A 1 316 ? 1.573 1.966 -10.988 1.00 98.38 316 LEU A O 1
ATOM 2427 N N . LEU A 1 317 ? 3.216 1.091 -12.246 1.00 96.62 317 LEU A N 1
ATOM 2428 C CA . LEU A 1 317 ? 2.400 0.865 -13.425 1.00 96.62 317 LEU A CA 1
ATOM 2429 C C . LEU A 1 317 ? 2.576 -0.553 -13.950 1.00 96.62 317 LEU A C 1
ATOM 2431 O O . LEU A 1 317 ? 3.598 -1.200 -13.702 1.00 96.62 317 LEU A O 1
ATOM 2435 N N . SER A 1 318 ? 1.578 -1.019 -14.693 1.00 93.88 318 SER A N 1
ATOM 2436 C CA . SER A 1 318 ? 1.651 -2.260 -15.451 1.00 93.88 318 SER A CA 1
ATOM 2437 C C . SER A 1 318 ? 1.200 -2.063 -16.891 1.00 93.88 318 SER A C 1
ATOM 2439 O O . SER A 1 318 ? 0.388 -1.184 -17.170 1.00 93.88 318 SER A O 1
ATOM 2441 N N . TYR A 1 319 ? 1.741 -2.875 -17.794 1.00 90.75 319 TYR A N 1
ATOM 2442 C CA . TYR A 1 319 ? 1.381 -2.865 -19.208 1.00 90.75 319 TYR A CA 1
ATOM 2443 C C . TYR A 1 319 ? 1.449 -4.266 -19.821 1.00 90.75 319 TYR A C 1
ATOM 2445 O O . TYR A 1 319 ? 2.178 -5.137 -19.333 1.00 90.75 319 TYR A O 1
ATOM 2453 N N . ALA A 1 320 ? 0.691 -4.477 -20.897 1.00 84.94 320 ALA A N 1
ATOM 2454 C CA . ALA A 1 320 ? 0.779 -5.673 -21.726 1.00 84.94 320 ALA A CA 1
ATOM 2455 C C . ALA A 1 320 ? 2.117 -5.710 -22.479 1.00 84.94 320 ALA A C 1
ATOM 2457 O O . ALA A 1 320 ? 2.428 -4.794 -23.240 1.00 84.94 320 ALA A O 1
ATOM 2458 N N . GLY A 1 321 ? 2.916 -6.759 -22.274 1.00 74.38 321 GLY A N 1
ATOM 2459 C CA . GLY A 1 321 ? 4.092 -6.990 -23.116 1.00 74.38 321 GLY A CA 1
ATOM 2460 C C . GLY A 1 321 ? 3.683 -7.509 -24.494 1.00 74.38 321 GLY A C 1
ATOM 2461 O O . GLY A 1 321 ? 2.798 -8.361 -24.577 1.00 74.38 321 GLY A O 1
ATOM 2462 N N . ILE A 1 322 ? 4.341 -7.045 -25.561 1.00 70.44 322 ILE A N 1
ATOM 2463 C CA . ILE A 1 322 ? 4.210 -7.695 -26.873 1.00 70.44 322 ILE A CA 1
ATOM 2464 C C . ILE A 1 322 ? 4.873 -9.074 -26.789 1.00 70.44 322 ILE A C 1
ATOM 2466 O O . ILE A 1 322 ? 6.042 -9.186 -26.414 1.00 70.44 322 ILE A O 1
ATOM 2470 N N . GLU A 1 323 ? 4.129 -10.129 -27.125 1.00 62.03 323 GLU A N 1
ATOM 2471 C CA . GLU A 1 323 ? 4.713 -11.450 -27.345 1.00 62.03 323 GLU A CA 1
ATOM 2472 C C . GLU A 1 323 ? 5.417 -11.479 -28.703 1.00 62.03 323 GLU A C 1
ATOM 2474 O O . GLU A 1 323 ? 4.818 -11.163 -29.735 1.00 62.03 323 GLU A O 1
ATOM 2479 N N . ASP A 1 324 ? 6.683 -11.898 -28.722 1.00 53.41 324 ASP A N 1
ATOM 2480 C CA . ASP A 1 324 ? 7.317 -12.284 -29.974 1.00 53.41 324 ASP A CA 1
ATOM 2481 C C . ASP A 1 324 ? 6.518 -13.450 -30.560 1.00 53.41 324 ASP A C 1
ATOM 2483 O O . ASP A 1 324 ? 6.411 -14.516 -29.957 1.00 53.41 324 ASP A O 1
ATOM 2487 N N . SER A 1 325 ? 5.983 -13.254 -31.765 1.00 42.53 325 SER A N 1
ATOM 2488 C CA . SER A 1 325 ? 5.232 -14.242 -32.566 1.00 42.53 325 SER A CA 1
ATOM 2489 C C . SER A 1 325 ? 5.927 -15.605 -32.803 1.00 42.53 325 SER A C 1
ATOM 2491 O O . SER A 1 325 ? 5.392 -16.459 -33.510 1.00 42.53 325 SER A O 1
ATOM 2493 N N . SER A 1 326 ? 7.106 -15.831 -32.218 1.00 42.75 326 SER A N 1
ATOM 2494 C CA . SER A 1 326 ? 7.871 -17.078 -32.199 1.00 42.75 326 SER A CA 1
ATOM 2495 C C . SER A 1 326 ? 7.580 -17.982 -30.988 1.00 42.75 326 SER A C 1
ATOM 2497 O O . SER A 1 326 ? 8.013 -19.138 -30.990 1.00 42.75 326 SER A O 1
ATOM 2499 N N . SER A 1 327 ? 6.844 -17.527 -29.964 1.00 44.66 327 SER A N 1
ATOM 2500 C CA . SER A 1 327 ? 6.444 -18.387 -28.844 1.00 44.66 327 SER A CA 1
ATOM 2501 C C . SER A 1 327 ? 5.292 -19.311 -29.261 1.00 44.66 327 SER A C 1
ATOM 2503 O O . SER A 1 327 ? 4.123 -18.941 -29.286 1.00 44.66 327 SER A O 1
ATOM 2505 N N . MET A 1 328 ? 5.601 -20.575 -29.566 1.00 41.28 328 MET A N 1
ATOM 2506 C CA . MET A 1 328 ? 4.592 -21.634 -29.723 1.00 41.28 328 MET A CA 1
ATOM 2507 C C . MET A 1 328 ? 3.971 -22.034 -28.369 1.00 41.28 328 MET A C 1
ATOM 2509 O O . MET A 1 328 ? 4.011 -23.198 -27.968 1.00 41.28 328 MET A O 1
ATOM 2513 N N . ALA A 1 329 ? 3.409 -21.073 -27.634 1.00 46.09 329 ALA A N 1
ATOM 2514 C CA . ALA A 1 329 ? 2.536 -21.354 -26.507 1.00 46.09 329 ALA A CA 1
ATOM 2515 C C . ALA A 1 329 ? 1.143 -21.686 -27.062 1.00 46.09 329 ALA A C 1
ATOM 2517 O O . ALA A 1 329 ? 0.433 -20.832 -27.581 1.00 46.09 329 ALA A O 1
ATOM 2518 N N . LEU A 1 330 ? 0.763 -22.959 -26.969 1.00 44.28 330 LEU A N 1
ATOM 2519 C CA . LEU A 1 330 ? -0.527 -23.499 -27.416 1.00 44.28 330 LEU A CA 1
ATOM 2520 C C . LEU A 1 330 ? -1.748 -22.995 -26.610 1.00 44.28 330 LEU A C 1
ATOM 2522 O O . LEU A 1 330 ? -2.866 -23.409 -26.906 1.00 44.28 330 LEU A O 1
ATOM 2526 N N . ASP A 1 331 ? -1.561 -22.070 -25.663 1.00 42.38 331 ASP A N 1
ATOM 2527 C CA . ASP A 1 331 ? -2.610 -21.536 -24.787 1.00 42.38 331 ASP A CA 1
ATOM 2528 C C . ASP A 1 331 ? -2.839 -20.039 -25.070 1.00 42.38 331 ASP A C 1
ATOM 2530 O O . ASP A 1 331 ? -2.401 -19.157 -24.334 1.00 42.38 331 ASP A O 1
ATOM 2534 N N . GLY A 1 332 ? -3.511 -19.740 -26.182 1.00 44.44 332 GLY A N 1
ATOM 2535 C CA . GLY A 1 332 ? -3.697 -18.383 -26.707 1.00 44.44 332 GLY A CA 1
ATOM 2536 C C . GLY A 1 332 ? -4.662 -17.462 -25.942 1.00 44.44 332 GLY A C 1
ATOM 2537 O O . GLY A 1 332 ? -5.531 -16.880 -26.588 1.00 44.44 332 GLY A O 1
ATOM 2538 N N . THR A 1 333 ? -4.564 -17.297 -24.613 1.00 46.94 333 THR A N 1
ATOM 2539 C CA . THR A 1 333 ? -5.508 -16.416 -23.875 1.00 46.94 333 THR A CA 1
ATOM 2540 C C . THR A 1 333 ? -5.005 -15.650 -22.632 1.00 46.94 333 THR A C 1
ATOM 2542 O O . THR A 1 333 ? -5.865 -15.201 -21.875 1.00 46.94 333 THR A O 1
ATOM 2545 N N . ALA A 1 334 ? -3.710 -15.430 -22.351 1.00 53.78 334 ALA A N 1
ATOM 2546 C CA . ALA A 1 334 ? -3.381 -14.386 -21.355 1.00 53.78 334 ALA A CA 1
ATOM 2547 C C . ALA A 1 334 ? -2.226 -13.484 -21.714 1.00 53.78 334 ALA A C 1
ATOM 2549 O O . ALA A 1 334 ? -1.103 -13.898 -21.973 1.00 53.78 334 ALA A O 1
ATOM 2550 N N . VAL A 1 335 ? -2.556 -12.209 -21.577 1.00 62.50 335 VAL A N 1
ATOM 2551 C CA . VAL A 1 335 ? -1.660 -11.076 -21.603 1.00 62.50 335 VAL A CA 1
ATOM 2552 C C . VAL A 1 335 ? -0.714 -11.168 -20.404 1.00 62.50 335 VAL A C 1
ATOM 2554 O O . VAL A 1 335 ? -1.131 -11.058 -19.249 1.00 62.50 335 VAL A O 1
ATOM 2557 N N . ARG A 1 336 ? 0.579 -11.363 -20.674 1.00 78.19 336 ARG A N 1
ATOM 2558 C CA . ARG A 1 336 ? 1.651 -11.203 -19.684 1.00 78.19 336 ARG A CA 1
ATOM 2559 C C . ARG A 1 336 ? 1.715 -9.731 -19.272 1.00 78.19 336 ARG A C 1
ATOM 2561 O O . ARG A 1 336 ? 2.060 -8.880 -20.094 1.00 78.19 336 ARG A O 1
ATOM 2568 N N . ARG A 1 337 ? 1.415 -9.428 -18.003 1.00 86.38 337 ARG A N 1
ATOM 2569 C CA . ARG A 1 337 ? 1.561 -8.063 -17.464 1.00 86.38 337 ARG A CA 1
ATOM 2570 C C . ARG A 1 337 ? 2.982 -7.847 -16.956 1.00 86.38 337 ARG A C 1
ATOM 2572 O O . ARG A 1 337 ? 3.494 -8.626 -16.147 1.00 86.38 337 ARG A O 1
ATOM 2579 N N . ILE A 1 338 ? 3.615 -6.784 -17.439 1.00 89.88 338 ILE A N 1
ATOM 2580 C CA . ILE A 1 338 ? 4.944 -6.326 -17.026 1.00 89.88 338 ILE A CA 1
ATOM 2581 C C . ILE A 1 338 ? 4.770 -5.115 -16.113 1.00 89.88 338 ILE A C 1
ATOM 2583 O O . ILE A 1 338 ? 3.898 -4.286 -16.354 1.00 89.88 338 ILE A O 1
ATOM 2587 N N . TYR A 1 339 ? 5.608 -5.004 -15.083 1.00 94.31 339 TYR A N 1
ATOM 2588 C CA . TYR A 1 339 ? 5.531 -3.943 -14.081 1.00 94.31 339 TYR A CA 1
ATOM 2589 C C . TYR A 1 339 ? 6.735 -3.004 -14.157 1.00 94.31 339 TYR A C 1
ATOM 2591 O O . TYR A 1 339 ? 7.869 -3.430 -14.400 1.00 94.31 339 TYR A O 1
ATOM 2599 N N . ALA A 1 340 ? 6.503 -1.716 -13.916 1.00 95.88 340 ALA A N 1
ATOM 2600 C CA . ALA A 1 340 ? 7.557 -0.710 -13.855 1.00 95.88 340 ALA A CA 1
ATOM 2601 C C . ALA A 1 340 ? 7.264 0.360 -12.796 1.00 95.88 340 ALA A C 1
ATOM 2603 O O . ALA A 1 340 ? 6.118 0.597 -12.421 1.00 95.88 340 ALA A O 1
ATOM 2604 N N . LEU A 1 341 ? 8.328 1.013 -12.335 1.00 97.50 341 LEU A N 1
ATOM 2605 C CA . LEU A 1 341 ? 8.285 2.184 -11.469 1.00 97.50 341 LEU A CA 1
ATOM 2606 C C . LEU A 1 341 ? 8.688 3.403 -12.291 1.00 97.50 341 LEU A C 1
ATOM 2608 O O . LEU A 1 341 ? 9.790 3.443 -12.846 1.00 97.50 341 LEU A O 1
ATOM 2612 N N . ALA A 1 342 ? 7.808 4.395 -12.357 1.00 97.19 342 ALA A N 1
ATOM 2613 C CA . ALA A 1 342 ? 8.100 5.690 -12.951 1.00 97.19 342 ALA A CA 1
ATOM 2614 C C . ALA A 1 342 ? 8.302 6.730 -11.848 1.00 97.19 342 ALA A C 1
ATOM 2616 O O . ALA A 1 342 ? 7.450 6.867 -10.974 1.00 97.19 342 ALA A O 1
ATOM 2617 N N . HIS A 1 343 ? 9.402 7.480 -11.907 1.00 95.94 343 HIS A N 1
ATOM 2618 C CA . HIS A 1 343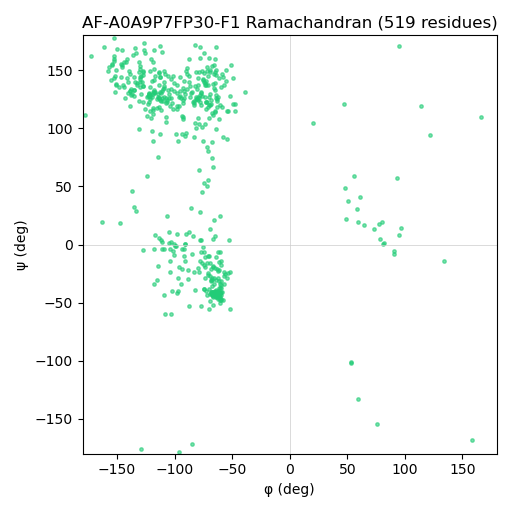 ? 9.606 8.655 -11.059 1.00 95.94 343 HIS A CA 1
ATOM 2619 C C . HIS A 1 343 ? 9.189 9.897 -11.833 1.00 95.94 343 HIS A C 1
ATOM 2621 O O . HIS A 1 343 ? 9.670 10.134 -12.945 1.00 95.94 343 HIS A O 1
ATOM 2627 N N . LEU A 1 344 ? 8.321 10.706 -11.244 1.00 96.25 344 LEU A N 1
ATOM 2628 C CA . LEU A 1 344 ? 7.814 11.934 -11.823 1.00 96.25 344 LEU A CA 1
ATOM 2629 C C . LEU A 1 344 ? 8.217 13.104 -10.931 1.00 96.25 344 LEU A C 1
ATOM 2631 O O . LEU A 1 344 ? 7.970 13.103 -9.729 1.00 96.25 344 LEU A O 1
ATOM 2635 N N . SER A 1 345 ? 8.804 14.130 -11.537 1.00 94.12 345 SER A N 1
ATOM 2636 C CA . SER A 1 345 ? 8.864 15.457 -10.929 1.00 94.12 345 SER A CA 1
ATOM 2637 C C . SER A 1 345 ? 7.635 16.252 -11.330 1.00 94.12 345 SER A C 1
ATOM 2639 O O . SER A 1 345 ? 7.122 16.094 -12.443 1.00 94.12 345 SER A O 1
ATOM 2641 N N . PHE A 1 346 ? 7.241 17.174 -10.469 1.00 87.75 346 PHE A N 1
ATOM 2642 C CA . PHE A 1 346 ? 6.173 18.110 -10.747 1.00 87.75 346 PHE A CA 1
ATOM 2643 C C . PHE A 1 346 ? 6.659 19.540 -10.503 1.00 87.75 346 PHE A C 1
ATOM 2645 O O . PHE A 1 346 ? 7.124 19.870 -9.414 1.00 87.75 346 PHE A O 1
ATOM 2652 N N . TRP A 1 347 ? 6.575 20.392 -11.525 1.00 84.75 347 TRP A N 1
ATOM 2653 C CA . TRP A 1 347 ? 6.975 21.797 -11.426 1.00 84.75 347 TRP A CA 1
ATOM 2654 C C . TRP A 1 347 ? 6.113 22.667 -12.341 1.00 84.75 347 TRP A C 1
ATOM 2656 O O . TRP A 1 347 ? 5.882 22.306 -13.493 1.00 84.75 347 TRP A O 1
ATOM 2666 N N . ASN A 1 348 ? 5.651 23.817 -11.837 1.00 83.44 348 ASN A N 1
ATOM 2667 C CA . ASN A 1 348 ? 4.770 24.754 -12.552 1.00 83.44 348 ASN A CA 1
ATOM 2668 C C . ASN A 1 348 ? 3.561 24.084 -13.226 1.00 83.44 348 ASN A C 1
ATOM 2670 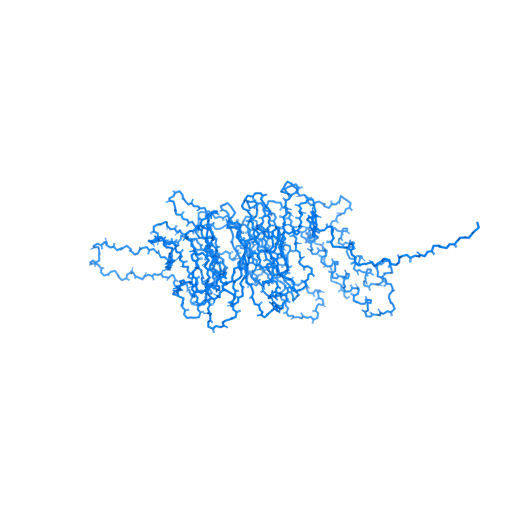O O . ASN A 1 348 ? 3.303 24.312 -14.406 1.00 83.44 348 ASN A O 1
ATOM 2674 N N . ASP A 1 349 ? 2.844 23.236 -12.490 1.00 82.31 349 ASP A N 1
ATOM 2675 C CA . ASP A 1 349 ? 1.646 22.548 -12.987 1.00 82.31 349 ASP A CA 1
ATOM 2676 C C . ASP A 1 349 ? 1.891 21.568 -14.147 1.00 82.31 349 ASP A C 1
ATOM 2678 O O . ASP A 1 349 ? 0.957 21.123 -14.810 1.00 82.31 349 ASP A O 1
ATOM 2682 N N . ILE A 1 350 ? 3.151 21.165 -14.356 1.00 89.38 350 ILE A N 1
ATOM 2683 C CA . ILE A 1 350 ? 3.560 20.219 -15.393 1.00 89.38 350 ILE A CA 1
ATOM 2684 C C . ILE A 1 350 ? 4.267 19.021 -14.753 1.00 89.38 350 ILE A C 1
ATOM 2686 O O . ILE A 1 350 ? 5.237 19.164 -14.003 1.00 89.38 350 ILE A O 1
ATOM 2690 N N . PHE A 1 351 ? 3.799 17.820 -15.094 1.00 94.25 351 PHE A N 1
ATOM 2691 C CA . PHE A 1 351 ? 4.493 16.576 -14.774 1.00 94.25 351 PHE A CA 1
ATOM 2692 C C . PHE A 1 351 ? 5.653 16.338 -15.742 1.00 94.25 351 PHE A C 1
ATOM 2694 O O . PHE A 1 351 ? 5.598 16.696 -16.918 1.00 94.25 351 PHE A O 1
ATOM 2701 N N . LYS A 1 352 ? 6.714 15.700 -15.257 1.00 95.25 352 LYS A N 1
ATOM 2702 C CA . LYS A 1 352 ? 7.819 15.235 -16.091 1.00 95.25 352 LYS A CA 1
ATOM 2703 C C . LYS A 1 352 ? 8.331 13.906 -15.564 1.00 95.25 352 LYS A C 1
ATOM 2705 O O . LYS A 1 352 ? 8.719 13.818 -14.402 1.00 95.25 352 LYS A O 1
ATOM 2710 N N . VAL A 1 353 ? 8.393 12.904 -16.436 1.00 96.31 353 VAL A N 1
ATOM 2711 C CA . VAL A 1 353 ? 9.030 11.622 -16.118 1.00 96.31 353 VAL A CA 1
ATOM 2712 C C . VAL A 1 353 ? 10.545 11.814 -16.055 1.00 96.31 353 VAL A C 1
ATOM 2714 O O . VAL A 1 353 ? 11.168 12.279 -17.012 1.00 96.31 353 VAL A O 1
ATOM 2717 N N . LEU A 1 354 ? 11.126 11.478 -14.907 1.00 95.19 354 LEU A N 1
ATOM 2718 C CA . LEU A 1 354 ? 12.563 11.507 -14.653 1.00 95.19 354 LEU A CA 1
ATOM 2719 C C . LEU A 1 354 ? 13.208 10.187 -15.069 1.00 95.19 354 LEU A C 1
ATOM 2721 O O . LEU A 1 354 ? 14.167 10.180 -15.838 1.00 95.19 354 LEU A O 1
ATOM 2725 N N . THR A 1 355 ? 12.666 9.077 -14.570 1.00 93.94 355 THR A N 1
ATOM 2726 C CA . THR A 1 355 ? 13.175 7.725 -14.810 1.00 93.94 355 THR A CA 1
ATOM 2727 C C . THR A 1 355 ? 12.021 6.734 -14.883 1.00 93.94 355 THR A C 1
ATOM 2729 O O . THR A 1 355 ? 10.967 6.937 -14.279 1.00 93.94 355 THR A O 1
ATOM 2732 N N . VAL A 1 356 ? 12.235 5.647 -15.621 1.00 93.94 356 VAL A N 1
ATOM 2733 C CA . VAL A 1 356 ? 11.375 4.461 -15.620 1.00 93.94 356 VAL A CA 1
ATOM 2734 C C . VAL A 1 356 ? 12.286 3.260 -15.415 1.00 93.94 356 VAL A C 1
ATOM 2736 O O . VAL A 1 356 ? 13.290 3.132 -16.113 1.00 93.94 356 VAL A O 1
ATOM 2739 N N . ARG A 1 357 ? 11.962 2.393 -14.458 1.00 91.94 357 ARG A N 1
ATOM 2740 C CA . ARG A 1 357 ? 12.716 1.165 -14.169 1.00 91.94 357 ARG A CA 1
ATOM 2741 C C . ARG A 1 357 ? 11.761 -0.017 -14.150 1.00 91.94 357 ARG A C 1
ATOM 2743 O O . ARG A 1 357 ? 10.655 0.107 -13.635 1.00 91.94 357 ARG A O 1
ATOM 2750 N N . SER A 1 358 ? 12.159 -1.162 -14.699 1.00 92.00 358 SER A N 1
ATOM 2751 C CA . SER A 1 358 ? 11.314 -2.357 -14.611 1.00 92.00 358 SER A CA 1
ATOM 2752 C C . SER A 1 358 ? 11.379 -2.949 -13.210 1.00 92.00 358 SER A C 1
ATOM 2754 O O . SER A 1 358 ? 12.448 -3.009 -12.604 1.00 92.00 358 SER A O 1
ATOM 2756 N N . VAL A 1 359 ? 10.244 -3.437 -12.730 1.00 94.50 359 VAL A N 1
ATOM 2757 C CA . VAL A 1 359 ? 10.163 -4.245 -11.513 1.00 94.50 359 VAL A CA 1
ATOM 2758 C C . VAL A 1 359 ? 10.523 -5.688 -11.891 1.00 94.50 359 VAL A C 1
ATOM 2760 O O . VAL A 1 359 ? 10.051 -6.154 -12.931 1.00 94.50 359 VAL A O 1
ATOM 2763 N N . PRO A 1 360 ? 11.341 -6.416 -11.104 1.00 91.38 360 PRO A N 1
ATOM 2764 C CA . PRO A 1 360 ? 11.730 -7.801 -11.391 1.00 91.38 360 PRO A CA 1
ATOM 2765 C C . PRO A 1 360 ? 10.579 -8.784 -11.104 1.00 91.38 360 PRO A C 1
ATOM 2767 O O . PRO A 1 360 ? 10.720 -9.738 -10.345 1.00 91.38 360 PRO A O 1
ATOM 2770 N N . TYR A 1 361 ? 9.404 -8.528 -11.674 1.00 89.31 361 TYR A N 1
ATOM 2771 C CA . TYR A 1 361 ? 8.202 -9.333 -11.528 1.00 89.31 361 TYR A CA 1
ATOM 2772 C C . TYR A 1 361 ? 7.321 -9.196 -12.767 1.00 89.31 361 TYR A C 1
ATOM 2774 O O . TYR A 1 361 ? 7.235 -8.129 -13.378 1.00 89.31 361 TYR A O 1
ATOM 2782 N N . GLN A 1 362 ? 6.656 -10.287 -13.132 1.00 84.06 362 GLN A N 1
ATOM 2783 C CA . GLN A 1 362 ? 5.709 -10.337 -14.236 1.00 84.06 362 GLN A CA 1
ATOM 2784 C C . GLN A 1 362 ? 4.585 -11.295 -13.876 1.00 84.06 362 GLN A C 1
ATOM 2786 O O . GLN A 1 362 ? 4.844 -12.388 -13.368 1.00 84.06 362 GLN A O 1
ATOM 2791 N N . SER A 1 363 ? 3.352 -10.898 -14.174 1.00 79.06 363 SER A N 1
ATOM 2792 C CA . SER A 1 363 ? 2.205 -11.765 -13.946 1.00 79.06 363 SER A CA 1
ATOM 2793 C C . SER A 1 363 ? 2.013 -12.704 -15.124 1.00 79.06 363 SER A C 1
ATOM 2795 O O . SER A 1 363 ? 1.991 -12.288 -16.284 1.00 79.06 363 SER A O 1
ATOM 2797 N N . THR A 1 364 ? 1.854 -13.981 -14.804 1.00 67.19 364 THR A N 1
ATOM 2798 C CA . THR A 1 364 ? 1.478 -15.047 -15.734 1.00 67.19 364 THR A CA 1
ATOM 2799 C C . THR A 1 364 ? 0.267 -15.786 -15.168 1.00 67.19 364 THR A C 1
ATOM 2801 O O . THR A 1 364 ? -0.125 -15.562 -14.022 1.00 67.19 364 THR A O 1
ATOM 2804 N N . PHE A 1 365 ? -0.316 -16.710 -15.932 1.00 56.41 365 PHE A N 1
ATOM 2805 C CA . PHE A 1 365 ? -1.405 -17.568 -15.449 1.00 56.41 365 PHE A CA 1
ATOM 2806 C C . PHE A 1 365 ? -1.093 -18.305 -14.130 1.00 56.41 365 PHE A C 1
ATOM 2808 O O . PHE A 1 365 ? -2.017 -18.691 -13.418 1.00 56.41 365 PHE A O 1
ATOM 2815 N N . SER A 1 366 ? 0.188 -18.518 -13.795 1.00 54.47 366 SER A N 1
ATOM 2816 C CA . SER A 1 366 ? 0.612 -19.200 -12.567 1.00 54.47 366 SER A CA 1
ATOM 2817 C C . SER A 1 366 ? 0.854 -18.275 -11.370 1.00 54.47 366 SER A C 1
ATOM 2819 O O . SER A 1 366 ? 1.193 -18.786 -10.306 1.00 54.47 366 SER A O 1
ATOM 2821 N N . SER A 1 367 ? 0.664 -16.955 -11.495 1.00 57.16 367 SER A N 1
ATOM 2822 C CA . SER A 1 367 ? 0.930 -15.956 -10.434 1.00 57.16 367 SER A CA 1
ATOM 2823 C C . SER A 1 367 ? -0.027 -16.017 -9.228 1.00 57.16 367 SER A C 1
ATOM 2825 O O . SER A 1 367 ? -0.056 -15.117 -8.392 1.00 57.16 367 SER A O 1
ATOM 2827 N N . GLY A 1 368 ? -0.804 -17.094 -9.098 1.00 61.16 368 GLY A N 1
ATOM 2828 C CA . GLY A 1 368 ? -1.649 -17.349 -7.939 1.00 61.16 368 GLY A CA 1
ATOM 2829 C C . GLY A 1 368 ? -2.920 -16.501 -7.905 1.00 61.16 368 GLY A C 1
ATOM 2830 O O . GLY A 1 368 ? -3.469 -16.118 -8.935 1.00 61.16 368 GLY A O 1
ATOM 2831 N N . ALA A 1 369 ? -3.436 -16.283 -6.696 1.00 60.47 369 ALA A N 1
ATOM 2832 C CA . ALA A 1 369 ? -4.673 -15.543 -6.488 1.00 60.47 369 ALA A CA 1
ATOM 2833 C C . ALA A 1 369 ? -4.467 -14.038 -6.732 1.00 60.47 369 ALA A C 1
ATOM 2835 O O . ALA A 1 369 ? -3.430 -13.506 -6.327 1.00 60.47 369 ALA A O 1
ATOM 2836 N N . PRO A 1 370 ? -5.438 -13.346 -7.351 1.00 68.56 370 PRO A N 1
ATOM 2837 C CA . PRO A 1 370 ? -5.299 -11.936 -7.685 1.00 68.56 370 PRO A CA 1
ATOM 2838 C C . PRO A 1 370 ? -5.139 -11.085 -6.419 1.00 68.56 370 PRO A C 1
ATOM 2840 O O . PRO A 1 370 ? -5.960 -11.140 -5.506 1.00 68.56 370 PRO A O 1
ATOM 2843 N N . MET A 1 371 ? -4.080 -10.278 -6.386 1.00 82.44 371 MET A N 1
ATOM 2844 C CA . MET A 1 371 ? -3.815 -9.277 -5.356 1.00 82.44 371 MET A CA 1
ATOM 2845 C C . MET A 1 371 ? -3.441 -7.969 -6.042 1.00 82.44 371 MET A C 1
ATOM 2847 O O . MET A 1 371 ? -2.666 -7.980 -6.997 1.00 82.44 371 MET A O 1
ATOM 2851 N N . HIS A 1 372 ? -3.970 -6.850 -5.546 1.00 89.31 372 HIS A N 1
ATOM 2852 C CA . HIS A 1 372 ? -3.595 -5.525 -6.036 1.00 89.31 372 HIS A CA 1
ATOM 2853 C C . HIS A 1 372 ? -2.163 -5.184 -5.599 1.00 89.31 372 HIS A C 1
ATOM 2855 O O . HIS A 1 372 ? -1.925 -5.110 -4.390 1.00 89.31 372 HIS A O 1
ATOM 2861 N N . PRO A 1 373 ? -1.215 -4.965 -6.528 1.00 94.25 373 PRO A N 1
ATOM 2862 C CA . PRO A 1 373 ? 0.160 -4.659 -6.158 1.00 94.25 373 PRO A CA 1
ATOM 2863 C C . PRO A 1 373 ? 0.283 -3.305 -5.461 1.00 94.25 373 PRO A C 1
ATOM 2865 O O . PRO A 1 373 ? -0.331 -2.324 -5.884 1.00 94.25 373 PRO A O 1
ATOM 2868 N N . ARG A 1 374 ? 1.096 -3.246 -4.405 1.00 95.00 374 ARG A N 1
ATOM 2869 C CA . ARG A 1 374 ? 1.306 -2.033 -3.598 1.00 95.00 374 ARG A CA 1
ATOM 2870 C C . ARG A 1 374 ? 2.780 -1.705 -3.460 1.00 95.00 374 ARG A C 1
ATOM 2872 O O . ARG A 1 374 ? 3.600 -2.619 -3.380 1.00 95.00 374 ARG A O 1
ATOM 2879 N N . ILE A 1 375 ? 3.109 -0.420 -3.415 1.00 96.38 375 ILE A N 1
ATOM 2880 C CA . ILE A 1 375 ? 4.460 0.068 -3.169 1.00 96.38 375 ILE A CA 1
ATOM 2881 C C . ILE A 1 375 ? 4.601 0.641 -1.770 1.00 96.38 375 ILE A C 1
ATOM 2883 O O . ILE A 1 375 ? 3.703 1.283 -1.234 1.00 96.38 375 ILE A O 1
ATOM 2887 N N . GLN A 1 376 ? 5.780 0.446 -1.197 1.00 93.88 376 GLN A N 1
ATOM 2888 C CA . GLN A 1 376 ? 6.173 1.082 0.049 1.00 93.88 376 GLN A CA 1
ATOM 2889 C C . GLN A 1 376 ? 7.636 1.494 -0.047 1.00 93.88 376 GLN A C 1
ATOM 2891 O O . GLN A 1 376 ? 8.492 0.693 -0.440 1.00 93.88 376 GLN A O 1
ATOM 2896 N N . LEU A 1 377 ? 7.909 2.748 0.307 1.00 91.94 377 LEU A N 1
ATOM 2897 C CA . LEU A 1 377 ? 9.270 3.257 0.428 1.00 91.94 377 LEU A CA 1
ATOM 2898 C C . LEU A 1 377 ? 9.940 2.644 1.656 1.00 91.94 377 LEU A C 1
ATOM 2900 O O . LEU A 1 377 ? 9.326 2.529 2.718 1.00 91.94 377 LEU A O 1
ATOM 2904 N N . VAL A 1 378 ? 11.196 2.249 1.497 1.00 89.38 378 VAL A N 1
ATOM 2905 C CA . VAL A 1 378 ? 11.999 1.587 2.526 1.00 89.38 378 VAL A CA 1
ATOM 2906 C C . VAL A 1 378 ? 13.343 2.306 2.622 1.00 89.38 378 VAL A C 1
ATOM 2908 O O . VAL A 1 378 ? 13.891 2.702 1.591 1.00 89.38 378 VAL A O 1
ATOM 2911 N N . LEU A 1 379 ? 13.880 2.447 3.841 1.00 84.31 379 LEU A N 1
ATOM 2912 C CA . LEU A 1 379 ? 15.173 3.099 4.112 1.00 84.31 379 LEU A CA 1
ATOM 2913 C C . LEU A 1 379 ? 15.208 4.529 3.550 1.00 84.31 379 LEU A C 1
ATOM 2915 O O . LEU A 1 379 ? 15.995 4.828 2.653 1.00 84.31 379 LEU A O 1
ATOM 2919 N N . ASP A 1 380 ? 14.276 5.372 4.006 1.00 82.94 380 ASP A N 1
ATOM 2920 C CA . ASP A 1 380 ? 14.126 6.763 3.548 1.00 82.94 380 ASP A CA 1
ATOM 2921 C C . ASP A 1 380 ? 14.079 6.919 2.013 1.00 82.94 380 ASP A C 1
ATOM 2923 O O . ASP A 1 380 ? 14.643 7.845 1.431 1.00 82.94 380 ASP A O 1
ATOM 2927 N N . GLY A 1 381 ? 13.426 5.971 1.332 1.00 85.81 381 GLY A N 1
ATOM 2928 C CA . GLY A 1 381 ? 13.241 6.006 -0.122 1.00 85.81 381 GLY A CA 1
ATOM 2929 C C . GLY A 1 381 ? 14.431 5.497 -0.940 1.00 85.81 381 GLY A C 1
ATOM 2930 O O . GLY A 1 381 ? 14.343 5.448 -2.167 1.00 85.81 381 GLY A O 1
ATOM 2931 N N . ALA A 1 382 ? 15.520 5.038 -0.308 1.00 87.88 382 ALA A N 1
ATOM 2932 C CA . ALA A 1 382 ? 16.635 4.411 -1.024 1.00 87.88 382 ALA A CA 1
ATOM 2933 C C . ALA A 1 382 ? 16.194 3.154 -1.800 1.00 87.88 382 ALA A C 1
ATOM 2935 O O . ALA A 1 382 ? 16.735 2.845 -2.870 1.00 87.88 382 ALA A O 1
ATOM 2936 N N . LEU A 1 383 ? 15.190 2.444 -1.272 1.00 92.00 383 LEU A N 1
ATOM 2937 C CA . LEU A 1 383 ? 14.559 1.291 -1.900 1.00 92.00 383 LEU A CA 1
ATOM 2938 C C . LEU A 1 383 ? 13.043 1.464 -1.969 1.00 92.00 383 LEU A C 1
ATOM 2940 O O . LEU A 1 383 ? 12.402 2.016 -1.076 1.00 92.00 383 LEU A O 1
ATOM 2944 N N . ILE A 1 384 ? 12.461 0.887 -3.009 1.00 95.25 384 ILE A N 1
ATOM 2945 C CA . ILE A 1 384 ? 11.023 0.775 -3.200 1.00 95.25 384 ILE A CA 1
ATOM 2946 C C . ILE A 1 384 ? 10.695 -0.710 -3.164 1.00 95.25 384 ILE A C 1
ATOM 2948 O O . ILE A 1 384 ? 11.175 -1.481 -3.999 1.00 95.25 384 ILE A O 1
ATOM 2952 N N . SER A 1 385 ? 9.893 -1.117 -2.185 1.00 95.81 385 SER A N 1
ATOM 2953 C CA . SER A 1 385 ? 9.326 -2.461 -2.154 1.00 95.81 385 SER A CA 1
ATOM 2954 C C . SER A 1 385 ? 8.022 -2.494 -2.939 1.00 95.81 385 SER A C 1
ATOM 2956 O O . SER A 1 385 ? 7.238 -1.550 -2.870 1.00 95.81 385 SER A O 1
ATOM 2958 N N . VAL A 1 386 ? 7.803 -3.571 -3.690 1.00 97.06 386 VAL A N 1
ATOM 2959 C CA . VAL A 1 386 ? 6.559 -3.842 -4.410 1.00 97.06 386 VAL A CA 1
ATOM 2960 C C . VAL A 1 386 ? 6.005 -5.174 -3.920 1.00 97.06 386 VAL A C 1
ATOM 2962 O O . VAL A 1 386 ? 6.631 -6.222 -4.104 1.00 97.06 386 VAL A O 1
ATOM 2965 N N . GLN A 1 387 ? 4.844 -5.127 -3.276 1.00 95.44 387 GLN A N 1
ATOM 2966 C CA . GLN A 1 387 ? 4.122 -6.293 -2.787 1.00 95.44 387 GLN A CA 1
ATOM 2967 C C . GLN A 1 387 ? 3.320 -6.932 -3.918 1.00 95.44 387 GLN A C 1
ATOM 2969 O O . GLN A 1 387 ? 2.457 -6.287 -4.509 1.00 95.44 387 GLN A O 1
ATOM 2974 N N . PHE A 1 388 ? 3.546 -8.223 -4.141 1.00 93.44 388 PHE A N 1
ATOM 2975 C CA . PHE A 1 388 ? 2.685 -9.099 -4.929 1.00 93.44 388 PHE A CA 1
ATOM 2976 C C . PHE A 1 388 ? 2.144 -10.226 -4.044 1.00 93.44 388 PHE A C 1
ATOM 2978 O O . PHE A 1 388 ? 2.635 -10.462 -2.937 1.00 93.44 388 PHE A O 1
ATOM 2985 N N . GLY A 1 389 ? 1.139 -10.950 -4.541 1.00 90.69 389 GLY A N 1
ATOM 2986 C CA . GLY A 1 389 ? 0.528 -12.052 -3.797 1.00 90.69 389 GLY A CA 1
ATOM 2987 C C . GLY A 1 389 ? 1.506 -13.179 -3.464 1.00 90.69 389 GLY A C 1
ATOM 2988 O O . GLY A 1 389 ? 1.403 -13.773 -2.398 1.00 90.69 389 GLY A O 1
ATOM 2989 N N . ASP A 1 390 ? 2.470 -13.452 -4.336 1.00 90.44 390 ASP A N 1
ATOM 2990 C CA . ASP A 1 390 ? 3.418 -14.570 -4.265 1.00 90.44 390 ASP A CA 1
ATOM 2991 C C . ASP A 1 390 ? 4.888 -14.130 -4.147 1.00 90.44 390 ASP A C 1
ATOM 2993 O O . ASP A 1 390 ? 5.779 -14.970 -4.004 1.00 90.44 390 ASP A O 1
ATOM 2997 N N . ALA A 1 391 ? 5.164 -12.827 -4.198 1.00 92.56 391 ALA A N 1
ATOM 2998 C CA . ALA A 1 391 ? 6.517 -12.299 -4.133 1.00 92.56 391 ALA A CA 1
ATOM 2999 C C . ALA A 1 391 ? 6.568 -10.881 -3.554 1.00 92.56 391 ALA A C 1
ATOM 3001 O O . ALA A 1 391 ? 5.581 -10.147 -3.540 1.00 92.56 391 ALA A O 1
ATOM 3002 N N . VAL A 1 392 ? 7.760 -10.472 -3.130 1.00 95.00 392 VAL A N 1
ATOM 3003 C CA . VAL A 1 392 ? 8.097 -9.074 -2.848 1.00 95.00 392 VAL A CA 1
ATOM 3004 C C . VAL A 1 392 ? 9.283 -8.689 -3.719 1.00 95.00 392 VAL A C 1
ATOM 3006 O O . VAL A 1 392 ? 10.333 -9.325 -3.647 1.00 95.00 392 VAL A O 1
ATOM 3009 N N . ALA A 1 393 ? 9.129 -7.659 -4.544 1.00 95.56 393 ALA A N 1
ATOM 3010 C CA . ALA A 1 393 ? 10.234 -7.097 -5.311 1.00 95.56 393 ALA A CA 1
ATOM 3011 C C . ALA A 1 393 ? 10.836 -5.895 -4.576 1.00 95.56 393 ALA A C 1
ATOM 3013 O O . ALA A 1 393 ? 10.113 -5.124 -3.952 1.00 95.56 393 ALA A O 1
ATOM 3014 N N . LEU A 1 394 ? 12.152 -5.724 -4.663 1.00 94.88 394 LEU A N 1
ATOM 3015 C CA . LEU A 1 394 ? 12.880 -4.572 -4.142 1.00 94.88 394 LEU A CA 1
ATOM 3016 C C . LEU A 1 394 ? 13.613 -3.904 -5.297 1.00 94.88 394 LEU A C 1
ATOM 3018 O O . LEU A 1 394 ? 14.371 -4.561 -6.007 1.00 94.88 394 LEU A O 1
ATOM 3022 N N . CYS A 1 395 ? 13.402 -2.606 -5.468 1.00 94.69 395 CYS A N 1
ATOM 3023 C CA . CYS A 1 395 ? 14.040 -1.807 -6.506 1.00 94.69 395 CYS A CA 1
ATOM 3024 C C . CYS A 1 395 ? 14.777 -0.639 -5.856 1.00 94.69 395 CYS A C 1
ATOM 3026 O O . CYS A 1 395 ? 14.168 0.123 -5.108 1.00 94.69 395 CYS A O 1
ATOM 3028 N N . ALA A 1 396 ? 16.063 -0.472 -6.152 1.00 91.81 396 ALA A N 1
ATOM 3029 C CA . ALA A 1 396 ? 16.788 0.716 -5.727 1.00 91.81 396 ALA A CA 1
ATOM 3030 C C . ALA A 1 396 ? 16.408 1.941 -6.561 1.00 91.81 396 ALA A C 1
ATOM 3032 O O . ALA A 1 396 ? 16.103 1.849 -7.754 1.00 91.81 396 ALA A O 1
ATOM 3033 N N . ARG A 1 397 ? 16.435 3.106 -5.912 1.00 88.62 397 ARG A N 1
ATOM 3034 C CA . ARG A 1 397 ? 16.109 4.386 -6.544 1.00 88.62 397 ARG A CA 1
A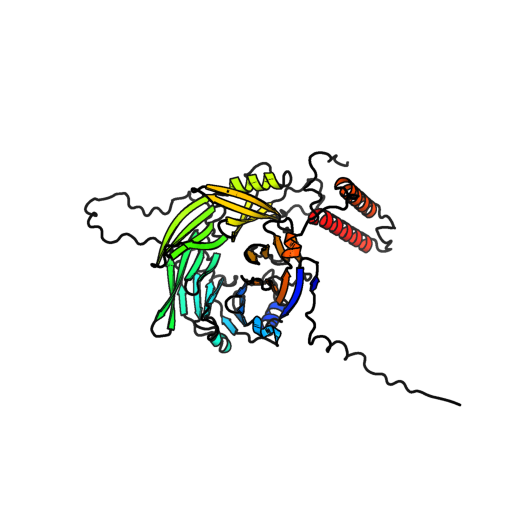TOM 3035 C C . ARG A 1 397 ? 17.177 4.816 -7.550 1.00 88.62 397 ARG A C 1
ATOM 3037 O O . ARG A 1 397 ? 16.892 5.055 -8.731 1.00 88.62 397 ARG A O 1
ATOM 3044 N N . ASP A 1 398 ? 18.416 4.890 -7.076 1.00 86.00 398 ASP A N 1
ATOM 3045 C CA . ASP A 1 398 ? 19.506 5.578 -7.775 1.00 86.00 398 ASP A CA 1
ATOM 3046 C C . ASP A 1 398 ? 20.388 4.630 -8.602 1.00 86.00 398 ASP A C 1
ATOM 3048 O O . ASP A 1 398 ? 20.875 5.001 -9.670 1.00 86.00 398 ASP A O 1
ATOM 3052 N N . VAL A 1 399 ? 20.503 3.373 -8.181 1.00 86.88 399 VAL A N 1
ATOM 3053 C CA . VAL A 1 399 ? 21.323 2.329 -8.820 1.00 86.88 399 VAL A CA 1
ATOM 3054 C C . VAL A 1 399 ? 20.453 1.253 -9.462 1.00 86.88 399 VAL A C 1
ATOM 3056 O O . VAL A 1 399 ? 19.256 1.173 -9.189 1.00 86.88 399 VAL A O 1
ATOM 3059 N N . ASP A 1 400 ? 21.034 0.407 -10.315 1.00 84.88 400 ASP A N 1
ATOM 3060 C CA . ASP A 1 400 ? 20.288 -0.666 -10.988 1.00 84.88 400 ASP A CA 1
ATOM 3061 C C . ASP A 1 400 ? 20.183 -1.964 -10.173 1.00 84.88 400 ASP A C 1
ATOM 3063 O O . ASP A 1 400 ? 20.115 -3.062 -10.717 1.00 84.88 400 ASP A O 1
ATOM 3067 N N . TYR A 1 401 ? 20.154 -1.841 -8.847 1.00 88.88 401 TYR A N 1
ATOM 3068 C CA . TYR A 1 401 ? 19.922 -2.974 -7.963 1.00 88.88 401 TYR A CA 1
ATOM 3069 C C . TYR A 1 401 ? 18.434 -3.324 -7.918 1.00 88.88 401 TYR A C 1
ATOM 3071 O O . TYR A 1 401 ? 17.581 -2.476 -7.625 1.00 88.88 401 TYR A O 1
ATOM 3079 N N . ARG A 1 402 ? 18.126 -4.593 -8.193 1.00 90.62 402 ARG A N 1
ATOM 3080 C CA . ARG A 1 402 ? 16.769 -5.140 -8.173 1.00 90.62 402 ARG A CA 1
ATOM 3081 C C . ARG A 1 402 ? 16.815 -6.565 -7.648 1.00 90.62 402 ARG A C 1
ATOM 3083 O O . ARG A 1 402 ? 17.658 -7.347 -8.069 1.00 90.62 402 ARG A O 1
ATOM 3090 N N . GLU A 1 403 ? 15.894 -6.905 -6.762 1.00 90.38 403 GLU A N 1
ATOM 3091 C CA . GLU A 1 403 ? 15.842 -8.217 -6.116 1.00 90.38 403 GLU A CA 1
ATOM 3092 C C . GLU A 1 403 ? 14.393 -8.701 -6.032 1.00 90.38 403 GLU A C 1
ATOM 3094 O O . GLU A 1 403 ? 13.474 -7.893 -5.870 1.00 90.38 403 GLU A O 1
ATOM 3099 N N . ARG A 1 404 ? 14.170 -10.016 -6.129 1.00 92.38 404 ARG A N 1
ATOM 3100 C CA . ARG A 1 404 ? 12.835 -10.620 -6.000 1.00 92.38 404 ARG A CA 1
ATOM 3101 C C . ARG A 1 404 ? 12.851 -11.708 -4.936 1.00 92.38 404 ARG A C 1
ATOM 3103 O O . ARG A 1 404 ? 13.437 -12.771 -5.114 1.00 92.38 404 ARG A O 1
ATOM 3110 N N . LEU A 1 405 ? 12.086 -11.483 -3.875 1.00 92.62 405 LEU A N 1
ATOM 3111 C CA . LEU A 1 405 ? 11.814 -12.460 -2.831 1.00 92.62 405 LEU A CA 1
ATOM 3112 C C . LEU A 1 405 ? 10.553 -13.250 -3.191 1.00 92.62 405 LEU A C 1
ATOM 3114 O O . LEU A 1 405 ? 9.440 -12.818 -2.909 1.00 92.62 405 LEU A O 1
ATOM 3118 N N . GLU A 1 406 ? 10.726 -14.397 -3.841 1.00 91.50 406 GLU A N 1
ATOM 3119 C CA . GLU A 1 406 ? 9.626 -15.278 -4.253 1.00 91.50 406 GLU A CA 1
ATOM 3120 C C . GLU A 1 406 ? 9.276 -16.301 -3.163 1.00 91.50 406 GLU A C 1
ATOM 3122 O O . GLU A 1 406 ? 10.152 -16.959 -2.585 1.00 91.50 406 GLU A O 1
ATOM 3127 N N . LEU A 1 407 ? 7.981 -16.465 -2.891 1.00 89.25 407 LEU A N 1
ATOM 3128 C CA . LEU A 1 407 ? 7.485 -17.471 -1.961 1.00 89.25 407 LEU A CA 1
ATOM 3129 C C . LEU A 1 407 ? 7.492 -18.848 -2.633 1.00 89.25 407 LEU A C 1
ATOM 3131 O O . LEU A 1 407 ? 6.851 -19.077 -3.652 1.00 89.25 407 LEU A O 1
ATOM 3135 N N . LYS A 1 408 ? 8.197 -19.811 -2.031 1.00 85.12 408 LYS A N 1
ATOM 3136 C CA . LYS A 1 408 ? 8.360 -21.157 -2.615 1.00 85.12 408 LYS A CA 1
ATOM 3137 C C . LYS A 1 408 ? 7.079 -21.991 -2.632 1.00 85.12 408 LYS A C 1
ATOM 3139 O O . LYS A 1 408 ? 6.972 -22.923 -3.422 1.00 85.12 408 LYS A O 1
ATOM 3144 N N . SER A 1 409 ? 6.156 -21.738 -1.705 1.00 82.31 409 SER A N 1
ATOM 3145 C CA . SER A 1 409 ? 4.922 -22.517 -1.610 1.00 82.31 409 SER A CA 1
ATOM 3146 C C . SER A 1 409 ? 3.821 -21.858 -2.426 1.00 82.31 409 SER A C 1
ATOM 3148 O O . SER A 1 409 ? 3.457 -20.718 -2.158 1.00 82.31 409 SER A O 1
ATOM 3150 N N . ALA A 1 410 ? 3.200 -22.620 -3.326 1.00 74.44 410 ALA A N 1
ATOM 3151 C CA . ALA A 1 410 ? 2.037 -22.171 -4.090 1.00 74.44 410 ALA A CA 1
ATOM 3152 C C . ALA A 1 410 ? 0.823 -21.812 -3.208 1.00 74.44 410 ALA A C 1
ATOM 3154 O O . ALA A 1 410 ? -0.105 -21.158 -3.684 1.00 74.44 410 ALA A O 1
ATOM 3155 N N . THR A 1 411 ? 0.826 -22.221 -1.934 1.00 80.00 411 THR A N 1
ATOM 3156 C CA . THR A 1 411 ? -0.216 -21.905 -0.944 1.00 80.00 411 THR A CA 1
ATOM 3157 C C . THR A 1 411 ? 0.173 -20.786 0.020 1.00 80.00 411 THR A C 1
ATOM 3159 O O . THR A 1 411 ? -0.643 -20.430 0.861 1.00 80.00 411 THR A O 1
ATOM 3162 N N . ASP A 1 412 ? 1.410 -20.280 -0.024 1.00 87.94 412 ASP A N 1
ATOM 3163 C CA . ASP A 1 412 ? 1.809 -19.136 0.801 1.00 87.94 412 ASP A CA 1
ATOM 3164 C C . ASP A 1 412 ? 1.542 -17.837 0.038 1.00 87.94 412 ASP A C 1
ATOM 3166 O O . ASP A 1 412 ? 1.565 -17.808 -1.196 1.00 87.94 412 ASP A O 1
ATOM 3170 N N . ARG A 1 413 ? 1.234 -16.771 0.769 1.00 90.94 413 ARG A N 1
ATOM 3171 C CA . ARG A 1 413 ? 0.885 -15.471 0.195 1.00 90.94 413 ARG A CA 1
ATOM 3172 C C . ARG A 1 413 ? 1.475 -14.351 1.018 1.00 90.94 413 ARG A C 1
ATOM 3174 O O . ARG A 1 413 ? 1.469 -14.446 2.241 1.00 90.94 413 ARG A O 1
ATOM 3181 N N . THR A 1 414 ? 1.918 -13.282 0.370 1.00 94.38 414 THR A N 1
ATOM 3182 C CA . THR A 1 414 ? 2.261 -12.038 1.059 1.00 94.38 414 THR A CA 1
ATOM 3183 C C . THR A 1 414 ? 0.972 -11.358 1.498 1.00 94.38 414 THR A C 1
ATOM 3185 O O . THR A 1 414 ? 0.115 -11.070 0.673 1.00 94.38 414 THR A O 1
ATOM 3188 N N . LEU A 1 415 ? 0.816 -11.098 2.792 1.00 95.12 415 LEU A N 1
ATOM 3189 C CA . LEU A 1 415 ? -0.376 -10.453 3.349 1.00 95.12 415 LEU A CA 1
ATOM 3190 C C . LEU A 1 415 ? -0.130 -8.990 3.711 1.00 95.12 415 LEU A C 1
ATOM 3192 O O . LEU A 1 415 ? -1.083 -8.224 3.735 1.00 95.12 415 LEU A O 1
ATOM 3196 N N . GLY A 1 416 ? 1.119 -8.595 3.959 1.00 94.75 416 GLY A N 1
ATOM 3197 C CA . GLY A 1 416 ? 1.477 -7.208 4.236 1.00 94.75 416 GLY A CA 1
ATOM 3198 C C . GLY A 1 416 ? 2.985 -6.999 4.306 1.00 94.75 416 GLY A C 1
ATOM 3199 O O . GLY A 1 416 ? 3.755 -7.951 4.481 1.00 94.75 416 GLY A O 1
ATOM 3200 N N . ILE A 1 417 ? 3.397 -5.743 4.188 1.00 95.06 417 ILE A N 1
ATOM 3201 C CA . ILE A 1 417 ? 4.784 -5.302 4.322 1.00 95.06 417 ILE A CA 1
ATOM 3202 C C . ILE A 1 417 ? 4.825 -4.166 5.345 1.00 95.06 417 ILE A C 1
ATOM 3204 O O . ILE A 1 417 ? 3.962 -3.295 5.352 1.00 95.06 417 ILE A O 1
ATOM 3208 N N . GLY A 1 418 ? 5.814 -4.200 6.235 1.00 93.50 418 GLY A N 1
ATOM 3209 C CA . GLY A 1 418 ? 6.061 -3.143 7.209 1.00 93.50 418 GLY A CA 1
ATOM 3210 C C . GLY A 1 418 ? 7.476 -2.620 7.074 1.00 93.50 418 GLY A C 1
ATOM 3211 O O . GLY A 1 418 ? 8.424 -3.317 7.435 1.00 93.50 418 GLY A O 1
ATOM 3212 N N . ALA A 1 419 ? 7.625 -1.392 6.592 1.00 88.88 419 ALA A N 1
ATOM 3213 C CA . ALA A 1 419 ? 8.894 -0.681 6.607 1.00 88.88 419 ALA A CA 1
ATOM 3214 C C . ALA A 1 419 ? 8.981 0.222 7.847 1.00 88.88 419 ALA A C 1
ATOM 3216 O O . ALA A 1 419 ? 8.042 0.952 8.176 1.00 88.88 419 ALA A O 1
ATOM 3217 N N . SER A 1 420 ? 10.107 0.163 8.557 1.00 79.75 420 SER A N 1
ATOM 3218 C CA . SER A 1 420 ? 10.478 1.228 9.491 1.00 79.75 420 SER A CA 1
ATOM 3219 C C . SER A 1 420 ? 10.983 2.422 8.678 1.00 79.75 420 SER A C 1
ATOM 3221 O O . SER A 1 420 ? 11.628 2.212 7.653 1.00 79.75 420 SER A O 1
ATOM 3223 N N . GLN A 1 421 ? 10.674 3.651 9.102 1.00 67.62 421 GLN A N 1
ATOM 3224 C CA . GLN A 1 421 ? 11.254 4.844 8.467 1.00 67.62 421 GLN A CA 1
ATOM 3225 C C . GLN A 1 421 ? 12.750 4.953 8.788 1.00 67.62 421 GLN A C 1
ATOM 3227 O O . GLN A 1 421 ? 13.541 5.224 7.900 1.00 67.62 421 GLN A O 1
ATOM 3232 N N . ASP A 1 422 ? 13.143 4.612 10.018 1.00 66.25 422 ASP A N 1
ATOM 3233 C CA . ASP A 1 422 ? 14.555 4.465 10.380 1.00 66.25 422 ASP A CA 1
ATOM 3234 C C . ASP A 1 422 ? 15.225 3.308 9.609 1.00 66.25 422 ASP A C 1
ATOM 3236 O O . ASP A 1 422 ? 14.536 2.454 9.049 1.00 66.25 422 ASP A O 1
ATOM 3240 N N . ASP A 1 423 ? 16.558 3.211 9.704 1.00 67.44 423 ASP A N 1
ATOM 3241 C CA . ASP A 1 423 ? 17.463 2.162 9.168 1.00 67.44 423 ASP A CA 1
ATOM 3242 C C . ASP A 1 423 ? 17.191 0.729 9.721 1.00 67.44 423 ASP A C 1
ATOM 3244 O O . ASP A 1 423 ? 18.061 -0.138 9.843 1.00 67.44 423 ASP A O 1
ATOM 3248 N N . GLY A 1 424 ? 15.958 0.492 10.163 1.00 77.00 424 GLY A N 1
ATOM 3249 C CA . GLY A 1 424 ? 15.419 -0.754 10.657 1.00 77.00 424 GLY A CA 1
ATOM 3250 C C . GLY A 1 424 ? 15.057 -1.735 9.538 1.00 77.00 424 GLY A C 1
ATOM 3251 O O . GLY A 1 424 ? 15.047 -1.414 8.352 1.00 77.00 424 GLY A O 1
ATOM 3252 N N . PRO A 1 425 ? 14.752 -2.984 9.916 1.00 87.25 425 PRO A N 1
ATOM 3253 C CA . PRO A 1 425 ? 14.446 -4.026 8.952 1.00 87.25 425 PRO A CA 1
ATOM 3254 C C . PRO A 1 425 ? 13.109 -3.783 8.248 1.00 87.25 425 PRO A C 1
ATOM 3256 O O . PRO A 1 425 ? 12.143 -3.318 8.854 1.00 87.25 425 PRO A O 1
ATOM 3259 N N . LEU A 1 426 ? 13.026 -4.250 7.007 1.00 93.31 426 LEU A N 1
ATOM 3260 C CA . LEU A 1 426 ? 11.760 -4.477 6.328 1.00 93.31 426 LEU A CA 1
ATOM 3261 C C . LEU A 1 426 ? 11.138 -5.773 6.864 1.00 93.31 426 LEU A C 1
ATOM 3263 O O . LEU A 1 426 ? 11.797 -6.812 6.939 1.00 93.31 426 LEU A O 1
ATOM 3267 N N . LEU A 1 427 ? 9.871 -5.726 7.255 1.00 95.25 427 LEU A N 1
ATOM 3268 C CA . LEU A 1 427 ? 9.112 -6.889 7.697 1.00 95.25 427 LEU A CA 1
ATOM 3269 C C . LEU A 1 427 ? 8.175 -7.341 6.582 1.00 95.25 427 LEU A C 1
ATOM 3271 O O . LEU A 1 427 ? 7.468 -6.530 5.994 1.00 95.25 427 LEU A O 1
ATOM 3275 N N . VAL A 1 428 ? 8.146 -8.644 6.318 1.00 96.31 428 VAL A N 1
ATOM 3276 C CA . VAL A 1 428 ? 7.242 -9.253 5.335 1.00 96.31 428 VAL A CA 1
ATOM 3277 C C . VAL A 1 428 ? 6.348 -10.246 6.063 1.00 96.31 428 VAL A C 1
ATOM 3279 O O . VAL A 1 428 ? 6.836 -11.212 6.653 1.00 96.31 428 VAL A O 1
ATOM 3282 N N . LEU A 1 429 ? 5.041 -10.001 6.048 1.00 96.62 429 LEU A N 1
ATOM 3283 C CA . LEU A 1 429 ? 4.034 -10.894 6.606 1.00 96.62 429 LEU A CA 1
ATOM 3284 C C . LEU A 1 429 ? 3.537 -11.830 5.508 1.00 96.62 429 LEU A C 1
ATOM 3286 O O . LEU A 1 429 ? 3.002 -11.368 4.502 1.00 96.62 429 LEU A O 1
ATOM 3290 N N . THR A 1 430 ? 3.672 -13.138 5.721 1.00 95.38 430 THR A N 1
ATOM 3291 C CA . THR A 1 430 ? 3.100 -14.165 4.847 1.00 95.38 430 THR A CA 1
ATOM 3292 C C . THR A 1 430 ? 1.997 -14.948 5.548 1.00 95.38 430 THR A C 1
ATOM 3294 O O . THR A 1 430 ? 1.799 -14.829 6.761 1.00 95.38 430 THR A O 1
ATOM 3297 N N . ALA A 1 431 ? 1.282 -15.784 4.797 1.00 93.75 431 ALA A N 1
ATOM 3298 C CA . ALA A 1 431 ? 0.272 -16.674 5.350 1.00 93.75 431 ALA A CA 1
ATOM 3299 C C . ALA A 1 431 ? 0.855 -17.741 6.295 1.00 93.75 431 ALA A C 1
ATOM 3301 O O . ALA A 1 431 ? 0.137 -18.302 7.127 1.00 93.75 431 ALA A O 1
ATOM 3302 N N . ALA A 1 432 ? 2.158 -18.016 6.198 1.00 91.69 432 ALA A N 1
ATOM 3303 C CA . ALA A 1 432 ? 2.852 -18.973 7.051 1.00 91.69 432 ALA A CA 1
ATOM 3304 C C . ALA A 1 432 ? 3.587 -18.332 8.241 1.00 91.69 432 ALA A C 1
ATOM 3306 O O . ALA A 1 432 ? 3.621 -18.922 9.330 1.00 91.69 432 ALA A O 1
ATOM 3307 N N . THR A 1 433 ? 4.231 -17.178 8.043 1.00 92.38 433 THR A N 1
ATOM 3308 C CA . THR A 1 433 ? 5.169 -16.597 9.018 1.00 92.38 433 THR A CA 1
ATOM 3309 C C . THR A 1 433 ? 5.405 -15.105 8.787 1.00 92.38 433 THR A C 1
ATOM 3311 O O . THR A 1 433 ? 5.053 -14.562 7.748 1.00 92.38 433 THR A O 1
ATOM 3314 N N . MET A 1 434 ? 6.068 -14.440 9.735 1.00 94.38 434 MET A N 1
ATOM 3315 C CA . MET A 1 434 ? 6.706 -13.146 9.492 1.00 94.38 434 MET A CA 1
ATOM 3316 C C . MET A 1 434 ? 8.200 -13.334 9.219 1.00 94.38 434 MET A C 1
ATOM 3318 O O . MET A 1 434 ? 8.876 -14.099 9.919 1.00 94.38 434 MET A O 1
ATOM 3322 N N . MET A 1 435 ? 8.714 -12.618 8.224 1.00 94.88 435 MET A N 1
ATOM 3323 C CA . MET A 1 435 ? 10.126 -12.581 7.846 1.00 94.88 435 MET A CA 1
ATOM 3324 C C . MET A 1 435 ? 10.709 -11.193 8.100 1.00 94.88 435 MET A C 1
ATOM 3326 O O . MET A 1 435 ? 10.017 -10.182 7.980 1.00 94.88 435 MET A O 1
ATOM 3330 N N . LYS A 1 436 ? 11.997 -11.158 8.437 1.00 94.25 436 LYS A N 1
ATOM 3331 C CA . LYS A 1 436 ? 12.804 -9.950 8.578 1.00 94.25 436 LYS A CA 1
ATOM 3332 C C . LYS A 1 436 ? 13.757 -9.881 7.395 1.00 94.25 436 LYS A C 1
ATOM 3334 O O . LYS A 1 436 ? 14.510 -10.823 7.155 1.00 94.25 436 LYS A O 1
ATOM 3339 N N . VAL A 1 437 ? 13.740 -8.764 6.690 1.00 94.50 437 VAL A N 1
ATOM 3340 C CA . VAL A 1 437 ? 14.634 -8.460 5.579 1.00 94.50 437 VAL A CA 1
ATOM 3341 C C . VAL A 1 437 ? 15.546 -7.322 6.024 1.00 94.50 437 VAL A C 1
ATOM 3343 O O . VAL A 1 437 ? 15.093 -6.222 6.334 1.00 94.50 437 VAL A O 1
ATOM 3346 N N . ILE A 1 438 ? 16.841 -7.608 6.107 1.00 92.81 438 ILE A N 1
ATOM 3347 C CA . ILE A 1 438 ? 17.884 -6.622 6.394 1.00 92.81 438 ILE A CA 1
ATOM 3348 C C . ILE A 1 438 ? 18.597 -6.334 5.085 1.00 92.81 438 ILE A C 1
ATOM 3350 O O . ILE A 1 438 ? 19.079 -7.266 4.437 1.00 92.81 438 ILE A O 1
ATOM 3354 N N . VAL A 1 439 ? 18.678 -5.060 4.718 1.00 91.19 439 VAL A N 1
ATOM 3355 C CA . VAL A 1 439 ? 19.376 -4.620 3.513 1.00 91.19 439 VAL A CA 1
ATOM 3356 C C . VAL A 1 439 ? 20.639 -3.870 3.908 1.00 91.19 439 VAL A C 1
ATOM 3358 O O . VAL A 1 439 ? 20.626 -3.035 4.805 1.00 91.19 439 VAL A O 1
ATOM 3361 N N . ASN A 1 440 ? 21.742 -4.193 3.249 1.00 91.06 440 ASN A N 1
ATOM 3362 C CA . ASN A 1 440 ? 23.000 -3.482 3.360 1.00 91.06 440 ASN A CA 1
ATOM 3363 C C . ASN A 1 440 ? 23.027 -2.375 2.302 1.00 91.06 440 ASN A C 1
ATOM 3365 O O . ASN A 1 440 ? 23.365 -2.624 1.143 1.00 91.06 440 ASN A O 1
ATOM 3369 N N . VAL A 1 441 ? 22.649 -1.162 2.709 1.00 88.25 441 VAL A N 1
ATOM 3370 C CA . VAL A 1 441 ? 22.541 0.001 1.815 1.00 88.25 441 VAL A CA 1
ATOM 3371 C C . VAL A 1 441 ? 23.868 0.307 1.131 1.00 88.25 441 VAL A C 1
ATOM 3373 O O . VAL A 1 441 ? 23.875 0.526 -0.073 1.00 88.25 441 VAL A O 1
ATOM 3376 N N . ASP A 1 442 ? 24.997 0.225 1.837 1.00 89.81 442 ASP A N 1
ATOM 3377 C CA . ASP A 1 442 ? 26.316 0.481 1.244 1.00 89.81 442 ASP A CA 1
ATOM 3378 C C . ASP A 1 442 ? 26.611 -0.478 0.085 1.00 89.81 442 ASP A C 1
ATOM 3380 O O . ASP A 1 442 ? 27.133 -0.078 -0.955 1.00 89.81 442 ASP A O 1
ATOM 3384 N N . LYS A 1 443 ? 26.251 -1.757 0.239 1.00 90.31 443 LYS A N 1
ATOM 3385 C CA . LYS A 1 443 ? 26.424 -2.776 -0.806 1.00 90.31 443 LYS A CA 1
ATOM 3386 C C . LYS A 1 443 ? 25.429 -2.637 -1.948 1.00 90.31 443 LYS A C 1
ATOM 3388 O O . LYS A 1 443 ? 25.759 -3.036 -3.062 1.00 90.31 443 LYS A O 1
ATOM 3393 N N . VAL A 1 444 ? 24.241 -2.102 -1.677 1.00 88.25 444 VAL A N 1
ATOM 3394 C CA . VAL A 1 444 ? 23.273 -1.732 -2.713 1.00 88.25 444 VAL A CA 1
ATOM 3395 C C . VAL A 1 444 ? 23.787 -0.529 -3.496 1.00 88.25 444 VAL A C 1
ATOM 3397 O O . VAL A 1 444 ? 23.829 -0.587 -4.711 1.00 88.25 444 VAL A O 1
ATOM 3400 N N . LEU A 1 445 ? 24.239 0.537 -2.839 1.00 86.94 445 LEU A N 1
ATOM 3401 C CA . LEU A 1 445 ? 24.742 1.741 -3.510 1.00 86.94 445 LEU A CA 1
ATOM 3402 C C . LEU A 1 445 ? 26.048 1.493 -4.273 1.00 86.94 445 LEU A C 1
ATOM 3404 O O . LEU A 1 445 ? 26.288 2.127 -5.295 1.00 86.94 445 LEU A O 1
ATOM 3408 N N . ALA A 1 446 ? 26.875 0.561 -3.798 1.00 85.75 446 ALA A N 1
ATOM 3409 C CA . ALA A 1 446 ? 28.053 0.076 -4.511 1.00 85.75 446 ALA A CA 1
ATOM 3410 C C . ALA A 1 446 ? 27.733 -1.038 -5.525 1.00 85.75 446 ALA A C 1
ATOM 3412 O O . ALA A 1 446 ? 28.660 -1.657 -6.048 1.00 85.75 446 ALA A O 1
ATOM 3413 N N . TYR A 1 447 ? 26.453 -1.346 -5.760 1.00 81.50 447 TYR A N 1
ATOM 3414 C CA . TYR A 1 447 ? 26.059 -2.349 -6.738 1.00 81.50 447 TYR A CA 1
ATOM 3415 C C . TYR A 1 447 ? 26.348 -1.827 -8.141 1.00 81.50 447 TYR A C 1
ATOM 3417 O O . TYR A 1 447 ? 25.668 -0.931 -8.643 1.00 81.50 447 TYR A O 1
ATOM 3425 N N . ASP A 1 448 ? 27.356 -2.429 -8.755 1.00 68.50 448 ASP A N 1
ATOM 3426 C CA . ASP A 1 448 ? 27.680 -2.261 -10.157 1.00 68.50 448 ASP A CA 1
ATOM 3427 C C . ASP A 1 448 ? 27.558 -3.632 -10.815 1.00 68.50 448 ASP A C 1
ATOM 3429 O O . ASP A 1 448 ? 28.238 -4.588 -10.425 1.00 68.50 448 ASP A O 1
ATOM 3433 N N . PHE A 1 449 ? 26.610 -3.759 -11.739 1.00 58.69 449 PHE A N 1
ATOM 3434 C CA . PHE A 1 449 ? 26.436 -4.985 -12.501 1.00 58.69 449 PHE A CA 1
ATOM 3435 C C . PHE A 1 449 ? 27.226 -4.856 -13.796 1.00 58.69 449 PHE A C 1
ATOM 3437 O O . PHE A 1 449 ? 26.733 -4.324 -14.793 1.00 58.69 449 PHE A O 1
ATOM 3444 N N . ASP A 1 450 ? 28.443 -5.385 -13.766 1.00 49.88 450 ASP A N 1
ATOM 3445 C CA . ASP A 1 450 ? 29.263 -5.579 -14.950 1.00 49.88 450 ASP A CA 1
ATOM 3446 C C . ASP A 1 450 ? 29.366 -7.067 -15.269 1.00 49.88 450 ASP A C 1
ATOM 3448 O O . ASP A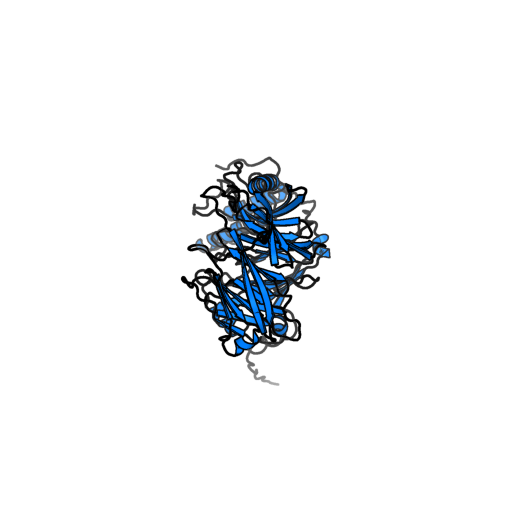 1 450 ? 29.614 -7.908 -14.397 1.00 49.88 450 ASP A O 1
ATOM 3452 N N . PHE A 1 451 ? 29.198 -7.401 -16.549 1.00 47.97 451 PHE A N 1
ATOM 3453 C CA . PHE A 1 451 ? 29.588 -8.719 -17.020 1.00 47.97 451 PHE A CA 1
ATOM 3454 C C . PHE A 1 451 ? 31.111 -8.874 -16.866 1.00 47.97 451 PHE A C 1
ATOM 3456 O O . PHE A 1 451 ? 31.848 -7.895 -17.031 1.00 47.97 451 PHE A O 1
ATOM 3463 N N . PRO A 1 452 ? 31.615 -10.085 -16.565 1.00 46.38 452 PRO A N 1
ATOM 3464 C CA . PRO A 1 452 ? 33.041 -10.362 -16.664 1.00 46.38 452 PRO A CA 1
ATOM 3465 C C . PRO A 1 452 ? 33.578 -9.887 -18.025 1.00 46.38 452 PRO A C 1
ATOM 3467 O O . PRO A 1 452 ? 32.883 -10.055 -19.023 1.00 46.38 452 PRO A O 1
ATOM 3470 N N . PRO A 1 453 ? 34.805 -9.343 -18.109 1.00 50.81 453 PRO A N 1
ATOM 3471 C CA . PRO A 1 453 ? 35.340 -8.781 -19.356 1.00 50.81 453 PRO A CA 1
ATOM 3472 C C . PRO A 1 453 ? 35.429 -9.797 -20.509 1.00 50.81 453 PRO A C 1
ATOM 3474 O O . PRO A 1 453 ? 35.527 -9.394 -21.663 1.00 50.81 453 PRO A O 1
ATOM 3477 N N . ASP A 1 454 ? 35.373 -11.095 -20.193 1.00 52.56 454 ASP A N 1
ATOM 3478 C CA . ASP A 1 454 ? 35.403 -12.212 -21.144 1.00 52.56 454 ASP A CA 1
ATOM 3479 C C . ASP A 1 454 ? 34.001 -12.700 -21.565 1.00 52.56 454 ASP A C 1
ATOM 3481 O O . ASP A 1 454 ? 33.881 -13.618 -22.374 1.00 52.56 454 ASP A O 1
ATOM 3485 N N . VAL A 1 455 ? 32.938 -12.134 -20.986 1.00 50.78 455 VAL A N 1
ATOM 3486 C CA . VAL A 1 455 ? 31.542 -12.481 -21.264 1.00 50.78 455 VAL A CA 1
ATOM 3487 C C . VAL A 1 455 ? 30.866 -11.233 -21.811 1.00 50.78 455 VAL A C 1
ATOM 3489 O O . VAL A 1 455 ? 30.327 -10.422 -21.063 1.00 50.78 455 VAL A O 1
ATOM 3492 N N . ASP A 1 456 ? 30.919 -11.056 -23.127 1.00 61.69 456 ASP A N 1
ATOM 3493 C CA . ASP A 1 456 ? 30.071 -10.063 -23.775 1.00 61.69 456 ASP A CA 1
ATOM 3494 C C . ASP A 1 456 ? 28.628 -10.585 -23.918 1.00 61.69 456 ASP A C 1
ATOM 3496 O O . ASP A 1 456 ? 28.332 -11.779 -23.794 1.00 61.69 456 ASP A O 1
ATOM 3500 N N . GLU A 1 457 ? 27.695 -9.654 -24.111 1.00 58.12 457 GLU A N 1
ATOM 3501 C CA . GLU A 1 457 ? 26.260 -9.931 -24.248 1.00 58.12 457 GLU A CA 1
ATOM 3502 C C . GLU A 1 457 ? 25.973 -10.915 -25.397 1.00 58.12 457 GLU A C 1
ATOM 3504 O O . GLU A 1 457 ? 25.098 -11.775 -25.281 1.00 58.12 457 GLU A O 1
ATOM 3509 N N . GLU A 1 458 ? 26.768 -10.845 -26.469 1.00 62.84 458 GLU A N 1
ATOM 3510 C CA . GLU A 1 458 ? 26.686 -11.728 -27.633 1.00 62.84 458 GLU A CA 1
ATOM 3511 C C . GLU A 1 458 ? 27.119 -13.163 -27.289 1.00 62.84 458 GLU A C 1
ATOM 3513 O O . GLU A 1 458 ? 26.419 -14.114 -27.633 1.00 62.84 458 GLU A O 1
ATOM 3518 N N . SER A 1 459 ? 28.193 -13.336 -26.516 1.00 67.88 459 SER A N 1
ATOM 3519 C CA . SER A 1 459 ? 28.675 -14.636 -26.032 1.00 67.88 459 SER A CA 1
ATOM 3520 C C . SER A 1 459 ? 27.696 -15.291 -25.062 1.00 67.88 459 SER A C 1
ATOM 3522 O O . SER A 1 459 ? 27.558 -16.515 -25.050 1.00 67.88 459 SER A O 1
ATOM 3524 N N . LEU A 1 460 ? 26.990 -14.499 -24.249 1.00 65.50 460 LEU A N 1
ATOM 3525 C CA . LEU A 1 460 ? 25.993 -15.021 -23.316 1.00 65.50 460 LEU A CA 1
ATOM 3526 C C . LEU A 1 460 ? 24.711 -15.451 -24.040 1.00 65.50 460 LEU A C 1
ATOM 3528 O O . LEU A 1 460 ? 24.157 -16.503 -23.717 1.00 65.50 460 LEU A O 1
ATOM 3532 N N . MET A 1 461 ? 24.288 -14.703 -25.064 1.00 66.19 461 MET A N 1
ATOM 3533 C CA . MET A 1 461 ? 23.211 -15.119 -25.969 1.00 66.19 461 MET A CA 1
ATOM 3534 C C . MET A 1 461 ? 23.595 -16.365 -26.762 1.00 66.19 461 MET A C 1
ATOM 3536 O O . MET A 1 461 ? 22.827 -17.321 -26.797 1.00 66.19 461 MET A O 1
ATOM 3540 N N . GLN A 1 462 ? 24.807 -16.409 -27.311 1.00 70.06 462 GLN A N 1
ATOM 3541 C CA . GLN A 1 462 ? 25.306 -17.573 -28.031 1.00 70.06 462 GLN A CA 1
ATOM 3542 C C . GLN A 1 462 ? 25.402 -18.801 -27.114 1.00 70.06 462 GLN A C 1
ATOM 3544 O O . GLN A 1 462 ? 25.031 -19.902 -27.514 1.00 70.06 462 GLN A O 1
ATOM 3549 N N . GLY A 1 463 ? 25.834 -18.625 -25.863 1.00 71.38 463 GLY A N 1
ATOM 3550 C CA . GLY A 1 463 ? 25.847 -19.684 -24.854 1.00 71.38 463 GLY A CA 1
ATOM 3551 C C . GLY A 1 463 ? 24.442 -20.160 -24.480 1.00 71.38 463 GLY A C 1
ATOM 3552 O O . GLY A 1 463 ? 24.210 -21.362 -24.344 1.00 71.38 463 GLY A O 1
ATOM 3553 N N . ALA A 1 464 ? 23.481 -19.242 -24.363 1.00 72.44 464 ALA A N 1
ATOM 3554 C CA . ALA A 1 464 ? 22.085 -19.578 -24.113 1.00 72.44 464 ALA A CA 1
ATOM 3555 C C . ALA A 1 464 ? 21.439 -20.304 -25.306 1.00 72.44 464 ALA A C 1
ATOM 3557 O O . ALA A 1 464 ? 20.734 -21.293 -25.110 1.00 72.44 464 ALA A O 1
ATOM 3558 N N . GLU A 1 465 ? 21.715 -19.879 -26.539 1.00 72.19 465 GLU A N 1
ATOM 3559 C CA . GLU A 1 465 ? 21.280 -20.561 -27.761 1.00 72.19 465 GLU A CA 1
ATOM 3560 C C . GLU A 1 465 ? 21.885 -21.962 -27.864 1.00 72.19 465 GLU A C 1
ATOM 3562 O O . GLU A 1 465 ? 21.154 -22.925 -28.088 1.00 72.19 465 GLU A O 1
ATOM 3567 N N . GLN A 1 466 ? 23.193 -22.103 -27.625 1.00 74.81 466 GLN A N 1
ATOM 3568 C CA . GLN A 1 466 ? 23.876 -23.398 -27.612 1.00 74.81 466 GLN A CA 1
ATOM 3569 C C . GLN A 1 466 ? 23.299 -24.331 -26.546 1.00 74.81 466 GLN A C 1
ATOM 3571 O O . GLN A 1 466 ? 23.058 -25.503 -26.823 1.00 74.81 466 GLN A O 1
ATOM 3576 N N . LEU A 1 467 ? 23.025 -23.822 -25.342 1.00 72.50 467 LEU A N 1
ATOM 3577 C CA . LEU A 1 467 ? 22.420 -24.611 -24.274 1.00 72.50 467 LEU A CA 1
ATOM 3578 C C . LEU A 1 467 ? 20.974 -25.004 -24.607 1.00 72.50 467 LEU A C 1
ATOM 3580 O O . LEU A 1 467 ? 20.585 -26.147 -24.376 1.00 72.50 467 LEU A O 1
ATOM 3584 N N . SER A 1 468 ? 20.185 -24.090 -25.178 1.00 75.06 468 SER A N 1
ATOM 3585 C CA . SER A 1 468 ? 18.828 -24.373 -25.659 1.00 75.06 468 SER A CA 1
ATOM 3586 C C . SER A 1 468 ? 18.841 -25.469 -26.728 1.00 75.06 468 SER A C 1
ATOM 3588 O O . SER A 1 468 ? 18.116 -26.461 -26.614 1.00 75.06 468 SER A O 1
ATOM 3590 N N . GLN A 1 469 ? 19.739 -25.348 -27.710 1.00 73.75 469 GLN A N 1
ATOM 3591 C CA . GLN A 1 469 ? 19.934 -26.332 -28.768 1.00 73.75 469 GLN A CA 1
ATOM 3592 C C . GLN A 1 469 ? 20.361 -27.688 -28.195 1.00 73.75 469 GLN A C 1
ATOM 3594 O O . GLN A 1 469 ? 19.758 -28.704 -28.531 1.00 73.75 469 GLN A O 1
ATOM 3599 N N . ALA A 1 470 ? 21.315 -27.715 -27.262 1.00 73.56 470 ALA A N 1
ATOM 3600 C CA . ALA A 1 470 ? 21.766 -28.939 -26.603 1.00 73.56 470 ALA A CA 1
ATOM 3601 C C . ALA A 1 470 ? 20.639 -29.627 -25.807 1.00 73.56 470 ALA A C 1
ATOM 3603 O O . ALA A 1 470 ? 20.519 -30.855 -25.821 1.00 73.56 470 ALA A O 1
ATOM 3604 N N . VAL A 1 471 ? 19.758 -28.860 -25.150 1.00 73.50 471 VAL A N 1
ATOM 3605 C CA . VAL A 1 471 ? 18.578 -29.412 -24.461 1.00 73.50 471 VAL A CA 1
ATOM 3606 C C . VAL A 1 471 ? 17.566 -29.997 -25.455 1.00 73.50 471 VAL A C 1
ATOM 3608 O O . VAL A 1 471 ? 17.011 -31.070 -25.196 1.00 73.50 471 VAL A O 1
ATOM 3611 N N . LEU A 1 472 ? 17.336 -29.337 -26.596 1.00 73.81 472 LEU A N 1
ATOM 3612 C CA . LEU A 1 472 ? 16.437 -29.821 -27.653 1.00 73.81 472 LEU A CA 1
ATOM 3613 C C . LEU A 1 472 ? 16.979 -31.085 -28.335 1.00 73.81 472 LEU A C 1
ATOM 3615 O O . LEU A 1 472 ? 16.242 -32.058 -28.515 1.00 73.81 472 LEU A O 1
ATOM 3619 N N . GLU A 1 473 ? 18.275 -31.105 -28.641 1.00 81.31 473 GLU A N 1
ATOM 3620 C CA . GLU A 1 473 ? 18.980 -32.235 -29.256 1.00 81.31 473 GLU A CA 1
ATOM 3621 C C . GLU A 1 473 ? 19.230 -33.392 -28.281 1.00 81.31 473 GLU A C 1
ATOM 3623 O O . GLU A 1 473 ? 19.605 -34.487 -28.698 1.00 81.31 473 GLU A O 1
ATOM 3628 N N . SER A 1 474 ? 18.916 -33.202 -26.994 1.00 75.69 474 SER A N 1
ATOM 3629 C CA . SER A 1 474 ? 19.110 -34.207 -25.942 1.00 75.69 474 SER A CA 1
ATOM 3630 C C . SER A 1 474 ? 20.572 -34.607 -25.775 1.00 75.69 474 SER A C 1
ATOM 3632 O O . SER A 1 474 ? 20.875 -35.791 -25.586 1.00 75.69 474 SER A O 1
ATOM 3634 N N . ASP A 1 475 ? 21.462 -33.616 -25.848 1.00 77.00 475 ASP A N 1
ATOM 3635 C CA . ASP A 1 475 ? 22.878 -33.789 -25.558 1.00 77.00 475 ASP A CA 1
ATOM 3636 C C . ASP A 1 475 ? 23.032 -34.464 -24.190 1.00 77.00 475 ASP A C 1
ATOM 3638 O O . ASP A 1 475 ? 22.437 -34.037 -23.199 1.00 77.00 475 ASP A O 1
ATOM 3642 N N . THR A 1 476 ? 23.797 -35.552 -24.143 1.00 74.62 476 THR A N 1
ATOM 3643 C CA . THR A 1 476 ? 23.954 -36.388 -22.952 1.00 74.62 476 THR A CA 1
ATOM 3644 C C . THR A 1 476 ? 24.704 -35.712 -21.821 1.00 74.62 476 THR A C 1
ATOM 3646 O O . THR A 1 476 ? 24.554 -36.134 -20.674 1.00 74.62 476 THR A O 1
ATOM 3649 N N . ASP A 1 477 ? 25.488 -34.685 -22.138 1.00 69.44 477 ASP A N 1
ATOM 3650 C CA . ASP A 1 477 ? 26.220 -33.909 -21.140 1.00 69.44 477 ASP A CA 1
ATOM 3651 C C . ASP A 1 477 ? 25.306 -32.881 -20.457 1.00 69.44 477 ASP A C 1
ATOM 3653 O O . ASP A 1 477 ? 25.568 -32.447 -19.333 1.00 69.44 477 ASP A O 1
ATOM 3657 N N . VAL A 1 478 ? 24.180 -32.546 -21.098 1.00 72.38 478 VAL A N 1
ATOM 3658 C CA . VAL A 1 478 ? 23.184 -31.610 -20.580 1.00 72.38 478 VAL A CA 1
ATOM 3659 C C . VAL A 1 478 ? 21.979 -32.371 -20.032 1.00 72.38 478 VAL A C 1
ATOM 3661 O O . VAL A 1 478 ? 21.685 -32.259 -18.845 1.00 72.38 478 VAL A O 1
ATOM 3664 N N . VAL A 1 479 ? 21.287 -33.171 -20.840 1.00 70.50 479 VAL A N 1
ATOM 3665 C CA . VAL A 1 479 ? 20.069 -33.908 -20.472 1.00 70.50 479 VAL A CA 1
ATOM 3666 C C . VAL A 1 479 ? 20.424 -35.339 -20.069 1.00 70.50 479 VAL A C 1
ATOM 3668 O O . VAL A 1 479 ? 20.931 -36.121 -20.875 1.00 70.50 479 VAL A O 1
ATOM 3671 N N . GLN A 1 480 ? 20.113 -35.721 -18.827 1.00 73.19 480 GLN A N 1
ATOM 3672 C CA . GLN A 1 480 ? 20.371 -37.087 -18.377 1.00 73.19 480 GLN A CA 1
ATOM 3673 C C . GLN A 1 480 ? 19.500 -38.082 -19.156 1.00 7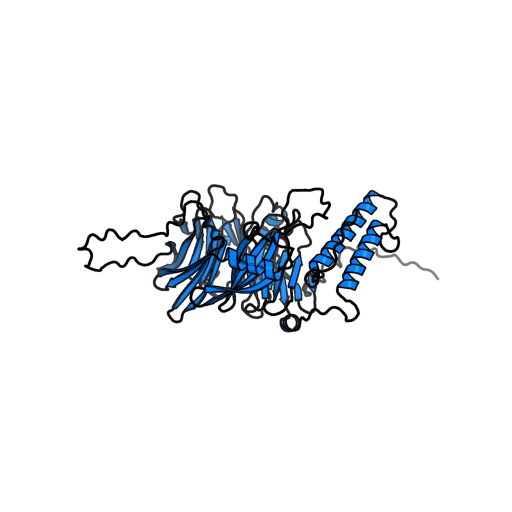3.19 480 GLN A C 1
ATOM 3675 O O . GLN A 1 480 ? 18.301 -37.885 -19.366 1.00 73.19 480 GLN A O 1
ATOM 3680 N N . LYS A 1 481 ? 20.109 -39.185 -19.604 1.00 66.00 481 LYS A N 1
ATOM 3681 C CA . LYS A 1 481 ? 19.378 -40.269 -20.269 1.00 66.00 481 LYS A CA 1
ATOM 3682 C C . LYS A 1 481 ? 18.438 -40.936 -19.267 1.00 66.00 481 LYS A C 1
ATOM 3684 O O . LYS A 1 481 ? 18.890 -41.636 -18.365 1.00 66.00 481 LYS A O 1
ATOM 3689 N N . ASN A 1 482 ? 17.137 -40.754 -19.468 1.00 67.62 482 ASN A N 1
ATOM 3690 C CA . ASN A 1 482 ? 16.091 -41.450 -18.730 1.00 67.62 482 ASN A CA 1
ATOM 3691 C C . ASN A 1 482 ? 15.388 -42.457 -19.655 1.00 67.62 482 ASN A C 1
ATOM 3693 O O . ASN A 1 482 ? 15.162 -42.175 -20.830 1.00 67.62 482 ASN A O 1
ATOM 3697 N N . HIS A 1 483 ? 15.068 -43.644 -19.138 1.00 70.19 483 HIS A N 1
ATOM 3698 C CA . HIS A 1 483 ? 14.314 -44.663 -19.877 1.00 70.19 483 HIS A CA 1
ATOM 3699 C C . HIS A 1 483 ? 12.816 -44.334 -19.971 1.00 70.19 483 HIS A C 1
ATOM 3701 O O . HIS A 1 483 ? 12.120 -44.908 -20.807 1.00 70.19 483 HIS A O 1
ATOM 3707 N N . ASP A 1 484 ? 12.334 -43.407 -19.139 1.00 77.69 484 ASP A N 1
ATOM 3708 C CA . ASP A 1 484 ? 10.981 -42.868 -19.197 1.00 77.69 484 ASP A CA 1
ATOM 3709 C C . ASP A 1 484 ? 10.942 -41.579 -20.035 1.00 77.69 484 ASP A C 1
ATOM 3711 O O . ASP A 1 484 ? 11.448 -40.525 -19.638 1.00 77.69 484 ASP A O 1
ATOM 3715 N N . LEU A 1 485 ? 10.301 -41.673 -21.203 1.00 65.94 485 LEU A N 1
ATOM 3716 C CA . LEU A 1 485 ? 10.111 -40.561 -22.137 1.00 65.94 485 LEU A CA 1
ATOM 3717 C C . LEU A 1 485 ? 9.300 -39.407 -21.521 1.00 65.94 485 LEU A C 1
ATOM 3719 O O . LEU A 1 485 ? 9.541 -38.250 -21.863 1.00 65.94 485 LEU A O 1
ATOM 3723 N N . GLY A 1 486 ? 8.361 -39.688 -20.610 1.00 67.81 486 GLY A N 1
ATOM 3724 C CA . GLY A 1 486 ? 7.547 -38.658 -19.955 1.00 67.81 486 GLY A CA 1
ATOM 3725 C C . GLY A 1 486 ? 8.355 -37.831 -18.955 1.00 67.81 486 GLY A C 1
ATOM 3726 O O . GLY A 1 486 ? 8.293 -36.597 -18.957 1.00 67.81 486 GLY A O 1
ATOM 3727 N N . ALA A 1 487 ? 9.179 -38.505 -18.152 1.00 65.12 487 ALA A N 1
ATOM 3728 C CA . ALA A 1 487 ? 10.115 -37.855 -17.241 1.00 65.12 487 ALA A CA 1
ATOM 3729 C C . ALA A 1 487 ? 11.150 -37.014 -18.006 1.00 65.12 487 ALA A C 1
ATOM 3731 O O . ALA A 1 487 ? 11.423 -35.876 -17.629 1.00 65.12 487 ALA A O 1
ATOM 3732 N N . GLN A 1 488 ? 11.652 -37.528 -19.133 1.00 64.12 488 GLN A N 1
ATOM 3733 C CA . GLN A 1 488 ? 12.613 -36.815 -19.970 1.00 64.12 488 GLN A CA 1
ATOM 3734 C C . GLN A 1 488 ? 12.022 -35.539 -20.596 1.00 64.12 488 GLN A C 1
ATOM 3736 O O . GLN A 1 488 ? 12.688 -34.507 -20.641 1.00 64.12 488 GLN A O 1
ATOM 3741 N N . LEU A 1 489 ? 10.769 -35.575 -21.061 1.00 67.12 489 LEU A N 1
ATOM 3742 C CA . LEU A 1 489 ? 10.091 -34.388 -21.597 1.00 67.12 489 LEU A CA 1
ATOM 3743 C C . LEU A 1 489 ? 9.805 -33.338 -20.515 1.00 67.12 489 LEU A C 1
ATOM 3745 O O . LEU A 1 489 ? 9.911 -32.140 -20.779 1.00 67.12 489 LEU A O 1
ATOM 3749 N N . THR A 1 490 ? 9.487 -33.780 -19.298 1.00 69.25 490 THR A N 1
ATOM 3750 C CA . THR A 1 490 ? 9.262 -32.889 -18.151 1.00 69.25 490 THR A CA 1
ATOM 3751 C C . THR A 1 490 ? 10.560 -32.187 -17.752 1.00 69.25 490 THR A C 1
ATOM 3753 O O . THR A 1 490 ? 10.583 -30.966 -17.635 1.00 69.25 490 THR A O 1
ATOM 3756 N N . GLU A 1 491 ? 11.667 -32.930 -17.674 1.00 69.44 491 GLU A N 1
ATOM 3757 C CA . GLU A 1 491 ? 12.996 -32.380 -17.392 1.00 69.44 491 GLU A CA 1
ATOM 3758 C C . GLU A 1 491 ? 13.443 -31.360 -18.457 1.00 69.44 491 GLU A C 1
ATOM 3760 O O . GLU A 1 491 ? 13.968 -30.296 -18.124 1.00 69.44 491 GLU A O 1
ATOM 3765 N N . ARG A 1 492 ? 13.190 -31.632 -19.748 1.00 71.44 492 ARG A N 1
ATOM 3766 C CA . ARG A 1 492 ? 13.464 -30.666 -20.831 1.00 71.44 492 ARG A CA 1
ATOM 3767 C C . ARG A 1 492 ? 12.657 -29.385 -20.663 1.00 71.44 492 ARG A C 1
ATOM 3769 O O . ARG A 1 492 ? 13.209 -28.294 -20.789 1.00 71.44 492 ARG A O 1
ATOM 3776 N N . LYS A 1 493 ? 11.363 -29.514 -20.356 1.00 65.81 493 LYS A N 1
ATOM 3777 C CA . LYS A 1 493 ? 10.475 -28.371 -20.125 1.00 65.81 493 LYS A CA 1
ATOM 3778 C C . LYS A 1 493 ? 10.968 -27.525 -18.953 1.00 65.81 493 LYS A C 1
ATOM 3780 O O . LYS A 1 493 ? 11.009 -26.304 -19.078 1.00 65.81 493 LYS A O 1
ATOM 3785 N N . GLU A 1 494 ? 11.363 -28.145 -17.846 1.00 66.25 494 GLU A N 1
ATOM 3786 C CA . GLU A 1 494 ? 11.874 -27.441 -16.665 1.00 66.25 494 GLU A CA 1
ATOM 3787 C C . GLU A 1 494 ? 13.185 -26.703 -16.956 1.00 66.25 494 GLU A C 1
ATOM 3789 O O . GLU A 1 494 ? 13.316 -25.532 -16.603 1.00 66.25 494 GLU A O 1
ATOM 3794 N N . ARG A 1 495 ? 14.124 -27.335 -17.669 1.00 69.62 495 ARG A N 1
ATOM 3795 C CA . ARG A 1 495 ? 15.415 -26.726 -18.034 1.00 69.62 495 ARG A CA 1
ATOM 3796 C C . ARG A 1 495 ? 15.275 -25.574 -19.025 1.00 69.62 495 ARG A C 1
ATOM 3798 O O . ARG A 1 495 ? 15.907 -24.539 -18.834 1.00 69.62 495 ARG A O 1
ATOM 3805 N N . LEU A 1 496 ? 14.425 -25.716 -20.043 1.00 67.69 496 LEU A N 1
ATOM 3806 C CA . LEU A 1 496 ? 14.128 -24.624 -20.976 1.00 67.69 496 LEU A CA 1
ATOM 3807 C C . LEU A 1 496 ? 13.387 -23.485 -20.270 1.00 67.69 496 LEU A C 1
ATOM 3809 O O . LEU A 1 496 ? 13.723 -22.323 -20.470 1.00 67.69 496 LEU A O 1
ATOM 3813 N N . SER A 1 497 ? 12.439 -23.804 -19.384 1.00 63.16 497 SER A N 1
ATOM 3814 C CA . SER A 1 497 ? 11.742 -22.796 -18.573 1.00 63.16 497 SER A CA 1
ATOM 3815 C C . SER A 1 497 ? 12.711 -22.044 -17.660 1.00 63.16 497 SER A C 1
ATOM 3817 O O . SER A 1 497 ? 12.618 -20.825 -17.535 1.00 63.16 497 SER A O 1
ATOM 3819 N N . TRP A 1 498 ? 13.671 -22.750 -17.058 1.00 73.81 498 TRP A N 1
ATOM 3820 C CA . TRP A 1 498 ? 14.733 -22.145 -16.261 1.00 73.81 498 TRP A CA 1
ATOM 3821 C C . TRP A 1 498 ? 15.637 -21.242 -17.103 1.00 73.81 498 TRP A C 1
ATOM 3823 O O . TRP A 1 498 ? 15.909 -20.123 -16.688 1.00 73.81 498 TRP A O 1
ATOM 3833 N N . LEU A 1 499 ? 16.055 -21.682 -18.293 1.00 62.16 499 LEU A N 1
ATOM 3834 C CA . LEU A 1 499 ? 16.913 -20.896 -19.181 1.00 62.16 499 LEU A CA 1
ATOM 3835 C C . LEU A 1 499 ? 16.210 -19.624 -19.672 1.00 62.16 499 LEU A C 1
ATOM 3837 O O . LEU A 1 49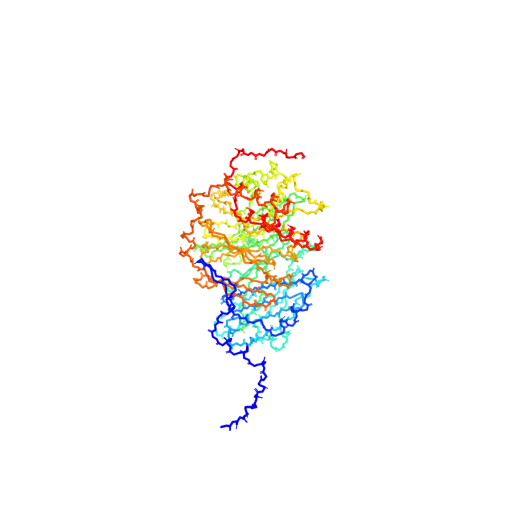9 ? 16.781 -18.540 -19.624 1.00 62.16 499 LEU A O 1
ATOM 3841 N N . ILE A 1 500 ? 14.939 -19.732 -20.061 1.00 63.41 500 ILE A N 1
ATOM 3842 C CA . ILE A 1 500 ? 14.103 -18.582 -20.431 1.00 63.41 500 ILE A CA 1
ATOM 3843 C C . ILE A 1 500 ? 13.980 -17.614 -19.252 1.00 63.41 500 ILE A C 1
ATOM 3845 O O . ILE A 1 500 ? 14.088 -16.400 -19.424 1.00 63.41 500 ILE A O 1
ATOM 3849 N N . ARG A 1 501 ? 13.767 -18.135 -18.041 1.00 57.50 501 ARG A N 1
ATOM 3850 C CA . ARG A 1 501 ? 13.712 -17.328 -16.821 1.00 57.50 501 ARG A CA 1
ATOM 3851 C C . ARG A 1 501 ? 15.050 -16.644 -16.545 1.00 57.50 501 ARG A C 1
ATOM 3853 O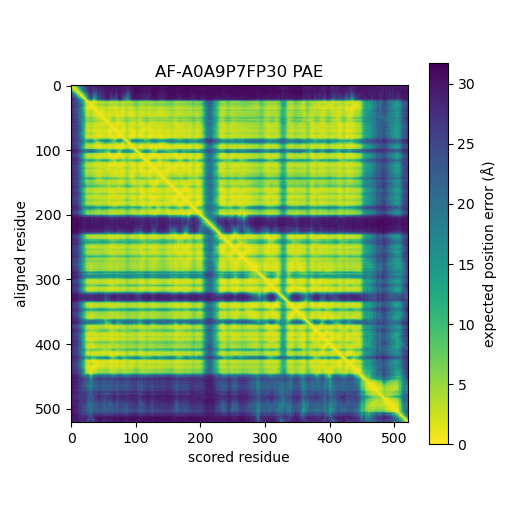 O . ARG A 1 501 ? 15.057 -15.453 -16.281 1.00 57.50 501 ARG A O 1
ATOM 3860 N N . PHE A 1 502 ? 16.162 -17.356 -16.692 1.00 63.03 502 PHE A N 1
ATOM 3861 C CA . PHE A 1 502 ? 17.511 -16.823 -16.528 1.00 63.03 502 PHE A CA 1
ATOM 3862 C C . PHE A 1 502 ? 17.799 -15.676 -17.508 1.00 63.03 502 PHE A C 1
ATOM 3864 O O . PHE A 1 502 ? 18.255 -14.619 -17.083 1.00 63.03 502 PHE A O 1
ATOM 3871 N N . ILE A 1 503 ? 17.477 -15.834 -18.794 1.00 63.88 503 ILE A N 1
ATOM 3872 C CA . ILE A 1 503 ? 17.663 -14.780 -19.808 1.00 63.88 503 ILE A CA 1
ATOM 3873 C C . ILE A 1 503 ? 16.796 -13.554 -19.486 1.00 63.88 503 ILE A C 1
ATOM 3875 O O . ILE A 1 503 ? 17.265 -12.417 -19.560 1.00 63.88 503 ILE A O 1
ATOM 3879 N N . ASN A 1 504 ? 15.534 -13.777 -19.104 1.00 56.72 504 ASN A N 1
ATOM 3880 C CA . ASN A 1 504 ? 14.605 -12.700 -18.757 1.00 56.72 504 ASN A CA 1
ATOM 3881 C C . ASN A 1 504 ? 15.024 -11.949 -17.485 1.00 56.72 504 ASN A C 1
ATOM 3883 O O . ASN A 1 504 ? 14.969 -10.719 -17.467 1.00 56.72 504 ASN A O 1
ATOM 3887 N N . ASP A 1 505 ? 15.444 -12.676 -16.449 1.00 55.34 505 ASP A N 1
ATOM 3888 C CA . ASP A 1 505 ? 15.815 -12.119 -15.147 1.00 55.34 505 ASP A CA 1
ATOM 3889 C C . ASP A 1 505 ? 17.151 -11.340 -15.223 1.00 55.34 505 ASP A C 1
ATOM 3891 O O . ASP A 1 505 ? 17.333 -10.386 -14.472 1.00 55.34 505 ASP A O 1
ATOM 3895 N N . ASN A 1 506 ? 18.052 -11.670 -16.164 1.00 53.69 506 ASN A N 1
ATOM 3896 C CA . ASN A 1 506 ? 19.376 -11.033 -16.301 1.00 53.69 506 ASN A CA 1
ATOM 3897 C C . ASN A 1 506 ? 19.463 -9.913 -17.354 1.00 53.69 506 ASN A C 1
ATOM 3899 O O . ASN A 1 506 ? 20.558 -9.440 -17.644 1.00 53.69 506 ASN A O 1
ATOM 3903 N N . ILE A 1 507 ? 18.344 -9.455 -17.932 1.00 56.31 507 ILE A N 1
ATOM 3904 C CA . ILE A 1 507 ? 18.312 -8.221 -18.751 1.00 56.31 507 ILE A CA 1
ATOM 3905 C C . ILE A 1 507 ? 19.258 -8.274 -19.986 1.00 56.31 507 ILE A C 1
ATOM 3907 O O . ILE A 1 507 ? 19.510 -7.262 -20.632 1.00 56.31 507 ILE A O 1
ATOM 3911 N N . VAL A 1 508 ? 19.684 -9.465 -20.423 1.00 48.44 508 VAL A N 1
ATOM 3912 C CA . VAL A 1 508 ? 20.586 -9.709 -21.582 1.00 48.44 508 VAL A CA 1
ATOM 3913 C C . VAL A 1 508 ? 20.002 -9.198 -22.913 1.00 48.44 508 VAL A C 1
ATOM 3915 O O . VAL A 1 508 ? 20.639 -9.223 -23.947 1.00 48.44 508 VAL A O 1
ATOM 3918 N N . LEU A 1 509 ? 18.754 -8.736 -22.907 1.00 43.03 509 LEU A N 1
ATOM 3919 C CA . LEU A 1 509 ? 18.041 -8.223 -24.073 1.00 43.03 509 LEU A CA 1
ATOM 3920 C C . LEU A 1 509 ? 17.819 -6.700 -24.042 1.00 43.03 509 LEU A C 1
ATOM 3922 O O . LEU A 1 509 ? 17.244 -6.167 -24.984 1.00 43.03 509 LEU A O 1
ATOM 3926 N N . VAL A 1 510 ? 18.205 -5.987 -22.974 1.00 43.00 510 VAL A N 1
ATOM 3927 C CA . VAL A 1 510 ? 18.031 -4.516 -22.890 1.00 43.00 510 VAL A CA 1
ATOM 3928 C C . VAL A 1 510 ? 19.254 -3.757 -23.419 1.00 43.00 510 VAL A C 1
ATOM 3930 O O . VAL A 1 510 ? 19.133 -2.569 -23.711 1.00 43.00 510 VAL A O 1
ATOM 3933 N N . LYS A 1 511 ? 20.410 -4.412 -23.607 1.00 39.75 511 LYS A N 1
ATOM 3934 C CA . LYS A 1 511 ? 21.591 -3.800 -24.242 1.00 39.75 511 LYS A CA 1
ATOM 3935 C C . LYS A 1 511 ? 21.763 -4.191 -25.727 1.00 39.75 511 LYS A C 1
ATOM 3937 O O . LYS A 1 511 ? 22.495 -3.496 -26.434 1.00 39.75 511 LYS A O 1
ATOM 3942 N N . VAL A 1 512 ? 20.979 -5.145 -26.250 1.00 37.03 512 VAL A N 1
ATOM 3943 C CA . VAL A 1 512 ? 20.910 -5.480 -27.687 1.00 37.03 512 VAL A CA 1
ATOM 3944 C C . VAL A 1 512 ? 20.277 -4.344 -28.502 1.00 37.03 512 VAL A C 1
ATOM 3946 O O . VAL A 1 512 ? 19.077 -4.300 -28.777 1.00 37.03 512 VAL A O 1
ATOM 3949 N N . GLY A 1 513 ? 21.119 -3.412 -28.940 1.00 30.50 513 GLY A N 1
ATOM 3950 C CA . GLY A 1 513 ? 20.830 -2.556 -30.080 1.00 30.50 513 GLY A CA 1
ATOM 3951 C C . GLY A 1 513 ? 20.838 -3.372 -31.374 1.00 30.50 513 GLY A C 1
ATOM 3952 O O . GLY A 1 513 ? 21.782 -4.104 -31.637 1.00 30.50 513 GLY A O 1
ATOM 3953 N N . HIS A 1 514 ? 19.774 -3.213 -32.167 1.00 36.41 514 HIS A N 1
ATOM 3954 C CA . HIS A 1 514 ? 19.669 -3.456 -33.612 1.00 36.41 514 HIS A CA 1
ATOM 3955 C C . HIS A 1 514 ? 20.721 -4.386 -34.247 1.00 36.41 514 HIS A C 1
ATOM 3957 O O . HIS A 1 514 ? 21.813 -3.921 -34.564 1.00 36.41 514 HIS A O 1
ATOM 3963 N N . SER A 1 515 ? 20.307 -5.622 -34.562 1.00 30.81 515 SER A N 1
ATOM 3964 C CA . SER A 1 515 ? 20.947 -6.686 -35.378 1.00 30.81 515 SER A CA 1
ATOM 3965 C C . SER A 1 515 ? 21.101 -7.912 -34.480 1.00 30.81 515 SER A C 1
ATOM 3967 O O . SER A 1 515 ? 22.042 -8.011 -33.716 1.00 30.81 515 SER A O 1
ATOM 3969 N N . THR A 1 516 ? 20.193 -8.879 -34.444 1.00 32.72 516 THR A N 1
ATOM 3970 C CA . THR A 1 516 ? 20.067 -9.899 -35.487 1.00 32.72 516 THR A CA 1
ATOM 3971 C C . THR A 1 516 ? 18.880 -10.774 -35.082 1.00 32.72 516 THR A C 1
ATOM 3973 O O . THR A 1 516 ? 18.958 -11.480 -34.087 1.00 32.72 516 THR A O 1
ATOM 3976 N N . VAL A 1 517 ? 17.770 -10.736 -35.818 1.00 30.45 517 VAL A N 1
ATOM 3977 C CA . VAL A 1 517 ? 16.723 -11.764 -35.710 1.00 30.45 517 VAL A CA 1
ATOM 3978 C C . VAL A 1 517 ? 16.415 -12.205 -37.131 1.00 30.45 517 VAL A C 1
ATOM 3980 O O . VAL A 1 517 ? 15.730 -11.507 -37.878 1.00 30.45 517 VAL A O 1
ATOM 3983 N N . GLN A 1 518 ? 16.992 -13.335 -37.543 1.00 25.91 518 GLN A N 1
ATOM 3984 C CA . GLN A 1 518 ? 16.503 -14.068 -38.707 1.00 25.91 518 GLN A CA 1
ATOM 3985 C C . GLN A 1 518 ? 15.499 -15.127 -38.232 1.00 25.91 518 GLN A C 1
ATOM 3987 O O . GLN A 1 518 ? 15.781 -15.832 -37.265 1.00 25.91 518 GLN A O 1
ATOM 3992 N N . PRO A 1 519 ? 14.344 -15.268 -38.901 1.00 27.94 519 PRO A N 1
ATOM 3993 C CA . PRO A 1 519 ? 13.364 -16.289 -38.560 1.00 27.94 519 PRO A CA 1
ATOM 3994 C C . PRO A 1 519 ? 13.853 -17.673 -39.013 1.00 27.94 519 PRO A C 1
ATOM 3996 O O . PRO A 1 519 ? 14.183 -17.871 -40.185 1.00 27.94 519 PRO A O 1
ATOM 3999 N N . LEU A 1 520 ? 13.879 -18.636 -38.090 1.00 26.94 520 LEU A N 1
ATOM 4000 C CA . LEU A 1 520 ? 14.070 -20.054 -38.402 1.00 26.94 520 LEU A CA 1
ATOM 4001 C C . LEU A 1 520 ? 12.788 -20.627 -39.036 1.00 26.94 520 LEU A C 1
ATOM 4003 O O . LEU A 1 520 ? 11.678 -20.308 -38.611 1.00 26.94 520 LEU A O 1
ATOM 4007 N N . LYS A 1 521 ? 12.974 -21.427 -40.090 1.00 26.62 521 LYS A N 1
ATOM 4008 C CA . LYS A 1 521 ? 11.938 -22.151 -40.843 1.00 26.62 521 LYS A CA 1
ATOM 4009 C C . LYS A 1 521 ? 11.614 -23.503 -40.231 1.00 26.62 521 LYS A C 1
ATOM 4011 O O . LYS A 1 521 ? 12.567 -24.135 -39.726 1.00 26.62 521 LYS A O 1
#